Protein AF-0000000080187548 (afdb_homodimer)

InterPro domains:
  IPR017926 Glutamine amidotransferase [PF00117] (43-177)
  IPR029062 Class I glutamine amidotransferase-like [G3DSA:3.40.50.880] (1-234)
  IPR029062 Class I glutamine amidotransferase-like [SSF52317] (28-229)
  IPR044992 Glutamine amidotransferase domain containing protein ChyE-like [PTHR42695] (18-194)
  IPR044992 Glutamine amidotransferase domain containing protein ChyE-like [cd01741] (3-184)

Foldseek 3Di:
DFAEEEEDADDLFGQAQVVVLCVVVVGHYDYQYVNVPGAQDQDCVRHLAYEYTDDDDALPDPDPRSVSLLVHLLRCVVVLREYEYEANGLQSNLVSQPKDKDFFPAFAAAKFKKAFDPDPVLCQQQPPDGMAIFGGGDGMAMDHHPQWAATMAGPRYRGQWIDRVLYIGGNTDLSDDLVSQLVCCVVCQVVLVVRDDPRGDHSCVRNPPRVPRNVRSVVSVSSNVVSNCVSGDD/DFAEEEEDADDLFGQAQVVVLCVVVVGHYDYQYVNVPGAQDQDCVRHLAYEYTDDDDALPDPDPRSVSLLVHLLRCVVVLREYEYEANGLQSNLVSQPKDKDFFPAFAAAKFKKAFDPDPVLCQQQPPDGMAIFGGGDGMAMDHHPQWAATMAGPRYRGQWIDRVLYIGGNTDLSDDLVSQLVCCVVCQVVLVVRDDPRGDHSCVRNPPRVPRNVRSVVSVSSNVVSNCVSGDD

Radius of gyration: 24.32 Å; Cα contacts (8 Å, |Δi|>4): 1007; chains: 2; bounding box: 46×74×55 Å

Organism: NCBI:txid1233

Solvent-accessible surface area (backbone atoms only — not comparable to full-atom values): 24301 Å² total; per-residue (Å²): 108,51,28,31,40,34,37,27,54,29,84,83,30,62,55,53,43,49,53,54,52,33,56,76,67,70,47,57,64,45,80,44,46,45,58,74,67,47,76,68,63,93,64,62,82,73,41,26,28,43,33,30,32,26,45,91,69,60,87,83,53,98,49,86,59,50,64,50,45,30,52,42,50,44,52,26,60,77,68,64,33,23,38,40,17,30,27,41,17,17,40,40,51,20,44,48,58,69,22,48,73,46,78,42,93,49,52,33,35,31,75,43,63,34,38,44,38,96,46,74,69,27,37,69,44,49,55,87,53,53,58,49,64,38,37,33,77,47,42,63,40,42,42,78,23,88,85,40,42,75,23,26,26,34,96,75,39,72,55,29,23,36,34,49,88,59,25,42,27,22,47,40,43,46,37,59,38,71,67,48,52,48,42,49,42,65,75,38,42,66,64,40,68,76,51,61,50,99,47,21,46,53,65,68,62,52,62,49,64,44,87,57,50,37,57,56,26,37,52,54,35,48,47,40,50,52,53,42,57,70,44,43,60,115,108,51,27,32,41,34,37,24,55,31,82,83,31,62,56,52,42,49,51,56,52,33,56,76,68,72,47,58,65,46,80,44,45,44,58,75,69,46,76,68,64,90,64,64,82,73,40,26,27,41,32,31,32,26,47,92,68,60,86,83,53,97,52,85,59,50,63,50,46,29,52,44,51,44,51,25,60,75,66,63,34,22,38,39,17,30,28,41,17,15,41,40,51,20,43,48,58,70,22,48,71,44,78,41,94,49,54,34,34,31,74,44,62,33,38,46,38,96,45,72,69,28,37,70,44,49,54,87,53,54,58,48,62,39,36,34,78,45,42,61,41,42,41,78,23,88,86,41,42,73,24,26,25,34,97,72,38,74,54,28,23,37,34,49,88,59,25,42,27,22,47,43,46,47,35,58,37,70,66,49,52,48,41,50,42,67,74,39,44,66,64,39,69,78,51,62,51,98,48,20,47,52,67,68,64,49,60,50,62,44,87,57,52,38,56,58,27,39,52,55,34,48,47,39,50,54,54,40,57,68,44,42,60,115

pLDDT: mean 97.63, std 2.79, range [64.44, 98.94]

Structure (mmCIF, N/CA/C/O backbone):
data_AF-0000000080187548-model_v1
#
loop_
_entity.id
_entity.type
_entity.pdbx_description
1 polymer 'GMP synthase-Glutamine amidotransferase'
#
loop_
_atom_site.group_PDB
_atom_site.id
_atom_site.type_symbol
_atom_site.label_atom_id
_atom_site.label_alt_id
_atom_site.label_comp_id
_atom_site.label_asym_id
_atom_site.label_entity_id
_atom_site.label_seq_id
_atom_site.pdbx_PDB_ins_code
_atom_site.Cartn_x
_atom_site.Cartn_y
_atom_site.Cartn_z
_atom_site.occupancy
_atom_site.B_iso_or_equiv
_atom_site.auth_seq_id
_atom_site.auth_comp_id
_atom_site.auth_asym_id
_atom_site.auth_atom_id
_atom_site.pdbx_PDB_model_num
ATOM 1 N N . MET A 1 1 ? 15.688 -8.508 -26.172 1 88.94 1 MET A N 1
ATOM 2 C CA . MET A 1 1 ? 14.578 -9.305 -25.672 1 88.94 1 MET A CA 1
ATOM 3 C C . MET A 1 1 ? 13.383 -8.414 -25.328 1 88.94 1 MET A C 1
ATOM 5 O O . MET A 1 1 ? 13.547 -7.332 -24.766 1 88.94 1 MET A O 1
ATOM 9 N N . LYS A 1 2 ? 12.195 -8.758 -25.75 1 95.69 2 LYS A N 1
ATOM 10 C CA . LYS A 1 2 ? 10.969 -8.039 -25.406 1 95.69 2 LYS A CA 1
ATOM 11 C C . LYS A 1 2 ? 10.672 -8.125 -23.922 1 95.69 2 LYS A C 1
ATOM 13 O O . LYS A 1 2 ? 11.039 -9.094 -23.266 1 95.69 2 LYS A O 1
ATOM 18 N N . PRO A 1 3 ? 10.086 -7.18 -23.359 1 98.44 3 PRO A N 1
ATOM 19 C CA . PRO A 1 3 ? 9.828 -7.18 -21.906 1 98.44 3 PRO A CA 1
ATOM 20 C C . PRO A 1 3 ? 8.711 -8.141 -21.516 1 98.44 3 PRO A C 1
ATOM 22 O O . PRO A 1 3 ? 7.855 -8.469 -22.344 1 98.44 3 PRO A O 1
ATOM 25 N N . VAL A 1 4 ? 8.805 -8.555 -20.281 1 98.75 4 VAL A N 1
ATOM 26 C CA . VAL A 1 4 ? 7.688 -9.242 -19.641 1 98.75 4 VAL A CA 1
ATOM 27 C C . VAL A 1 4 ? 6.637 -8.219 -19.203 1 98.75 4 VAL A C 1
ATOM 29 O O . VAL A 1 4 ? 6.965 -7.199 -18.594 1 98.75 4 VAL A O 1
ATOM 32 N N . ALA A 1 5 ? 5.375 -8.422 -19.562 1 98.81 5 ALA A N 1
ATOM 33 C CA . ALA A 1 5 ? 4.281 -7.59 -19.078 1 98.81 5 ALA A CA 1
ATOM 34 C C . ALA A 1 5 ? 3.707 -8.156 -17.781 1 98.81 5 ALA A C 1
ATOM 36 O O . ALA A 1 5 ? 3.279 -9.312 -17.734 1 98.81 5 ALA A O 1
ATOM 37 N N . ILE A 1 6 ? 3.77 -7.402 -16.75 1 98.94 6 ILE A N 1
ATOM 38 C CA . ILE A 1 6 ? 3.189 -7.777 -15.461 1 98.94 6 ILE A CA 1
ATOM 39 C C . ILE A 1 6 ? 1.922 -6.965 -15.211 1 98.94 6 ILE A C 1
ATOM 41 O O . ILE A 1 6 ? 1.973 -5.738 -15.117 1 98.94 6 ILE A O 1
ATOM 45 N N . PHE A 1 7 ? 0.794 -7.652 -15.117 1 98.88 7 PHE A N 1
ATOM 46 C CA . PHE A 1 7 ? -0.498 -7.004 -14.93 1 98.88 7 PHE A CA 1
ATOM 47 C C . PHE A 1 7 ? -0.861 -6.949 -13.445 1 98.88 7 PHE A C 1
ATOM 49 O O . PHE A 1 7 ? -1.037 -7.988 -12.805 1 98.88 7 PHE A O 1
ATOM 56 N N . ARG A 1 8 ? -0.942 -5.785 -12.883 1 98.81 8 ARG A N 1
ATOM 57 C CA . ARG A 1 8 ? -1.371 -5.574 -11.508 1 98.81 8 ARG A CA 1
ATOM 58 C C . ARG A 1 8 ? -2.84 -5.168 -11.445 1 98.81 8 ARG A C 1
ATOM 60 O O . ARG A 1 8 ? -3.248 -4.203 -12.094 1 98.81 8 ARG A O 1
ATOM 67 N N . HIS A 1 9 ? -3.619 -5.879 -10.656 1 98.5 9 HIS A N 1
ATOM 68 C CA . HIS A 1 9 ? -5.062 -5.684 -10.641 1 98.5 9 HIS A CA 1
ATOM 69 C C . HIS A 1 9 ? -5.504 -4.926 -9.398 1 98.5 9 HIS A C 1
ATOM 71 O O . HIS A 1 9 ? -6.637 -4.441 -9.328 1 98.5 9 HIS A O 1
ATOM 77 N N . PHE A 1 10 ? -4.645 -4.859 -8.414 1 97.94 10 PHE A N 1
ATOM 78 C CA . PHE A 1 10 ? -4.898 -4.203 -7.137 1 97.94 10 PHE A CA 1
ATOM 79 C C . PHE A 1 10 ? -3.617 -3.582 -6.586 1 97.94 10 PHE A C 1
ATOM 81 O O . PHE A 1 10 ? -2.543 -4.18 -6.676 1 97.94 10 PHE A O 1
ATOM 88 N N . PRO A 1 11 ? -3.701 -2.414 -5.98 1 95.88 11 PRO A N 1
ATOM 89 C CA . PRO A 1 11 ? -2.506 -1.604 -5.73 1 95.88 11 PRO A CA 1
ATOM 90 C C . PRO A 1 11 ? -1.463 -2.338 -4.891 1 95.88 11 PRO A C 1
ATOM 92 O O . PRO A 1 11 ? -0.26 -2.156 -5.098 1 95.88 11 PRO A O 1
ATOM 95 N N . ILE A 1 12 ? -1.882 -3.137 -3.938 1 95.94 12 ILE A N 1
ATOM 96 C CA . ILE A 1 12 ? -0.929 -3.717 -2.998 1 95.94 12 ILE A CA 1
ATOM 97 C C . ILE A 1 12 ? -0.567 -5.133 -3.438 1 95.94 12 ILE A C 1
ATOM 99 O O . ILE A 1 12 ? 0.109 -5.863 -2.707 1 95.94 12 ILE A O 1
ATOM 103 N N . GLU A 1 13 ? -1.076 -5.562 -4.57 1 97.75 13 GLU A N 1
ATOM 104 C CA . GLU A 1 13 ? -0.789 -6.895 -5.098 1 97.75 13 GLU A CA 1
ATOM 105 C C . GLU A 1 13 ? 0.128 -6.82 -6.316 1 97.75 13 GLU A C 1
ATOM 107 O O . GLU A 1 13 ? -0.218 -7.316 -7.391 1 97.75 13 GLU A O 1
ATOM 112 N N . GLY A 1 14 ? 1.387 -6.316 -6.098 1 97.56 14 GLY A N 1
ATOM 113 C CA . GLY A 1 14 ? 2.398 -6.207 -7.137 1 97.56 14 GLY A CA 1
ATOM 114 C C . GLY A 1 14 ? 3.242 -7.457 -7.281 1 97.56 14 GLY A C 1
ATOM 115 O O . GLY A 1 14 ? 2.922 -8.5 -6.707 1 97.56 14 GLY A O 1
ATOM 116 N N . PRO A 1 15 ? 4.309 -7.328 -8.055 1 98.75 15 PRO A N 1
ATOM 117 C CA . PRO A 1 15 ? 5.082 -8.516 -8.414 1 98.75 15 PRO A CA 1
ATOM 118 C C . PRO A 1 15 ? 5.984 -9 -7.273 1 98.75 15 PRO A C 1
ATOM 120 O O . PRO A 1 15 ? 6.492 -10.117 -7.316 1 98.75 15 PRO A O 1
ATOM 123 N N . GLY A 1 16 ? 6.254 -8.109 -6.281 1 98.38 16 GLY A N 1
ATOM 124 C CA . GLY A 1 16 ? 7.055 -8.516 -5.141 1 98.38 16 GLY A CA 1
ATOM 125 C C . GLY A 1 16 ? 8.383 -9.141 -5.539 1 98.38 16 GLY A C 1
ATOM 126 O O . GLY A 1 16 ? 9.141 -8.562 -6.316 1 98.38 16 GLY A O 1
ATOM 127 N N . TYR A 1 17 ? 8.602 -10.359 -5.059 1 98.88 17 TYR A N 1
ATOM 128 C CA . TYR A 1 17 ? 9.859 -11.055 -5.285 1 98.88 17 TYR A CA 1
ATOM 129 C C . TYR A 1 17 ? 10.055 -11.367 -6.762 1 98.88 17 TYR A C 1
ATOM 131 O O . TYR A 1 17 ? 11.195 -11.469 -7.234 1 98.88 17 TYR A O 1
ATOM 139 N N . PHE A 1 18 ? 9 -11.492 -7.492 1 98.94 18 PHE A N 1
ATOM 140 C CA . PHE A 1 18 ? 9.141 -11.789 -8.914 1 98.94 18 PHE A CA 1
ATOM 141 C C . PHE A 1 18 ? 9.898 -10.664 -9.625 1 98.94 18 PHE A C 1
ATOM 143 O O . PHE A 1 18 ? 10.727 -10.922 -10.492 1 98.94 18 PHE A O 1
ATOM 150 N N . ALA A 1 19 ? 9.547 -9.367 -9.344 1 98.81 19 ALA A N 1
ATOM 151 C CA . ALA A 1 19 ? 10.273 -8.242 -9.93 1 98.81 19 ALA A CA 1
ATOM 152 C C . ALA A 1 19 ? 11.758 -8.32 -9.578 1 98.81 19 ALA A C 1
ATOM 154 O O . ALA A 1 19 ? 12.617 -8.094 -10.438 1 98.81 19 ALA A O 1
ATOM 155 N N . THR A 1 20 ? 12.031 -8.594 -8.258 1 98.56 20 THR A N 1
ATOM 156 C CA . THR A 1 20 ? 13.406 -8.758 -7.809 1 98.56 20 THR A CA 1
ATOM 157 C C . THR A 1 20 ? 14.117 -9.828 -8.625 1 98.56 20 THR A C 1
ATOM 159 O O . THR A 1 20 ? 15.258 -9.641 -9.047 1 98.56 20 THR A O 1
ATOM 162 N N . PHE A 1 21 ? 13.43 -10.977 -8.836 1 98.88 21 PHE A N 1
ATOM 163 C CA . PHE A 1 21 ? 13.969 -12.109 -9.586 1 98.88 21 PHE A CA 1
ATOM 164 C C . PHE A 1 21 ? 14.297 -11.711 -11.016 1 98.88 21 PHE A C 1
ATOM 166 O O . PHE A 1 21 ? 15.375 -12.031 -11.523 1 98.88 21 PHE A O 1
ATOM 173 N N . LEU A 1 22 ? 13.359 -11.031 -11.711 1 98.81 22 LEU A N 1
ATOM 174 C CA . LEU A 1 22 ? 13.602 -10.594 -13.086 1 98.81 22 LEU A CA 1
ATOM 175 C C . LEU A 1 22 ? 14.797 -9.656 -13.164 1 98.81 22 LEU A C 1
ATOM 177 O O . LEU A 1 22 ? 15.625 -9.773 -14.07 1 98.81 22 LEU A O 1
ATOM 181 N N . ASP A 1 23 ? 14.898 -8.672 -12.227 1 98.44 23 ASP A N 1
ATOM 182 C CA . ASP A 1 23 ? 16 -7.73 -12.195 1 98.44 23 ASP A CA 1
ATOM 183 C C . ASP A 1 23 ? 17.344 -8.453 -12.023 1 98.44 23 ASP A C 1
ATOM 185 O O . ASP A 1 23 ? 18.328 -8.117 -12.688 1 98.44 23 ASP A O 1
ATOM 189 N N . LEU A 1 24 ? 17.344 -9.414 -11.141 1 98 24 LEU A N 1
ATOM 190 C CA . LEU A 1 24 ? 18.562 -10.188 -10.875 1 98 24 LEU A CA 1
ATOM 191 C C . LEU A 1 24 ? 19.016 -10.922 -12.125 1 98 24 LEU A C 1
ATOM 193 O O . LEU A 1 24 ? 20.219 -11.172 -12.297 1 98 24 LEU A O 1
ATOM 197 N N . HIS A 1 25 ? 18.109 -11.273 -12.984 1 97.88 25 HIS A N 1
ATOM 198 C CA . HIS A 1 25 ? 18.422 -12.016 -14.203 1 97.88 25 HIS A CA 1
ATOM 199 C C . HIS A 1 25 ? 18.484 -11.086 -15.414 1 97.88 25 HIS A C 1
ATOM 201 O O . HIS A 1 25 ? 18.547 -11.555 -16.547 1 97.88 25 HIS A O 1
ATOM 207 N N . SER A 1 26 ? 18.391 -9.734 -15.219 1 97.69 26 SER A N 1
ATOM 208 C CA . SER A 1 26 ? 18.484 -8.711 -16.25 1 97.69 26 SER A CA 1
ATOM 209 C C . SER A 1 26 ? 17.438 -8.906 -17.328 1 97.69 26 SER A C 1
ATOM 211 O O . SER A 1 26 ? 17.719 -8.75 -18.516 1 97.69 26 SER A O 1
ATOM 213 N N . ILE A 1 27 ? 16.281 -9.383 -16.969 1 98.38 27 ILE A N 1
ATOM 214 C CA . ILE A 1 27 ? 15.148 -9.523 -17.875 1 98.38 27 ILE A CA 1
ATOM 215 C C . ILE A 1 27 ? 14.273 -8.266 -17.812 1 98.38 27 ILE A C 1
ATOM 217 O O . ILE A 1 27 ? 13.766 -7.914 -16.75 1 98.38 27 ILE A O 1
ATOM 221 N N . PRO A 1 28 ? 14.141 -7.551 -18.922 1 98.31 28 PRO A N 1
ATOM 222 C CA . PRO A 1 28 ? 13.312 -6.344 -18.891 1 98.31 28 PRO A CA 1
ATOM 223 C C . PRO A 1 28 ? 11.836 -6.648 -18.656 1 98.31 28 PRO A C 1
ATOM 225 O O . PRO A 1 28 ? 11.32 -7.656 -19.141 1 98.31 28 PRO A O 1
ATOM 228 N N . TRP A 1 29 ? 11.188 -5.801 -17.891 1 98.56 29 TRP A N 1
ATOM 229 C CA . TRP A 1 29 ? 9.758 -5.969 -17.641 1 98.56 29 TRP A CA 1
ATOM 230 C C . TRP A 1 29 ? 9.07 -4.613 -17.516 1 98.56 29 TRP A C 1
ATOM 232 O O . TRP A 1 29 ? 9.727 -3.59 -17.312 1 98.56 29 TRP A O 1
ATOM 242 N N . GLN A 1 30 ? 7.762 -4.574 -17.719 1 98.06 30 GLN A N 1
ATOM 243 C CA . GLN A 1 30 ? 6.938 -3.387 -17.516 1 98.06 30 GLN A CA 1
ATOM 244 C C . GLN A 1 30 ? 5.656 -3.729 -16.75 1 98.06 30 GLN A C 1
ATOM 246 O O . GLN A 1 30 ? 5.117 -4.828 -16.906 1 98.06 30 GLN A O 1
ATOM 251 N N . LEU A 1 31 ? 5.301 -2.859 -15.953 1 98.44 31 LEU A N 1
ATOM 252 C CA . LEU A 1 31 ? 4.066 -2.992 -15.188 1 98.44 31 LEU A CA 1
ATOM 253 C C . LEU A 1 31 ? 2.891 -2.389 -15.945 1 98.44 31 LEU A C 1
ATOM 255 O O . LEU A 1 31 ? 2.984 -1.27 -16.453 1 98.44 31 LEU A O 1
ATOM 259 N N . VAL A 1 32 ? 1.827 -3.121 -16.156 1 98.38 32 VAL A N 1
ATOM 260 C CA . VAL A 1 32 ? 0.548 -2.631 -16.656 1 98.38 32 VAL A CA 1
ATOM 261 C C . VAL A 1 32 ? -0.435 -2.475 -15.5 1 98.38 32 VAL A C 1
ATOM 263 O O . VAL A 1 32 ? -0.941 -3.467 -14.969 1 98.38 32 VAL A O 1
ATOM 266 N N . LYS A 1 33 ? -0.718 -1.256 -15.109 1 98 33 LYS A N 1
ATOM 267 C CA . LYS A 1 33 ? -1.508 -0.963 -13.914 1 98 33 LYS A CA 1
ATOM 268 C C . LYS A 1 33 ? -2.998 -0.908 -14.242 1 98 33 LYS A C 1
ATOM 270 O O . LYS A 1 33 ? -3.562 0.176 -14.406 1 98 33 LYS A O 1
ATOM 275 N N . ILE A 1 34 ? -3.672 -2.047 -14.195 1 97.88 34 ILE A N 1
ATOM 276 C CA . ILE A 1 34 ? -5.098 -2.16 -14.484 1 97.88 34 ILE A CA 1
ATOM 277 C C . ILE A 1 34 ? -5.898 -1.388 -13.438 1 97.88 34 ILE A C 1
ATOM 279 O O . ILE A 1 34 ? -6.867 -0.704 -13.766 1 97.88 34 ILE A O 1
ATOM 283 N N . ASP A 1 35 ? -5.406 -1.44 -12.195 1 94.56 35 ASP A N 1
ATOM 284 C CA . ASP A 1 35 ? -6.055 -0.769 -11.07 1 94.56 35 ASP A CA 1
ATOM 285 C C . ASP A 1 35 ? -5.992 0.749 -11.234 1 94.56 35 ASP A C 1
ATOM 287 O O . ASP A 1 35 ? -6.754 1.478 -10.586 1 94.56 35 ASP A O 1
ATOM 291 N N . ALA A 1 36 ? -5.098 1.182 -12.055 1 91.75 36 ALA A N 1
ATOM 292 C CA . ALA A 1 36 ? -4.941 2.617 -12.273 1 91.75 36 ALA A CA 1
ATOM 293 C C . ALA A 1 36 ? -5.574 3.047 -13.594 1 91.75 36 ALA A C 1
ATOM 295 O O . ALA A 1 36 ? -5.344 4.16 -14.062 1 91.75 36 ALA A O 1
ATOM 296 N N . GLY A 1 37 ? -6.238 2.154 -14.25 1 91.38 37 GLY A N 1
ATOM 297 C CA . GLY A 1 37 ? -7.023 2.518 -15.422 1 91.38 37 GLY A CA 1
ATOM 298 C C . GLY A 1 37 ? -6.34 2.186 -16.734 1 91.38 37 GLY A C 1
ATOM 299 O O . GLY A 1 37 ? -6.871 2.467 -17.797 1 91.38 37 GLY A O 1
ATOM 300 N N . GLU A 1 38 ? -5.145 1.564 -16.688 1 95.62 38 GLU A N 1
ATOM 301 C CA . GLU A 1 38 ? -4.488 1.148 -17.922 1 95.62 38 GLU A CA 1
ATOM 302 C C . GLU A 1 38 ? -5.242 0.003 -18.594 1 95.62 38 GLU A C 1
ATOM 304 O O . GLU A 1 38 ? -5.82 -0.848 -17.906 1 95.62 38 GLU A O 1
ATOM 309 N N . GLU A 1 39 ? -5.215 -0.028 -19.859 1 96.69 39 GLU A N 1
ATOM 310 C CA . GLU A 1 39 ? -5.949 -1.031 -20.625 1 96.69 39 GLU A CA 1
ATOM 311 C C . GLU A 1 39 ? -5.094 -2.27 -20.875 1 96.69 39 GLU A C 1
ATOM 313 O O . GLU A 1 39 ? -3.867 -2.18 -20.953 1 96.69 39 GLU A O 1
ATOM 318 N N . VAL A 1 40 ? -5.723 -3.387 -21 1 98.12 40 VAL A N 1
ATOM 319 C CA . VAL A 1 40 ? -5.055 -4.609 -21.438 1 98.12 40 VAL A CA 1
ATOM 320 C C . VAL A 1 40 ? -4.684 -4.5 -22.906 1 98.12 40 VAL A C 1
ATOM 322 O O . VAL A 1 40 ? -5.531 -4.195 -23.75 1 98.12 40 VAL A O 1
ATOM 325 N N . PRO A 1 41 ? -3.43 -4.742 -23.219 1 97.5 41 PRO A N 1
ATOM 326 C CA . PRO A 1 41 ? -3.045 -4.711 -24.625 1 97.5 41 PRO A CA 1
ATOM 327 C C . PRO A 1 41 ? -3.805 -5.734 -25.469 1 97.5 41 PRO A C 1
ATOM 329 O O . PRO A 1 41 ? -4.066 -6.848 -25 1 97.5 41 PRO A O 1
ATOM 332 N N . SER A 1 42 ? -4.02 -5.367 -26.734 1 94.19 42 SER A N 1
ATOM 333 C CA . SER A 1 42 ? -4.785 -6.234 -27.609 1 94.19 42 SER A CA 1
ATOM 334 C C . SER A 1 42 ? -3.887 -7.254 -28.312 1 94.19 42 SER A C 1
ATOM 336 O O . SER A 1 42 ? -4.371 -8.234 -28.875 1 94.19 42 SER A O 1
ATOM 338 N N . THR A 1 43 ? -2.623 -6.996 -28.25 1 93.69 43 THR A N 1
ATOM 339 C CA . THR A 1 43 ? -1.716 -7.91 -28.938 1 93.69 43 THR A CA 1
ATOM 340 C C . THR A 1 43 ? -0.559 -8.312 -28.016 1 93.69 43 THR A C 1
ATOM 342 O O . THR A 1 43 ? -0.205 -7.574 -27.094 1 93.69 43 THR A O 1
ATOM 345 N N . LEU A 1 44 ? -0.026 -9.391 -28.312 1 94.19 44 LEU A N 1
ATOM 346 C CA . LEU A 1 44 ? 1.071 -9.977 -27.547 1 94.19 44 LEU A CA 1
ATOM 347 C C . LEU A 1 44 ? 2.418 -9.531 -28.109 1 94.19 44 LEU A C 1
ATOM 349 O O . LEU A 1 44 ? 3.453 -9.703 -27.469 1 94.19 44 LEU A O 1
ATOM 353 N N . ASP A 1 45 ? 2.471 -8.844 -29.156 1 94.19 45 ASP A N 1
ATOM 354 C CA . ASP A 1 45 ? 3.656 -8.617 -29.969 1 94.19 45 ASP A CA 1
ATOM 355 C C . ASP A 1 45 ? 4.762 -7.938 -29.172 1 94.19 45 ASP A C 1
ATOM 357 O O . ASP A 1 45 ? 5.938 -8.266 -29.312 1 94.19 45 ASP A O 1
ATOM 361 N N . PRO A 1 46 ? 4.414 -7.078 -28.297 1 95.38 46 PRO A N 1
ATOM 362 C CA . PRO A 1 46 ? 5.465 -6.324 -27.609 1 95.38 46 PRO A CA 1
ATOM 363 C C . PRO A 1 46 ? 6.094 -7.102 -26.453 1 95.38 46 PRO A C 1
ATOM 365 O O . PRO A 1 46 ? 7.043 -6.625 -25.828 1 95.38 46 PRO A O 1
ATOM 368 N N . PHE A 1 47 ? 5.629 -8.336 -26.188 1 98 47 PHE A N 1
ATOM 369 C CA . PHE A 1 47 ? 6.008 -8.945 -24.922 1 98 47 PHE A CA 1
ATOM 370 C C . PHE A 1 47 ? 6.629 -10.32 -25.141 1 98 47 PHE A C 1
ATOM 372 O O . PHE A 1 47 ? 6.285 -11.016 -26.094 1 98 47 PHE A O 1
ATOM 379 N N . SER A 1 48 ? 7.527 -10.68 -24.266 1 98.25 48 SER A N 1
ATOM 380 C CA . SER A 1 48 ? 8.141 -12.008 -24.281 1 98.25 48 SER A CA 1
ATOM 381 C C . SER A 1 48 ? 7.438 -12.961 -23.328 1 98.25 48 SER A C 1
ATOM 383 O O . SER A 1 48 ? 7.605 -14.18 -23.438 1 98.25 48 SER A O 1
ATOM 385 N N . GLY A 1 49 ? 6.668 -12.453 -22.391 1 98.62 49 GLY A N 1
ATOM 386 C CA . GLY A 1 49 ? 5.895 -13.195 -21.406 1 98.62 49 GLY A CA 1
ATOM 387 C C . GLY A 1 49 ? 4.84 -12.344 -20.719 1 98.62 49 GLY A C 1
ATOM 388 O O . GLY A 1 49 ? 4.926 -11.117 -20.719 1 98.62 49 GLY A O 1
ATOM 389 N N . LEU A 1 50 ? 3.812 -12.992 -20.25 1 98.88 50 LEU A N 1
ATOM 390 C CA . LEU A 1 50 ? 2.732 -12.328 -19.531 1 98.88 50 LEU A CA 1
ATOM 391 C C . LEU A 1 50 ? 2.627 -12.852 -18.109 1 98.88 50 LEU A C 1
ATOM 393 O O . LEU A 1 50 ? 2.701 -14.062 -17.875 1 98.88 50 LEU A O 1
ATOM 397 N N . VAL A 1 51 ? 2.527 -11.93 -17.141 1 98.94 51 VAL A N 1
ATOM 398 C CA . VAL A 1 51 ? 2.326 -12.297 -15.742 1 98.94 51 VAL A CA 1
ATOM 399 C C . VAL A 1 51 ? 1.104 -11.57 -15.188 1 98.94 51 VAL A C 1
ATOM 401 O O . VAL A 1 51 ? 1.013 -10.344 -15.273 1 98.94 51 VAL A O 1
ATOM 404 N N . PHE A 1 52 ? 0.163 -12.312 -14.695 1 98.94 52 PHE A N 1
ATOM 405 C CA . PHE A 1 52 ? -1.03 -11.758 -14.07 1 98.94 52 PHE A CA 1
ATOM 406 C C . PHE A 1 52 ? -0.978 -11.938 -12.555 1 98.94 52 PHE A C 1
ATOM 408 O O . PHE A 1 52 ? -0.893 -13.062 -12.062 1 98.94 52 PHE A O 1
ATOM 415 N N . MET A 1 53 ? -1.019 -10.836 -11.805 1 98.88 53 MET A N 1
ATOM 416 C CA . MET A 1 53 ? -0.919 -10.867 -10.344 1 98.88 53 MET A CA 1
ATOM 417 C C . MET A 1 53 ? -2.285 -11.109 -9.711 1 98.88 53 MET A C 1
ATOM 419 O O . MET A 1 53 ? -3.254 -11.414 -10.414 1 98.88 53 MET A O 1
ATOM 423 N N . GLY A 1 54 ? -2.322 -11.086 -8.438 1 98.69 54 GLY A N 1
ATOM 424 C CA . GLY A 1 54 ? -3.551 -11.336 -7.699 1 98.69 54 GLY A CA 1
ATOM 425 C C . GLY A 1 54 ? -4.453 -10.117 -7.617 1 98.69 54 GLY A C 1
ATOM 426 O O . GLY A 1 54 ? -4.164 -9.078 -8.219 1 98.69 54 GLY A O 1
ATOM 427 N N . GLY A 1 55 ? -5.531 -10.281 -6.934 1 98.25 55 GLY A N 1
ATOM 428 C CA . GLY A 1 55 ? -6.512 -9.242 -6.676 1 98.25 55 GLY A CA 1
ATOM 429 C C . GLY A 1 55 ? -7.754 -9.75 -5.973 1 98.25 55 GLY A C 1
ATOM 430 O O . GLY A 1 55 ? -8.023 -10.953 -5.965 1 98.25 55 GLY A O 1
ATOM 431 N N . PRO A 1 56 ? -8.445 -8.828 -5.379 1 97 56 PRO A N 1
ATOM 432 C CA . PRO A 1 56 ? -9.594 -9.234 -4.562 1 97 56 PRO A CA 1
ATOM 433 C C . PRO A 1 56 ? -10.844 -9.508 -5.398 1 97 56 PRO A C 1
ATOM 435 O O . PRO A 1 56 ? -11.828 -10.047 -4.887 1 97 56 PRO A O 1
ATOM 438 N N . MET A 1 57 ? -10.859 -9.172 -6.664 1 97.25 57 MET A N 1
ATOM 439 C CA . MET A 1 57 ? -12.055 -9.352 -7.48 1 97.25 57 MET A CA 1
ATOM 440 C C . MET A 1 57 ? -12.18 -10.789 -7.961 1 97.25 57 MET A C 1
ATOM 442 O O . MET A 1 57 ? -11.242 -11.578 -7.82 1 97.25 57 MET A O 1
ATOM 446 N N . SER A 1 58 ? -13.375 -11.164 -8.414 1 98.5 58 SER A N 1
ATOM 447 C CA . SER A 1 58 ? -13.609 -12.445 -9.062 1 98.5 58 SER A CA 1
ATOM 448 C C . SER A 1 58 ? -13.406 -12.359 -10.57 1 98.5 58 SER A C 1
ATOM 450 O O . SER A 1 58 ? -13.758 -11.352 -11.188 1 98.5 58 SER A O 1
ATOM 452 N N . VAL A 1 59 ? -12.891 -13.406 -11.164 1 98.62 59 VAL A N 1
ATOM 453 C CA . VAL A 1 59 ? -12.781 -13.461 -12.617 1 98.62 59 VAL A CA 1
ATOM 454 C C . VAL A 1 59 ? -14.172 -13.484 -13.242 1 98.62 59 VAL A C 1
ATOM 456 O O . VAL A 1 59 ? -14.328 -13.25 -14.445 1 98.62 59 VAL A O 1
ATOM 459 N N . ASN A 1 60 ? -15.211 -13.734 -12.406 1 98.5 60 ASN A N 1
ATOM 460 C CA . ASN A 1 60 ? -16.594 -13.797 -12.875 1 98.5 60 ASN A CA 1
ATOM 461 C C . ASN A 1 60 ? -17.281 -12.445 -12.758 1 98.5 60 ASN A C 1
ATOM 463 O O . ASN A 1 60 ? -18.453 -12.305 -13.156 1 98.5 60 ASN A O 1
ATOM 467 N N . ASP A 1 61 ? -16.609 -11.43 -12.203 1 98 61 ASP A N 1
ATOM 468 C CA . ASP A 1 61 ? -17.188 -10.094 -12.109 1 98 61 ASP A CA 1
ATOM 469 C C . ASP A 1 61 ? -17.344 -9.461 -13.492 1 98 61 ASP A C 1
ATOM 471 O O . ASP A 1 61 ? -16.75 -9.93 -14.469 1 98 61 ASP A O 1
ATOM 475 N N . ASP A 1 62 ? -18.25 -8.484 -13.562 1 97.06 62 ASP A N 1
ATOM 476 C CA . ASP A 1 62 ? -18.453 -7.727 -14.789 1 97.06 62 ASP A CA 1
ATOM 477 C C . ASP A 1 62 ? -17.484 -6.535 -14.859 1 97.06 62 ASP A C 1
ATOM 479 O O . ASP A 1 62 ? -17.922 -5.387 -14.734 1 97.06 62 ASP A O 1
ATOM 483 N N . LEU A 1 63 ? -16.219 -6.809 -15.039 1 97.19 63 LEU A N 1
ATOM 484 C CA . LEU A 1 63 ? -15.188 -5.785 -15.172 1 97.19 63 LEU A CA 1
ATOM 485 C C . LEU A 1 63 ? -14.656 -5.734 -16.609 1 97.19 63 LEU A C 1
ATOM 487 O O . LEU A 1 63 ? -14.445 -6.773 -17.234 1 97.19 63 LEU A O 1
ATOM 491 N N . PRO A 1 64 ? -14.398 -4.57 -17.125 1 97.19 64 PRO A N 1
ATOM 492 C CA . PRO A 1 64 ? -14.117 -4.406 -18.547 1 97.19 64 PRO A CA 1
ATOM 493 C C . PRO A 1 64 ? -12.797 -5.043 -18.969 1 97.19 64 PRO A C 1
ATOM 495 O O . PRO A 1 64 ? -12.617 -5.383 -20.141 1 97.19 64 PRO A O 1
ATOM 498 N N . TRP A 1 65 ? -11.891 -5.203 -18.016 1 98.25 65 TRP A N 1
ATOM 499 C CA . TRP A 1 65 ? -10.555 -5.672 -18.359 1 98.25 65 TRP A CA 1
ATOM 500 C C . TRP A 1 65 ? -10.5 -7.195 -18.391 1 98.25 65 TRP A C 1
ATOM 502 O O . TRP A 1 65 ? -9.539 -7.781 -18.891 1 98.25 65 TRP A O 1
ATOM 512 N N . ILE A 1 66 ? -11.492 -7.922 -17.875 1 98.69 66 ILE A N 1
ATOM 513 C CA . ILE A 1 66 ? -11.43 -9.367 -17.703 1 98.69 66 ILE A CA 1
ATOM 514 C C . ILE A 1 66 ? -11.477 -10.055 -19.078 1 98.69 66 ILE A C 1
ATOM 516 O O . ILE A 1 66 ? -10.617 -10.875 -19.391 1 98.69 66 ILE A O 1
ATOM 520 N N . ALA A 1 67 ? -12.438 -9.688 -19.922 1 98.44 67 ALA A N 1
ATOM 521 C CA . ALA A 1 67 ? -12.562 -10.336 -21.234 1 98.44 67 ALA A CA 1
ATOM 522 C C . ALA A 1 67 ? -11.305 -10.133 -22.062 1 98.44 67 ALA A C 1
ATOM 524 O O . ALA A 1 67 ? -10.773 -11.086 -22.641 1 98.44 67 ALA A O 1
ATOM 525 N N . PRO A 1 68 ? -10.766 -8.859 -22.156 1 98.62 68 PRO A N 1
ATOM 526 C CA . PRO A 1 68 ? -9.508 -8.664 -22.891 1 98.62 68 PRO A CA 1
ATOM 527 C C . PRO A 1 68 ? -8.352 -9.461 -22.281 1 98.62 68 PRO A C 1
ATOM 529 O O . PRO A 1 68 ? -7.492 -9.953 -23.016 1 98.62 68 PRO A O 1
ATOM 532 N N . ALA A 1 69 ? -8.289 -9.617 -20.984 1 98.81 69 ALA A N 1
ATOM 533 C CA . ALA A 1 69 ? -7.227 -10.383 -20.344 1 98.81 69 ALA A CA 1
ATOM 534 C C . ALA A 1 69 ? -7.312 -11.859 -20.719 1 98.81 69 ALA A C 1
ATOM 536 O O . ALA A 1 69 ? -6.297 -12.492 -21 1 98.81 69 ALA A O 1
ATOM 537 N N . LEU A 1 70 ? -8.555 -12.383 -20.672 1 98.81 70 LEU A N 1
ATOM 538 C CA . LEU A 1 70 ? -8.758 -13.781 -21.047 1 98.81 70 LEU A CA 1
ATOM 539 C C . LEU A 1 70 ? -8.312 -14.016 -22.484 1 98.81 70 LEU A C 1
ATOM 541 O O . LEU A 1 70 ? -7.66 -15.023 -22.781 1 98.81 70 LEU A O 1
ATOM 545 N N . GLU A 1 71 ? -8.664 -13.109 -23.359 1 98.56 71 GLU A N 1
ATOM 546 C CA . GLU A 1 71 ? -8.289 -13.227 -24.766 1 98.56 71 GLU A CA 1
ATOM 547 C C . GLU A 1 71 ? -6.77 -13.172 -24.938 1 98.56 71 GLU A C 1
ATOM 549 O O . GLU A 1 71 ? -6.199 -13.922 -25.734 1 98.56 71 GLU A O 1
ATOM 554 N N . LEU A 1 72 ? -6.141 -12.281 -24.219 1 98.75 72 LEU A N 1
ATOM 555 C CA . LEU A 1 72 ? -4.691 -12.141 -24.297 1 98.75 72 LEU A CA 1
ATOM 556 C C . LEU A 1 72 ? -3.996 -13.414 -23.828 1 98.75 72 LEU A C 1
ATOM 558 O O . LEU A 1 72 ? -2.982 -13.82 -24.391 1 98.75 72 LEU A O 1
ATOM 562 N N . ILE A 1 73 ? -4.508 -14.016 -22.781 1 98.81 73 ILE A N 1
ATOM 563 C CA . ILE A 1 73 ? -3.963 -15.266 -22.266 1 98.81 73 ILE A CA 1
ATOM 564 C C . ILE A 1 73 ? -4.086 -16.359 -23.312 1 98.81 73 ILE A C 1
ATOM 566 O O . ILE A 1 73 ? -3.129 -17.094 -23.578 1 98.81 73 ILE A O 1
ATOM 570 N N . ARG A 1 74 ? -5.277 -16.484 -23.969 1 98.44 74 ARG A N 1
ATOM 571 C CA . ARG A 1 74 ? -5.473 -17.469 -25.016 1 98.44 74 ARG A CA 1
ATOM 572 C C . ARG A 1 74 ? -4.48 -17.266 -26.156 1 98.44 74 ARG A C 1
ATOM 574 O O . ARG A 1 74 ? -3.916 -18.234 -26.672 1 98.44 74 ARG A O 1
ATOM 581 N N . GLN A 1 75 ? -4.273 -16.016 -26.562 1 98.19 75 GLN A N 1
ATOM 582 C CA . GLN A 1 75 ? -3.303 -15.703 -27.609 1 98.19 75 GLN A CA 1
ATOM 583 C C . GLN A 1 75 ? -1.902 -16.156 -27.203 1 98.19 75 GLN A C 1
ATOM 585 O O . GLN A 1 75 ? -1.18 -16.75 -28.016 1 98.19 75 GLN A O 1
ATOM 590 N N . ALA A 1 76 ? -1.567 -15.906 -26 1 98.5 76 ALA A N 1
ATOM 591 C CA . ALA A 1 76 ? -0.23 -16.25 -25.516 1 98.5 76 ALA A CA 1
ATOM 592 C C . ALA A 1 76 ? -0.018 -17.766 -25.516 1 98.5 76 ALA A C 1
ATOM 594 O O . ALA A 1 76 ? 1.048 -18.25 -25.906 1 98.5 76 ALA A O 1
ATOM 595 N N . VAL A 1 77 ? -1.012 -18.484 -25.094 1 97.94 77 VAL A N 1
ATOM 596 C CA . VAL A 1 77 ? -0.912 -19.938 -25 1 97.94 77 VAL A CA 1
ATOM 597 C C . VAL A 1 77 ? -0.784 -20.531 -26.406 1 97.94 77 VAL A C 1
ATOM 599 O O . VAL A 1 77 ? 0.055 -21.406 -26.641 1 97.94 77 VAL A O 1
ATOM 602 N N . VAL A 1 78 ? -1.56 -20 -27.344 1 96.69 78 VAL A N 1
ATOM 603 C CA . VAL A 1 78 ? -1.555 -20.5 -28.719 1 96.69 78 VAL A CA 1
ATOM 604 C C . VAL A 1 78 ? -0.208 -20.203 -29.375 1 96.69 78 VAL A C 1
ATOM 606 O O . VAL A 1 78 ? 0.293 -21 -30.172 1 96.69 78 VAL A O 1
ATOM 609 N N . ASN A 1 79 ? 0.392 -19.109 -29 1 96.75 79 ASN A N 1
ATOM 610 C CA . ASN A 1 79 ? 1.627 -18.672 -29.641 1 96.75 79 ASN A CA 1
ATOM 611 C C . ASN A 1 79 ? 2.854 -19.062 -28.812 1 96.75 79 ASN A C 1
ATOM 613 O O . ASN A 1 79 ? 3.965 -18.609 -29.094 1 96.75 79 ASN A O 1
ATOM 617 N N . ASN A 1 80 ? 2.65 -19.797 -27.781 1 96.81 80 ASN A N 1
ATOM 618 C CA . ASN A 1 80 ? 3.709 -20.312 -26.906 1 96.81 80 ASN A CA 1
ATOM 619 C C . ASN A 1 80 ? 4.516 -19.172 -26.281 1 96.81 80 ASN A C 1
ATOM 621 O O . ASN A 1 80 ? 5.746 -19.219 -26.281 1 96.81 80 ASN A O 1
ATOM 625 N N . VAL A 1 81 ? 3.842 -18.078 -25.953 1 98.06 81 VAL A N 1
ATOM 626 C CA . VAL A 1 81 ? 4.391 -17.031 -25.094 1 98.06 81 VAL A CA 1
ATOM 627 C C . VAL A 1 81 ? 4.086 -17.344 -23.625 1 98.06 81 VAL A C 1
ATOM 629 O O . VAL A 1 81 ? 2.92 -17.469 -23.25 1 98.06 81 VAL A O 1
ATOM 632 N N . PRO A 1 82 ? 5.094 -17.484 -22.766 1 98.75 82 PRO A N 1
ATOM 633 C CA . PRO A 1 82 ? 4.875 -17.953 -21.406 1 98.75 82 PRO A CA 1
ATOM 634 C C . PRO A 1 82 ? 3.924 -17.047 -20.609 1 98.75 82 PRO A C 1
ATOM 636 O O . PRO A 1 82 ? 4.043 -15.828 -20.672 1 98.75 82 PRO A O 1
ATOM 639 N N . VAL A 1 83 ? 3.014 -17.688 -19.891 1 98.94 83 VAL A N 1
ATOM 640 C CA . VAL A 1 83 ? 2.084 -17 -19 1 98.94 83 VAL A CA 1
ATOM 641 C C . VAL A 1 83 ? 2.248 -17.516 -17.578 1 98.94 83 VAL A C 1
ATOM 643 O O . VAL A 1 83 ? 2.385 -18.719 -17.359 1 98.94 83 VAL A O 1
ATOM 646 N N . LEU A 1 84 ? 2.377 -16.609 -16.656 1 98.94 84 LEU A N 1
ATOM 647 C CA . LEU A 1 84 ? 2.426 -16.891 -15.219 1 98.94 84 LEU A CA 1
ATOM 648 C C . LEU A 1 84 ? 1.287 -16.188 -14.492 1 98.94 84 LEU A C 1
ATOM 650 O O . LEU A 1 84 ? 1.054 -15 -14.703 1 98.94 84 LEU A O 1
ATOM 654 N N . GLY A 1 85 ? 0.535 -16.906 -13.711 1 98.94 85 GLY A N 1
ATOM 655 C CA . GLY A 1 85 ? -0.559 -16.344 -12.945 1 98.94 85 GLY A CA 1
ATOM 656 C C . GLY A 1 85 ? -0.437 -16.594 -11.453 1 98.94 85 GLY A C 1
ATOM 657 O O . GLY A 1 85 ? -0.121 -17.719 -11.031 1 98.94 85 GLY A O 1
ATOM 658 N N . HIS A 1 86 ? -0.597 -15.594 -10.633 1 98.88 86 HIS A N 1
ATOM 659 C CA . HIS A 1 86 ? -0.661 -15.695 -9.18 1 98.88 86 HIS A CA 1
ATOM 660 C C . HIS A 1 86 ? -2.07 -15.414 -8.664 1 98.88 86 HIS A C 1
ATOM 662 O O . HIS A 1 86 ? -2.594 -14.312 -8.844 1 98.88 86 HIS A O 1
ATOM 668 N N . CYS A 1 87 ? -2.693 -16.391 -7.973 1 98.75 87 CYS A N 1
ATOM 669 C CA . CYS A 1 87 ? -4.008 -16.234 -7.359 1 98.75 87 CYS A CA 1
ATOM 670 C C . CYS A 1 87 ? -5.047 -15.82 -8.391 1 98.75 87 CYS A C 1
ATOM 672 O O . CYS A 1 87 ? -5.398 -16.609 -9.273 1 98.75 87 CYS A O 1
ATOM 674 N N . LEU A 1 88 ? -5.504 -14.539 -8.461 1 98.88 88 LEU A N 1
ATOM 675 C CA . LEU A 1 88 ? -6.41 -14.078 -9.5 1 98.88 88 LEU A CA 1
ATOM 676 C C . LEU A 1 88 ? -5.844 -14.375 -10.891 1 98.88 88 LEU A C 1
ATOM 678 O O . LEU A 1 88 ? -6.586 -14.734 -11.805 1 98.88 88 LEU A O 1
ATOM 682 N N . GLY A 1 89 ? -4.562 -14.18 -11.055 1 98.94 89 GLY A N 1
ATOM 683 C CA . GLY A 1 89 ? -3.908 -14.484 -12.32 1 98.94 89 GLY A CA 1
ATOM 684 C C . GLY A 1 89 ? -4.039 -15.945 -12.719 1 98.94 89 GLY A C 1
ATOM 685 O O . GLY A 1 89 ? -4.254 -16.25 -13.891 1 98.94 89 GLY A O 1
ATOM 686 N N . GLY A 1 90 ? -3.863 -16.828 -11.758 1 98.94 90 GLY A N 1
ATOM 687 C CA . GLY A 1 90 ? -4.094 -18.234 -12.008 1 98.94 90 GLY A CA 1
ATOM 688 C C . GLY A 1 90 ? -5.535 -18.547 -12.359 1 98.94 90 GLY A C 1
ATOM 689 O O . GLY A 1 90 ? -5.801 -19.391 -13.227 1 98.94 90 GLY A O 1
ATOM 690 N N . GLN A 1 91 ? -6.418 -17.859 -11.711 1 98.94 91 GLN A N 1
ATOM 691 C CA . GLN A 1 91 ? -7.84 -18.031 -11.984 1 98.94 91 GLN A CA 1
ATOM 692 C C . GLN A 1 91 ? -8.195 -17.516 -13.383 1 98.94 91 GLN A C 1
ATOM 694 O O . GLN A 1 91 ? -9 -18.125 -14.086 1 98.94 91 GLN A O 1
ATOM 699 N N . LEU A 1 92 ? -7.59 -16.422 -13.773 1 98.94 92 LEU A N 1
ATOM 700 C CA . LEU A 1 92 ? -7.766 -15.922 -15.125 1 98.94 92 LEU A CA 1
ATOM 701 C C . LEU A 1 92 ? -7.305 -16.953 -16.156 1 98.94 92 LEU A C 1
ATOM 703 O O . LEU A 1 92 ? -7.988 -17.203 -17.156 1 98.94 92 LEU A O 1
ATOM 707 N N . MET A 1 93 ? -6.188 -17.578 -15.867 1 98.94 93 MET A N 1
ATOM 708 C CA . MET A 1 93 ? -5.664 -18.609 -16.766 1 98.94 93 MET A CA 1
ATOM 709 C C . MET A 1 93 ? -6.609 -19.797 -16.844 1 98.94 93 MET A C 1
ATOM 711 O O . MET A 1 93 ? -6.891 -20.297 -17.922 1 98.94 93 MET A O 1
ATOM 715 N N . ALA A 1 94 ? -7.098 -20.234 -15.672 1 98.94 94 ALA A N 1
ATOM 716 C CA . ALA A 1 94 ? -8.039 -21.359 -15.648 1 98.94 94 ALA A CA 1
ATOM 717 C C . ALA A 1 94 ? -9.266 -21.062 -16.5 1 98.94 94 ALA A C 1
ATOM 719 O O . ALA A 1 94 ? -9.641 -21.859 -17.359 1 98.94 94 ALA A O 1
ATOM 720 N N . LYS A 1 95 ? -9.812 -19.938 -16.297 1 98.81 95 LYS A N 1
ATOM 721 C CA . LYS A 1 95 ? -11.016 -19.562 -17.031 1 98.81 95 LYS A CA 1
ATOM 722 C C . LYS A 1 95 ? -10.727 -19.422 -18.531 1 98.81 95 LYS A C 1
ATOM 724 O O . LYS A 1 95 ? -11.508 -19.891 -19.359 1 98.81 95 LYS A O 1
ATOM 729 N N . ALA A 1 96 ? -9.656 -18.781 -18.875 1 98.81 96 ALA A N 1
ATOM 730 C CA . ALA A 1 96 ? -9.281 -18.594 -20.281 1 98.81 96 ALA A CA 1
ATOM 731 C C . ALA A 1 96 ? -9.133 -19.938 -20.984 1 98.81 96 ALA A C 1
ATOM 733 O O . ALA A 1 96 ? -9.398 -20.047 -22.188 1 98.81 96 ALA A O 1
ATOM 734 N N . LEU A 1 97 ? -8.797 -20.938 -20.266 1 98.62 97 LEU A N 1
ATOM 735 C CA . LEU A 1 97 ? -8.438 -22.219 -20.875 1 98.62 97 LEU A CA 1
ATOM 736 C C . LEU A 1 97 ? -9.539 -23.25 -20.672 1 98.62 97 LEU A C 1
ATOM 738 O O . LEU A 1 97 ? -9.305 -24.453 -20.828 1 98.62 97 LEU A O 1
ATOM 742 N N . GLY A 1 98 ? -10.664 -22.812 -20.172 1 98.44 98 GLY A N 1
ATOM 743 C CA . GLY A 1 98 ? -11.844 -23.672 -20.172 1 98.44 98 GLY A CA 1
ATOM 744 C C . GLY A 1 98 ? -12.211 -24.172 -18.781 1 98.44 98 GLY A C 1
ATOM 745 O O . GLY A 1 98 ? -13.211 -24.875 -18.625 1 98.44 98 GLY A O 1
ATOM 746 N N . GLY A 1 99 ? -11.43 -23.844 -17.781 1 98.5 99 GLY A N 1
ATOM 747 C CA . GLY A 1 99 ? -11.789 -24.172 -16.406 1 98.5 99 GLY A CA 1
ATOM 748 C C . GLY A 1 99 ? -12.852 -23.234 -15.836 1 98.5 99 GLY A C 1
ATOM 749 O O . GLY A 1 99 ? -13.375 -22.375 -16.547 1 98.5 99 GLY A O 1
ATOM 750 N N . THR A 1 100 ? -13.172 -23.484 -14.594 1 98.56 100 THR A N 1
ATOM 751 C CA . THR A 1 100 ? -14.133 -22.641 -13.891 1 98.56 100 THR A CA 1
ATOM 752 C C . THR A 1 100 ? -13.555 -22.156 -12.57 1 98.56 100 THR A C 1
ATOM 754 O O . THR A 1 100 ? -12.594 -22.719 -12.055 1 98.56 100 THR A O 1
ATOM 757 N N . VAL A 1 101 ? -14.047 -21.062 -12.102 1 98.75 101 VAL A N 1
ATOM 758 C CA . VAL A 1 101 ? -13.688 -20.484 -10.812 1 98.75 101 VAL A CA 1
ATOM 759 C C . VAL A 1 101 ? -14.945 -20.312 -9.961 1 98.75 101 VAL A C 1
ATOM 761 O O . VAL A 1 101 ? -15.977 -19.844 -10.445 1 98.75 101 VAL A O 1
ATOM 764 N N . SER A 1 102 ? -14.891 -20.734 -8.758 1 98.44 102 SER A N 1
ATOM 765 C CA . SER A 1 102 ? -16.016 -20.641 -7.828 1 98.44 102 SER A CA 1
ATOM 766 C C . SER A 1 102 ? -15.523 -20.516 -6.391 1 98.44 102 SER A C 1
ATOM 768 O O . SER A 1 102 ? -14.328 -20.609 -6.117 1 98.44 102 SER A O 1
ATOM 770 N N . ASN A 1 103 ? -16.422 -20.219 -5.465 1 97.5 103 ASN A N 1
ATOM 771 C CA . ASN A 1 103 ? -16.062 -20.172 -4.051 1 97.5 103 ASN A CA 1
ATOM 772 C C . ASN A 1 103 ? -15.555 -21.531 -3.561 1 97.5 103 ASN A C 1
ATOM 774 O O . ASN A 1 103 ? -16.141 -22.562 -3.867 1 97.5 103 ASN A O 1
ATOM 778 N N . GLY A 1 104 ? -14.422 -21.484 -2.938 1 94.88 104 GLY A N 1
ATOM 779 C CA . GLY A 1 104 ? -13.953 -22.688 -2.254 1 94.88 104 GLY A CA 1
ATOM 780 C C . GLY A 1 104 ? -14.727 -22.984 -0.984 1 94.88 104 GLY A C 1
ATOM 781 O O . GLY A 1 104 ? -15.57 -22.188 -0.562 1 94.88 104 GLY A O 1
ATOM 782 N N . PRO A 1 105 ? -14.461 -24.109 -0.399 1 92.31 105 PRO A N 1
ATOM 783 C CA . PRO A 1 105 ? -15.156 -24.484 0.838 1 92.31 105 PRO A CA 1
ATOM 784 C C . PRO A 1 105 ? -14.789 -23.562 2.01 1 92.31 105 PRO A C 1
ATOM 786 O O . PRO A 1 105 ? -15.625 -23.328 2.889 1 92.31 105 PRO A O 1
ATOM 789 N N . VAL A 1 106 ? -13.555 -23.125 2.01 1 94.69 106 VAL A N 1
ATOM 790 C CA . VAL A 1 106 ? -13.078 -22.234 3.059 1 94.69 106 VAL A CA 1
ATOM 791 C C . VAL A 1 106 ? -12.086 -21.234 2.473 1 94.69 106 VAL A C 1
ATOM 793 O O . VAL A 1 106 ? -11.539 -21.453 1.388 1 94.69 106 VAL A O 1
ATOM 796 N N . ARG A 1 107 ? -11.953 -20.125 3.223 1 96.5 107 ARG A N 1
ATOM 797 C CA . ARG A 1 107 ? -10.867 -19.203 2.898 1 96.5 107 ARG A CA 1
ATOM 798 C C . ARG A 1 107 ? -9.539 -19.703 3.439 1 96.5 107 ARG A C 1
ATOM 800 O O . ARG A 1 107 ? -9.492 -20.328 4.504 1 96.5 107 ARG A O 1
ATOM 807 N N . GLU A 1 108 ? -8.531 -19.516 2.703 1 98.56 108 GLU A N 1
ATOM 808 C CA . GLU A 1 108 ? -7.172 -19.734 3.188 1 98.56 108 GLU A CA 1
ATOM 809 C C . GLU A 1 108 ? -6.414 -18.406 3.291 1 98.56 108 GLU A C 1
ATOM 811 O O . GLU A 1 108 ? -6.199 -17.734 2.283 1 98.56 108 GLU A O 1
ATOM 816 N N . ILE A 1 109 ? -6.07 -18.016 4.539 1 98.81 109 ILE A N 1
ATOM 817 C CA . ILE A 1 109 ? -5.344 -16.766 4.77 1 98.81 109 ILE A CA 1
ATOM 818 C C . ILE A 1 109 ? -4.16 -17.031 5.699 1 98.81 109 ILE A C 1
ATOM 820 O O . ILE A 1 109 ? -4.336 -17.516 6.816 1 98.81 109 ILE A O 1
ATOM 824 N N . GLY A 1 110 ? -2.977 -16.688 5.219 1 98.81 110 GLY A N 1
ATOM 825 C CA . GLY A 1 110 ? -1.762 -16.922 5.988 1 98.81 110 GLY A CA 1
ATOM 826 C C . GLY A 1 110 ? -0.875 -18 5.402 1 98.81 110 GLY A C 1
ATOM 827 O O . GLY A 1 110 ? -0.878 -18.219 4.191 1 98.81 110 GLY A O 1
ATOM 828 N N . TRP A 1 111 ? -0.035 -18.547 6.211 1 98.81 111 TRP A N 1
ATOM 829 C CA . TRP A 1 111 ? 0.899 -19.594 5.809 1 98.81 111 TRP A CA 1
ATOM 830 C C . TRP A 1 111 ? 0.254 -20.969 5.914 1 98.81 111 TRP A C 1
ATOM 832 O O . TRP A 1 111 ? -0.472 -21.25 6.871 1 98.81 111 TRP A O 1
ATOM 842 N N . GLY A 1 112 ? 0.488 -21.812 4.895 1 98.44 112 GLY A N 1
ATOM 843 C CA . GLY A 1 112 ? -0.032 -23.172 4.922 1 98.44 112 GLY A CA 1
ATOM 844 C C . GLY A 1 112 ? 0.768 -24.141 4.062 1 98.44 112 GLY A C 1
ATOM 845 O O . GLY A 1 112 ? 1.23 -23.766 2.98 1 98.44 112 GLY A O 1
ATOM 846 N N . GLU A 1 113 ? 0.82 -25.344 4.539 1 98.31 113 GLU A N 1
ATOM 847 C CA . GLU A 1 113 ? 1.585 -26.359 3.812 1 98.31 113 GLU A CA 1
ATOM 848 C C . GLU A 1 113 ? 0.876 -26.766 2.523 1 98.31 113 GLU A C 1
ATOM 850 O O . GLU A 1 113 ? -0.343 -26.938 2.51 1 98.31 113 GLU A O 1
ATOM 855 N N . VAL A 1 114 ? 1.633 -26.875 1.476 1 98.88 114 VAL A N 1
ATOM 856 C CA . VAL A 1 114 ? 1.166 -27.406 0.202 1 98.88 114 VAL A CA 1
ATOM 857 C C . VAL A 1 114 ? 1.998 -28.625 -0.178 1 98.88 114 VAL A C 1
ATOM 859 O O . VAL A 1 114 ? 3.154 -28.75 0.233 1 98.88 114 VAL A O 1
ATOM 862 N N . SER A 1 115 ? 1.396 -29.484 -0.932 1 98.81 115 SER A N 1
ATOM 863 C CA . SER A 1 115 ? 2.039 -30.719 -1.37 1 98.81 115 SER A CA 1
ATOM 864 C C . SER A 1 115 ? 2.197 -30.75 -2.887 1 98.81 115 SER A C 1
ATOM 866 O O . SER A 1 115 ? 1.23 -30.547 -3.621 1 98.81 115 SER A O 1
ATOM 868 N N . VAL A 1 116 ? 3.375 -31.078 -3.303 1 98.81 116 VAL A N 1
ATOM 869 C CA . VAL A 1 116 ? 3.658 -31.188 -4.73 1 98.81 116 VAL A CA 1
ATOM 870 C C . VAL A 1 116 ? 3.152 -32.531 -5.262 1 98.81 116 VAL A C 1
ATOM 872 O O . VAL A 1 116 ? 3.359 -33.562 -4.637 1 98.81 116 VAL A O 1
ATOM 875 N N . ALA A 1 117 ? 2.475 -32.469 -6.379 1 98.56 117 ALA A N 1
ATOM 876 C CA . ALA A 1 117 ? 1.918 -33.688 -6.977 1 98.56 117 ALA A CA 1
ATOM 877 C C . ALA A 1 117 ? 3.025 -34.656 -7.391 1 98.56 117 ALA A C 1
ATOM 879 O O . ALA A 1 117 ? 4.117 -34.219 -7.766 1 98.56 117 ALA A O 1
ATOM 880 N N . GLY A 1 118 ? 2.707 -35.969 -7.336 1 97.06 118 GLY A N 1
ATOM 881 C CA . GLY A 1 118 ? 3.676 -37 -7.672 1 97.06 118 GLY A CA 1
ATOM 882 C C . GLY A 1 118 ? 3.725 -37.312 -9.156 1 97.06 118 GLY A C 1
ATOM 883 O O . GLY A 1 118 ? 3.689 -38.469 -9.547 1 97.06 118 GLY A O 1
ATOM 884 N N . ASN A 1 119 ? 3.697 -36.344 -10.023 1 97.31 119 ASN A N 1
ATOM 885 C CA . ASN A 1 119 ? 3.799 -36.562 -11.469 1 97.31 119 ASN A CA 1
ATOM 886 C C . ASN A 1 119 ? 5.035 -35.906 -12.047 1 97.31 119 ASN A C 1
ATOM 888 O O . ASN A 1 119 ? 5.617 -35 -11.422 1 97.31 119 ASN A O 1
ATOM 892 N N . PRO A 1 120 ? 5.461 -36.312 -13.219 1 97.5 120 PRO A N 1
ATOM 893 C CA . PRO A 1 120 ? 6.715 -35.812 -13.797 1 97.5 120 PRO A CA 1
ATOM 894 C C . PRO A 1 120 ? 6.695 -34.312 -14.07 1 97.5 120 PRO A C 1
ATOM 896 O O . PRO A 1 120 ? 7.727 -33.656 -13.945 1 97.5 120 PRO A O 1
ATOM 899 N N . ILE A 1 121 ? 5.57 -33.781 -14.453 1 98.25 121 ILE A N 1
ATOM 900 C CA . ILE A 1 121 ? 5.488 -32.375 -14.773 1 98.25 121 ILE A CA 1
ATOM 901 C C . ILE A 1 121 ? 5.676 -31.547 -13.508 1 98.25 121 ILE A C 1
ATOM 903 O O . ILE A 1 121 ? 6.383 -30.531 -13.516 1 98.25 121 ILE A O 1
ATOM 907 N N . ALA A 1 122 ? 5.102 -31.953 -12.406 1 98.62 122 ALA A N 1
ATOM 908 C CA . ALA A 1 122 ? 5.289 -31.266 -11.133 1 98.62 122 ALA A CA 1
ATOM 909 C C . ALA A 1 122 ? 6.762 -31.234 -10.734 1 98.62 122 ALA A C 1
ATOM 911 O O . ALA A 1 122 ? 7.254 -30.234 -10.211 1 98.62 122 ALA A O 1
ATOM 912 N N . ARG A 1 123 ? 7.426 -32.312 -11.031 1 97.69 123 ARG A N 1
ATOM 913 C CA . ARG A 1 123 ? 8.844 -32.406 -10.688 1 97.69 123 ARG A CA 1
ATOM 914 C C . ARG A 1 123 ? 9.672 -31.438 -11.516 1 97.69 123 ARG A C 1
ATOM 916 O O . ARG A 1 123 ? 10.672 -30.906 -11.039 1 97.69 123 ARG A O 1
ATOM 923 N N . THR A 1 124 ? 9.312 -31.25 -12.711 1 98.12 124 THR A N 1
ATOM 924 C CA . THR A 1 124 ? 10.062 -30.328 -13.555 1 98.12 124 THR A CA 1
ATOM 925 C C . THR A 1 124 ? 9.922 -28.891 -13.047 1 98.12 124 THR A C 1
ATOM 927 O O . THR A 1 124 ? 10.836 -28.078 -13.211 1 98.12 124 THR A O 1
ATOM 930 N N . TRP A 1 125 ? 8.812 -28.578 -12.406 1 98.69 125 TRP A N 1
ATOM 931 C CA . TRP A 1 125 ? 8.562 -27.219 -11.93 1 98.69 125 TRP A CA 1
ATOM 932 C C . TRP A 1 125 ? 9.109 -27.016 -10.523 1 98.69 125 TRP A C 1
ATOM 934 O O . TRP A 1 125 ? 9.719 -25.984 -10.234 1 98.69 125 TRP A O 1
ATOM 944 N N . PHE A 1 126 ? 8.984 -28.016 -9.664 1 98.62 126 PHE A N 1
ATOM 945 C CA . PHE A 1 126 ? 9.273 -27.812 -8.25 1 98.62 126 PHE A CA 1
ATOM 946 C C . PHE A 1 126 ? 10.594 -28.469 -7.867 1 98.62 126 PHE A C 1
ATOM 948 O O . PHE A 1 126 ? 11.117 -28.234 -6.777 1 98.62 126 PHE A O 1
ATOM 955 N N . GLY A 1 127 ? 11.18 -29.25 -8.742 1 96.94 127 GLY A N 1
ATOM 956 C CA . GLY A 1 127 ? 12.438 -29.922 -8.445 1 96.94 127 GLY A CA 1
ATOM 957 C C . GLY A 1 127 ? 12.352 -30.859 -7.266 1 96.94 127 GLY A C 1
ATOM 958 O O . GLY A 1 127 ? 11.484 -31.75 -7.23 1 96.94 127 GLY A O 1
ATOM 959 N N . GLU A 1 128 ? 13.133 -30.594 -6.242 1 95.56 128 GLU A N 1
ATOM 960 C CA . GLU A 1 128 ? 13.266 -31.5 -5.105 1 95.56 128 GLU A CA 1
ATOM 961 C C . GLU A 1 128 ? 12.203 -31.219 -4.047 1 95.56 128 GLU A C 1
ATOM 963 O O . GLU A 1 128 ? 12.047 -31.984 -3.09 1 95.56 128 GLU A O 1
ATOM 968 N N . PHE A 1 129 ? 11.516 -30.141 -4.297 1 98 129 PHE A N 1
ATOM 969 C CA . PHE A 1 129 ? 10.516 -29.797 -3.291 1 98 129 PHE A CA 1
ATOM 970 C C . PHE A 1 129 ? 9.344 -30.781 -3.342 1 98 129 PHE A C 1
ATOM 972 O O . PHE A 1 129 ? 8.758 -31 -4.402 1 98 129 PHE A O 1
ATOM 979 N N . LEU A 1 130 ? 9.008 -31.359 -2.219 1 98.06 130 LEU A N 1
ATOM 980 C CA . LEU A 1 130 ? 7.855 -32.25 -2.113 1 98.06 130 LEU A CA 1
ATOM 981 C C . LEU A 1 130 ? 6.699 -31.562 -1.401 1 98.06 130 LEU A C 1
ATOM 983 O O . LEU A 1 130 ? 5.535 -31.906 -1.608 1 98.06 130 LEU A O 1
ATOM 987 N N . ASN A 1 131 ? 7.074 -30.719 -0.486 1 98.62 131 ASN A N 1
ATOM 988 C CA . ASN A 1 131 ? 6.156 -29.859 0.248 1 98.62 131 ASN A CA 1
ATOM 989 C C . ASN A 1 131 ? 6.832 -28.562 0.69 1 98.62 131 ASN A C 1
ATOM 991 O O . ASN A 1 131 ? 8.055 -28.453 0.653 1 98.62 131 ASN A O 1
ATOM 995 N N . PHE A 1 132 ? 6.098 -27.609 0.976 1 98.69 132 PHE A N 1
ATOM 996 C CA . PHE A 1 132 ? 6.59 -26.359 1.529 1 98.69 132 PHE A CA 1
ATOM 997 C C . PHE A 1 132 ? 5.441 -25.516 2.088 1 98.69 132 PHE A C 1
ATOM 999 O O . PHE A 1 132 ? 4.27 -25.859 1.887 1 98.69 132 PHE A O 1
ATOM 1006 N N . ASN A 1 133 ? 5.754 -24.5 2.824 1 98.75 133 ASN A N 1
ATOM 1007 C CA . ASN A 1 133 ? 4.754 -23.547 3.301 1 98.75 133 ASN A CA 1
ATOM 1008 C C . ASN A 1 133 ? 4.559 -22.391 2.316 1 98.75 133 ASN A C 1
ATOM 1010 O O . ASN A 1 133 ? 5.465 -21.578 2.117 1 98.75 133 ASN A O 1
ATOM 1014 N N . ALA A 1 134 ? 3.4 -22.375 1.72 1 98.88 134 ALA A N 1
ATOM 1015 C CA . ALA A 1 134 ? 3.049 -21.281 0.812 1 98.88 134 ALA A CA 1
ATOM 1016 C C . ALA A 1 134 ? 2.26 -20.188 1.539 1 98.88 134 ALA A C 1
ATOM 1018 O O . ALA A 1 134 ? 1.834 -20.391 2.68 1 98.88 134 ALA A O 1
ATOM 1019 N N . PHE A 1 135 ? 2.182 -19.047 0.952 1 98.94 135 PHE A N 1
ATOM 1020 C CA . PHE A 1 135 ? 1.34 -17.984 1.475 1 98.94 135 PHE A CA 1
ATOM 1021 C C . PHE A 1 135 ? -0.003 -17.953 0.754 1 98.94 135 PHE A C 1
ATOM 1023 O O . PHE A 1 135 ? -0.055 -18.031 -0.475 1 98.94 135 PHE A O 1
ATOM 1030 N N . HIS A 1 136 ? -1.039 -17.922 1.523 1 98.88 136 HIS A N 1
ATOM 1031 C CA . HIS A 1 136 ? -2.383 -17.984 0.96 1 98.88 136 HIS A CA 1
ATOM 1032 C C . HIS A 1 136 ? -3.186 -16.734 1.313 1 98.88 136 HIS A C 1
ATOM 1034 O O . HIS A 1 136 ? -3.053 -16.203 2.416 1 98.88 136 HIS A O 1
ATOM 1040 N N . TRP A 1 137 ? -3.996 -16.281 0.413 1 98.75 137 TRP A N 1
ATOM 1041 C CA . TRP A 1 137 ? -5.031 -15.281 0.634 1 98.75 137 TRP A CA 1
ATOM 1042 C C . TRP A 1 137 ? -6.102 -15.352 -0.448 1 98.75 137 TRP A C 1
ATOM 1044 O O . TRP A 1 137 ? -6.105 -14.555 -1.384 1 98.75 137 TRP A O 1
ATOM 1054 N N . HIS A 1 138 ? -6.992 -16.312 -0.287 1 98.31 138 HIS A N 1
ATOM 1055 C CA . HIS A 1 138 ? -8.016 -16.516 -1.309 1 98.31 138 HIS A CA 1
ATOM 1056 C C . HIS A 1 138 ? -9.242 -17.219 -0.732 1 98.31 138 HIS A C 1
ATOM 1058 O O . HIS A 1 138 ? -9.141 -17.906 0.284 1 98.31 138 HIS A O 1
ATOM 1064 N N . GLY A 1 139 ? -10.312 -17.016 -1.391 1 97.81 139 GLY A N 1
ATOM 1065 C CA . GLY A 1 139 ? -11.555 -17.703 -1.092 1 97.81 139 GLY A CA 1
ATOM 1066 C C . GLY A 1 139 ? -12.094 -18.5 -2.271 1 97.81 139 GLY A C 1
ATOM 1067 O O . GLY A 1 139 ? -12.773 -19.5 -2.09 1 97.81 139 GLY A O 1
ATOM 1068 N N . GLU A 1 140 ? -11.82 -18.031 -3.49 1 98.44 140 GLU A N 1
ATOM 1069 C CA . GLU A 1 140 ? -12.219 -18.75 -4.695 1 98.44 140 GLU A CA 1
ATOM 1070 C C . GLU A 1 140 ? -11.133 -19.734 -5.145 1 98.44 140 GLU A C 1
ATOM 1072 O O . GLU A 1 140 ? -9.977 -19.609 -4.73 1 98.44 140 GLU A O 1
ATOM 1077 N N . VAL A 1 141 ? -11.555 -20.719 -5.887 1 98.38 141 VAL A N 1
ATOM 1078 C CA . VAL A 1 141 ? -10.672 -21.766 -6.375 1 98.38 141 VAL A CA 1
ATOM 1079 C C . VAL A 1 141 ? -10.961 -22.047 -7.852 1 98.38 141 VAL A C 1
ATOM 1081 O O . VAL A 1 141 ? -12.031 -21.688 -8.352 1 98.38 141 VAL A O 1
ATOM 1084 N N . PHE A 1 142 ? -10.016 -22.609 -8.547 1 98.81 142 PHE A N 1
ATOM 1085 C CA . PHE A 1 142 ? -10.234 -22.922 -9.953 1 98.81 142 PHE A CA 1
ATOM 1086 C C . PHE A 1 142 ? -10.227 -24.422 -10.172 1 98.81 142 PHE A C 1
ATOM 1088 O O . PHE A 1 142 ? -9.695 -25.188 -9.352 1 98.81 142 PHE A O 1
ATOM 1095 N N . THR A 1 143 ? -10.883 -24.859 -11.273 1 98.62 143 THR A N 1
ATOM 1096 C CA . THR A 1 143 ? -10.711 -26.203 -11.781 1 98.62 143 THR A CA 1
ATOM 1097 C C . THR A 1 143 ? -9.555 -26.281 -12.773 1 98.62 143 THR A C 1
ATOM 1099 O O . THR A 1 143 ? -9.188 -25.266 -13.375 1 98.62 143 THR A O 1
ATOM 1102 N N . ILE A 1 144 ? -9 -27.422 -12.891 1 98.44 144 ILE A N 1
ATOM 1103 C CA . ILE A 1 144 ? -7.883 -27.625 -13.805 1 98.44 144 ILE A CA 1
ATOM 1104 C C . ILE A 1 144 ? -8.398 -27.734 -15.234 1 98.44 144 ILE A C 1
ATOM 1106 O O . ILE A 1 144 ? -9.227 -28.594 -15.539 1 98.44 144 ILE A O 1
ATOM 1110 N N . PRO A 1 145 ? -7.895 -26.953 -16.125 1 98.12 145 PRO A N 1
ATOM 1111 C CA . PRO A 1 145 ? -8.281 -27.094 -17.531 1 98.12 145 PRO A CA 1
ATOM 1112 C C . PRO A 1 145 ? -7.922 -28.469 -18.094 1 98.12 145 PRO A C 1
ATOM 1114 O O . PRO A 1 145 ? -6.977 -29.109 -17.625 1 98.12 145 PRO A O 1
ATOM 1117 N N . GLU A 1 146 ? -8.656 -29 -19.062 1 94.5 146 GLU A N 1
ATOM 1118 C CA . GLU A 1 146 ? -8.555 -30.344 -19.625 1 94.5 146 GLU A CA 1
ATOM 1119 C C . GLU A 1 146 ? -7.121 -30.672 -20.031 1 94.5 146 GLU A C 1
ATOM 1121 O O . GLU A 1 146 ? -6.629 -31.766 -19.75 1 94.5 146 GLU A O 1
ATOM 1126 N N . ASP A 1 147 ? -6.352 -29.859 -20.625 1 94.75 147 ASP A N 1
ATOM 1127 C CA . ASP A 1 147 ? -5.023 -30.156 -21.156 1 94.75 147 ASP A CA 1
ATOM 1128 C C . ASP A 1 147 ? -3.932 -29.734 -20.188 1 94.75 147 ASP A C 1
ATOM 1130 O O . ASP A 1 147 ? -2.744 -29.922 -20.438 1 94.75 147 ASP A O 1
ATOM 1134 N N . ALA A 1 148 ? -4.297 -29.359 -18.953 1 98.56 148 ALA A N 1
ATOM 1135 C CA . ALA A 1 148 ? -3.32 -28.906 -17.969 1 98.56 148 ALA A CA 1
ATOM 1136 C C . ALA A 1 148 ? -3.018 -29.984 -16.938 1 98.56 148 ALA A C 1
ATOM 1138 O O . ALA A 1 148 ? -3.783 -30.938 -16.797 1 98.56 148 ALA A O 1
ATOM 1139 N N . THR A 1 149 ? -1.9 -29.906 -16.297 1 98.81 149 THR A N 1
ATOM 1140 C CA . THR A 1 149 ? -1.459 -30.875 -15.297 1 98.81 149 THR A CA 1
ATOM 1141 C C . THR A 1 149 ? -1.548 -30.281 -13.891 1 98.81 149 THR A C 1
ATOM 1143 O O . THR A 1 149 ? -1.053 -29.172 -13.648 1 98.81 149 THR A O 1
ATOM 1146 N N . HIS A 1 150 ? -2.176 -30.969 -13.008 1 98.69 150 HIS A N 1
ATOM 1147 C CA . HIS A 1 150 ? -2.248 -30.578 -11.602 1 98.69 150 HIS A CA 1
ATOM 1148 C C . HIS A 1 150 ? -0.874 -30.641 -10.945 1 98.69 150 HIS A C 1
ATOM 1150 O O . HIS A 1 150 ? -0.145 -31.625 -11.094 1 98.69 150 HIS A O 1
ATOM 1156 N N . LEU A 1 151 ? -0.493 -29.609 -10.133 1 98.88 151 LEU A N 1
ATOM 1157 C CA . LEU A 1 151 ? 0.872 -29.531 -9.625 1 98.88 151 LEU A CA 1
ATOM 1158 C C . LEU A 1 151 ? 0.88 -29.516 -8.102 1 98.88 151 LEU A C 1
ATOM 1160 O O . LEU A 1 151 ? 1.85 -29.938 -7.473 1 98.88 151 LEU A O 1
ATOM 1164 N N . LEU A 1 152 ? -0.077 -28.938 -7.477 1 98.75 152 LEU A N 1
ATOM 1165 C CA . LEU A 1 152 ? 0.033 -28.547 -6.078 1 98.75 152 LEU A CA 1
ATOM 1166 C C . LEU A 1 152 ? -1.326 -28.609 -5.387 1 98.75 152 LEU A C 1
ATOM 1168 O O . LEU A 1 152 ? -2.344 -28.234 -5.977 1 98.75 152 LEU A O 1
ATOM 1172 N N . SER A 1 153 ? -1.369 -29.047 -4.168 1 98.69 153 SER A N 1
ATOM 1173 C CA . SER A 1 153 ? -2.594 -29.062 -3.375 1 98.69 153 SER A CA 1
ATOM 1174 C C . SER A 1 153 ? -2.32 -28.703 -1.92 1 98.69 153 SER A C 1
ATOM 1176 O O . SER A 1 153 ? -1.174 -28.75 -1.467 1 98.69 153 SER A O 1
ATOM 1178 N N . SER A 1 154 ? -3.312 -28.281 -1.21 1 98.38 154 SER A N 1
ATOM 1179 C CA . SER A 1 154 ? -3.307 -28.109 0.24 1 98.38 154 SER A CA 1
ATOM 1180 C C . SER A 1 154 ? -4.496 -28.812 0.882 1 98.38 154 SER A C 1
ATOM 1182 O O . SER A 1 154 ? -5.406 -29.266 0.185 1 98.38 154 SER A O 1
ATOM 1184 N N . PRO A 1 155 ? -4.52 -28.938 2.193 1 97.62 155 PRO A N 1
ATOM 1185 C CA . PRO A 1 155 ? -5.66 -29.562 2.871 1 97.62 155 PRO A CA 1
ATOM 1186 C C . PRO A 1 155 ? -6.973 -28.828 2.605 1 97.62 155 PRO A C 1
ATOM 1188 O O . PRO A 1 155 ? -8.047 -29.438 2.674 1 97.62 155 PRO A O 1
ATOM 1191 N N . TYR A 1 156 ? -6.926 -27.578 2.172 1 97.5 156 TYR A N 1
ATOM 1192 C CA . TYR A 1 156 ? -8.141 -26.766 2.094 1 97.5 156 TYR A CA 1
ATOM 1193 C C . TYR A 1 156 ? -8.445 -26.375 0.652 1 97.5 156 TYR A C 1
ATOM 1195 O O . TYR A 1 156 ? -9.484 -25.781 0.37 1 97.5 156 TYR A O 1
ATOM 1203 N N . CYS A 1 157 ? -7.562 -26.688 -0.25 1 98 157 CYS A N 1
ATOM 1204 C CA . CYS A 1 157 ? -7.707 -26.359 -1.666 1 98 157 CYS A CA 1
ATOM 1205 C C . CYS A 1 157 ? -7.031 -27.422 -2.535 1 98 157 CYS A C 1
ATOM 1207 O O . CYS A 1 157 ? -5.805 -27.484 -2.598 1 98 157 CYS A O 1
ATOM 1209 N N . LYS A 1 158 ? -7.816 -28.156 -3.24 1 97.56 158 LYS A N 1
ATOM 1210 C CA . LYS A 1 158 ? -7.328 -29.281 -4.047 1 97.56 158 LYS A CA 1
ATOM 1211 C C . LYS A 1 158 ? -6.434 -28.781 -5.18 1 97.56 158 LYS A C 1
ATOM 1213 O O . LYS A 1 158 ? -5.441 -29.438 -5.523 1 97.56 158 LYS A O 1
ATOM 1218 N N . ASN A 1 159 ? -6.836 -27.703 -5.785 1 98.56 159 ASN A N 1
ATOM 1219 C CA . ASN A 1 159 ? -6.125 -27.188 -6.953 1 98.56 159 ASN A CA 1
ATOM 1220 C C . ASN A 1 159 ? -5.375 -25.906 -6.629 1 98.56 159 ASN A C 1
ATOM 1222 O O . ASN A 1 159 ? -5.898 -24.797 -6.844 1 98.56 159 ASN A O 1
ATOM 1226 N N . GLN A 1 160 ? -4.09 -26.047 -6.219 1 98.69 160 GLN A N 1
ATOM 1227 C CA . GLN A 1 160 ? -3.285 -24.891 -5.84 1 98.69 160 GLN A CA 1
ATOM 1228 C C . GLN A 1 160 ? -2.406 -24.438 -6.996 1 98.69 160 GLN A C 1
ATOM 1230 O O . GLN A 1 160 ? -1.865 -23.328 -6.969 1 98.69 160 GLN A O 1
ATOM 1235 N N . ALA A 1 161 ? -2.229 -25.328 -8.023 1 98.94 161 ALA A N 1
ATOM 1236 C CA . ALA A 1 161 ? -1.441 -24.938 -9.195 1 98.94 161 ALA A CA 1
ATOM 1237 C C . ALA A 1 161 ? -1.656 -25.906 -10.352 1 98.94 161 ALA A C 1
ATOM 1239 O O . ALA A 1 161 ? -1.955 -27.094 -10.125 1 98.94 161 ALA A O 1
ATOM 1240 N N . PHE A 1 162 ? -1.516 -25.422 -11.523 1 98.94 162 PHE A N 1
ATOM 1241 C CA . PHE A 1 162 ? -1.457 -26.281 -12.703 1 98.94 162 PHE A CA 1
ATOM 1242 C C . PHE A 1 162 ? -0.476 -25.719 -13.727 1 98.94 162 PHE A C 1
ATOM 1244 O O . PHE A 1 162 ? -0.121 -24.531 -13.672 1 98.94 162 PHE A O 1
ATOM 1251 N N . ALA A 1 163 ? -0.02 -26.578 -14.586 1 98.88 163 ALA A N 1
ATOM 1252 C CA . ALA A 1 163 ? 0.833 -26.188 -15.703 1 98.88 163 ALA A CA 1
ATOM 1253 C C . ALA A 1 163 ? 0.255 -26.672 -17.031 1 98.88 163 ALA A C 1
ATOM 1255 O O . ALA A 1 163 ? -0.401 -27.703 -17.094 1 98.88 163 ALA A O 1
ATOM 1256 N N . LEU A 1 164 ? 0.386 -25.922 -18.031 1 98.5 164 LEU A N 1
ATOM 1257 C CA . LEU A 1 164 ? 0.168 -26.266 -19.422 1 98.5 164 LEU A CA 1
ATOM 1258 C C . LEU A 1 164 ? 1.385 -25.891 -20.266 1 98.5 164 LEU A C 1
ATOM 1260 O O . LEU A 1 164 ? 1.53 -24.75 -20.688 1 98.5 164 LEU A O 1
ATOM 1264 N N . ASP A 1 165 ? 2.303 -26.891 -20.484 1 96.88 165 ASP A N 1
ATOM 1265 C CA . ASP A 1 165 ? 3.566 -26.641 -21.172 1 96.88 165 ASP A CA 1
ATOM 1266 C C . ASP A 1 165 ? 4.414 -25.625 -20.422 1 96.88 165 ASP A C 1
ATOM 1268 O O . ASP A 1 165 ? 4.801 -25.844 -19.281 1 96.88 165 ASP A O 1
ATOM 1272 N N . ILE A 1 166 ? 4.621 -24.438 -21.047 1 97.88 166 ILE A N 1
ATOM 1273 C CA . ILE A 1 166 ? 5.531 -23.438 -20.5 1 97.88 166 ILE A CA 1
ATOM 1274 C C . ILE A 1 166 ? 4.75 -22.438 -19.656 1 97.88 166 ILE A C 1
ATOM 1276 O O . ILE A 1 166 ? 5.297 -21.422 -19.203 1 97.88 166 ILE A O 1
ATOM 1280 N N . HIS A 1 167 ? 3.422 -22.656 -19.438 1 98.75 167 HIS A N 1
ATOM 1281 C CA . HIS A 1 167 ? 2.537 -21.766 -18.688 1 98.75 167 HIS A CA 1
ATOM 1282 C C . HIS A 1 167 ? 2.287 -22.297 -17.281 1 98.75 167 HIS A C 1
ATOM 1284 O O . HIS A 1 167 ? 2.137 -23.516 -17.078 1 98.75 167 HIS A O 1
ATOM 1290 N N . LEU A 1 168 ? 2.338 -21.422 -16.25 1 98.94 168 LEU A N 1
ATOM 1291 C CA . LEU A 1 168 ? 2.191 -21.812 -14.852 1 98.94 168 LEU A CA 1
ATOM 1292 C C . LEU A 1 168 ? 1.117 -20.969 -14.164 1 98.94 168 LEU A C 1
ATOM 1294 O O . LEU A 1 168 ? 1.126 -19.75 -14.258 1 98.94 168 LEU A O 1
ATOM 1298 N N . ALA A 1 169 ? 0.171 -21.594 -13.547 1 98.94 169 ALA A N 1
ATOM 1299 C CA . ALA A 1 169 ? -0.871 -20.938 -12.758 1 98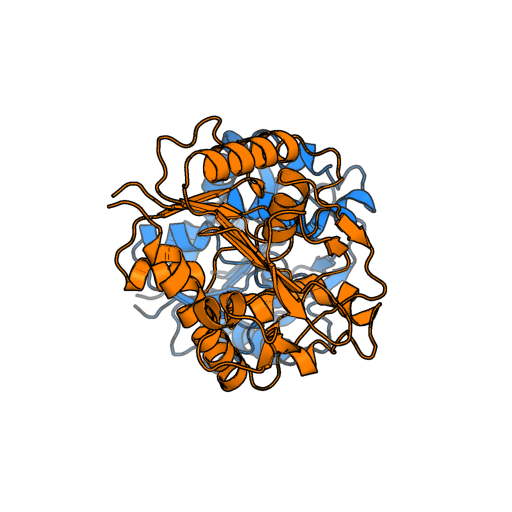.94 169 ALA A CA 1
ATOM 1300 C C . ALA A 1 169 ? -0.803 -21.375 -11.297 1 98.94 169 ALA A C 1
ATOM 1302 O O . ALA A 1 169 ? -0.732 -22.562 -11 1 98.94 169 ALA A O 1
ATOM 1303 N N . LEU A 1 170 ? -0.79 -20.406 -10.422 1 98.94 170 LEU A N 1
ATOM 1304 C CA . LEU A 1 170 ? -0.786 -20.641 -8.984 1 98.94 170 LEU A CA 1
ATOM 1305 C C . LEU A 1 170 ? -2.027 -20.031 -8.336 1 98.94 170 LEU A C 1
ATOM 1307 O O . LEU A 1 170 ? -2.482 -18.953 -8.742 1 98.94 170 LEU A O 1
ATOM 1311 N N . GLN A 1 171 ? -2.604 -20.734 -7.348 1 98.81 171 GLN A N 1
ATOM 1312 C CA . GLN A 1 171 ? -3.609 -20.156 -6.469 1 98.81 171 GLN A CA 1
ATOM 1313 C C . GLN A 1 171 ? -2.959 -19.469 -5.266 1 98.81 171 GLN A C 1
ATOM 1315 O O . GLN A 1 171 ? -3.406 -18.406 -4.828 1 98.81 171 GLN A O 1
ATOM 1320 N N . CYS A 1 172 ? -1.898 -20.141 -4.727 1 98.88 172 CYS A N 1
ATOM 1321 C CA . CYS A 1 172 ? -1.151 -19.578 -3.605 1 98.88 172 CYS A CA 1
ATOM 1322 C C . CYS A 1 172 ? -0.184 -18.5 -4.078 1 98.88 172 CYS A C 1
ATOM 1324 O O . CYS A 1 172 ? -0.08 -18.234 -5.273 1 98.88 172 CYS A O 1
ATOM 1326 N N . HIS A 1 173 ? 0.367 -17.812 -3.164 1 98.94 173 HIS A N 1
ATOM 1327 C CA . HIS A 1 173 ? 1.347 -16.766 -3.432 1 98.94 173 HIS A CA 1
ATOM 1328 C C . HIS A 1 173 ? 2.754 -17.219 -3.062 1 98.94 173 HIS A C 1
ATOM 1330 O O . HIS A 1 173 ? 2.998 -17.641 -1.929 1 98.94 173 HIS A O 1
ATOM 1336 N N . VAL A 1 174 ? 3.686 -17.094 -4.012 1 98.94 174 VAL A N 1
ATOM 1337 C CA . VAL A 1 174 ? 5.082 -17.406 -3.727 1 98.94 174 VAL A CA 1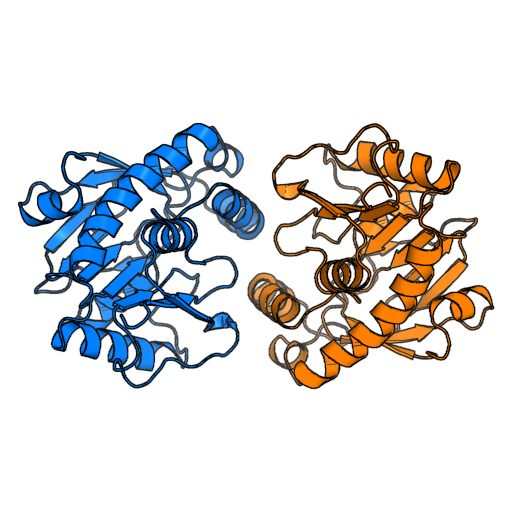
ATOM 1338 C C . VAL A 1 174 ? 5.941 -16.156 -3.904 1 98.94 174 VAL A C 1
ATOM 1340 O O . VAL A 1 174 ? 7.133 -16.172 -3.578 1 98.94 174 VAL A O 1
ATOM 1343 N N . GLU A 1 175 ? 5.305 -15.031 -4.375 1 98.88 175 GLU A N 1
ATOM 1344 C CA . GLU A 1 175 ? 6.043 -13.82 -4.727 1 98.88 175 GLU A CA 1
ATOM 1345 C C . GLU A 1 175 ? 6.172 -12.891 -3.525 1 98.88 175 GLU A C 1
ATOM 1347 O O . GLU A 1 175 ? 6.668 -11.766 -3.654 1 98.88 175 GLU A O 1
ATOM 1352 N N . MET A 1 176 ? 5.785 -13.312 -2.332 1 98.81 176 MET A N 1
ATOM 1353 C CA . MET A 1 176 ? 5.609 -12.445 -1.171 1 98.81 176 MET A CA 1
ATOM 1354 C C . MET A 1 176 ? 6.949 -11.906 -0.683 1 98.81 176 MET A C 1
ATOM 1356 O O . MET A 1 176 ? 7.953 -12.625 -0.702 1 98.81 176 MET A O 1
ATOM 1360 N N . THR A 1 177 ? 6.961 -10.688 -0.308 1 98.38 177 THR A N 1
ATOM 1361 C CA . THR A 1 177 ? 8.023 -10.07 0.475 1 98.38 177 THR A CA 1
ATOM 1362 C C . THR A 1 177 ? 7.543 -9.75 1.887 1 98.38 177 THR A C 1
ATOM 1364 O O . THR A 1 177 ? 6.34 -9.773 2.156 1 98.38 177 THR A O 1
ATOM 1367 N N . ASP A 1 178 ? 8.523 -9.453 2.758 1 97.12 178 ASP A N 1
ATOM 1368 C CA . ASP A 1 178 ? 8.164 -9.039 4.109 1 97.12 178 ASP A CA 1
ATOM 1369 C C . ASP A 1 178 ? 7.195 -7.863 4.086 1 97.12 178 ASP A C 1
ATOM 1371 O O . ASP A 1 178 ? 6.195 -7.859 4.805 1 97.12 178 ASP A O 1
ATOM 1375 N N . GLU A 1 179 ? 7.48 -6.953 3.271 1 95.44 179 GLU A N 1
ATOM 1376 C CA . GLU A 1 179 ? 6.672 -5.742 3.174 1 95.44 179 GLU A CA 1
ATOM 1377 C C . GLU A 1 179 ? 5.262 -6.059 2.682 1 95.44 179 GLU A C 1
ATOM 1379 O O . GLU A 1 179 ? 4.285 -5.5 3.189 1 95.44 179 GLU A O 1
ATOM 1384 N N . MET A 1 180 ? 5.137 -6.918 1.745 1 97.94 180 MET A N 1
ATOM 1385 C CA . MET A 1 180 ? 3.828 -7.289 1.219 1 97.94 180 MET A CA 1
ATOM 1386 C C . MET A 1 180 ? 2.99 -7.984 2.287 1 97.94 180 MET A C 1
ATOM 1388 O O . MET A 1 180 ? 1.801 -7.695 2.436 1 97.94 180 MET A O 1
ATOM 1392 N N . VAL A 1 181 ? 3.627 -8.898 3.049 1 98.56 181 VAL A N 1
ATOM 1393 C CA . VAL A 1 181 ? 2.906 -9.625 4.09 1 98.56 181 VAL A CA 1
ATOM 1394 C C . VAL A 1 181 ? 2.359 -8.641 5.121 1 98.56 181 VAL A C 1
ATOM 1396 O O . VAL A 1 181 ? 1.185 -8.711 5.492 1 98.56 181 VAL A O 1
ATOM 1399 N N . ARG A 1 182 ? 3.16 -7.75 5.555 1 97.25 182 ARG A N 1
ATOM 1400 C CA . ARG A 1 182 ? 2.756 -6.773 6.562 1 97.25 182 ARG A CA 1
ATOM 1401 C C . ARG A 1 182 ? 1.652 -5.863 6.031 1 97.25 182 ARG A C 1
ATOM 1403 O O . ARG A 1 182 ? 0.695 -5.559 6.746 1 97.25 182 ARG A O 1
ATOM 1410 N N . THR A 1 183 ? 1.77 -5.422 4.793 1 97.5 183 THR A N 1
ATOM 1411 C CA . THR A 1 183 ? 0.782 -4.559 4.156 1 97.5 183 THR A CA 1
ATOM 1412 C C . THR A 1 183 ? -0.564 -5.266 4.043 1 97.5 183 THR A C 1
ATOM 1414 O O . THR A 1 183 ? -1.604 -4.691 4.371 1 97.5 183 THR A O 1
ATOM 1417 N N . TRP A 1 184 ? -0.496 -6.484 3.586 1 98.38 184 TRP A N 1
ATOM 1418 C CA . TRP A 1 184 ? -1.733 -7.242 3.422 1 98.38 184 TRP A CA 1
ATOM 1419 C C . TRP A 1 184 ? -2.418 -7.465 4.766 1 98.38 184 TRP A C 1
ATOM 1421 O O . TRP A 1 184 ? -3.645 -7.398 4.863 1 98.38 184 TRP A O 1
ATOM 1431 N N . CYS A 1 185 ? -1.626 -7.742 5.82 1 97.88 185 CYS A N 1
ATOM 1432 C CA . CYS A 1 185 ? -2.18 -7.934 7.156 1 97.88 185 CYS A CA 1
ATOM 1433 C C . CYS A 1 185 ? -2.834 -6.656 7.664 1 97.88 185 CYS A C 1
ATOM 1435 O O . CYS A 1 185 ? -3.902 -6.703 8.273 1 97.88 185 CYS A O 1
ATOM 1437 N N . ALA A 1 186 ? -2.154 -5.551 7.391 1 96.06 186 ALA A N 1
ATOM 1438 C CA . ALA A 1 186 ? -2.689 -4.273 7.852 1 96.06 186 ALA A CA 1
ATOM 1439 C C . ALA A 1 186 ? -4.02 -3.957 7.168 1 96.06 186 ALA A C 1
ATOM 1441 O O . ALA A 1 186 ? -4.984 -3.564 7.828 1 96.06 186 ALA A O 1
ATOM 1442 N N . ILE A 1 187 ? -4.109 -4.141 5.91 1 96.19 187 ILE A N 1
ATOM 1443 C CA . ILE A 1 187 ? -5.27 -3.777 5.105 1 96.19 187 ILE A CA 1
ATOM 1444 C C . ILE A 1 187 ? -6.371 -4.82 5.285 1 96.19 187 ILE A C 1
ATOM 1446 O O . ILE A 1 187 ? -7.559 -4.48 5.305 1 96.19 187 ILE A O 1
ATOM 1450 N N . GLY A 1 188 ? -5.953 -6.039 5.473 1 96.69 188 GLY A N 1
ATOM 1451 C CA . GLY A 1 188 ? -6.906 -7.133 5.547 1 96.69 188 GLY A CA 1
ATOM 1452 C C . GLY A 1 188 ? -7.238 -7.539 6.973 1 96.69 188 GLY A C 1
ATOM 1453 O O . GLY A 1 188 ? -7.777 -8.625 7.203 1 96.69 188 GLY A O 1
ATOM 1454 N N . ALA A 1 189 ? -6.965 -6.754 7.984 1 94.94 189 ALA A N 1
ATOM 1455 C CA . ALA A 1 189 ? -7.109 -7.109 9.398 1 94.94 189 ALA A CA 1
ATOM 1456 C C . ALA A 1 189 ? -8.547 -7.492 9.719 1 94.94 189 ALA A C 1
ATOM 1458 O O . ALA A 1 189 ? -8.797 -8.445 10.461 1 94.94 189 ALA A O 1
ATOM 1459 N N . GLU A 1 190 ? -9.523 -6.723 9.227 1 94.19 190 GLU A N 1
ATOM 1460 C CA . GLU A 1 190 ? -10.93 -7.012 9.5 1 94.19 190 GLU A CA 1
ATOM 1461 C C . GLU A 1 190 ? -11.352 -8.336 8.859 1 94.19 190 GLU A C 1
ATOM 1463 O O . GLU A 1 190 ? -12.094 -9.109 9.461 1 94.19 190 GLU A O 1
ATOM 1468 N N . GLU A 1 191 ? -10.891 -8.477 7.582 1 95.88 191 GLU A N 1
ATOM 1469 C CA . GLU A 1 191 ? -11.195 -9.742 6.91 1 95.88 191 GLU A CA 1
ATOM 1470 C C . GLU A 1 191 ? -10.664 -10.93 7.703 1 95.88 191 GLU A C 1
ATOM 1472 O O . GLU A 1 191 ? -11.352 -11.945 7.84 1 95.88 191 GLU A O 1
ATOM 1477 N N . ILE A 1 192 ? -9.445 -10.836 8.242 1 98 192 ILE A N 1
ATOM 1478 C CA . ILE A 1 192 ? -8.836 -11.898 9.039 1 98 192 ILE A CA 1
ATOM 1479 C C . ILE A 1 192 ? -9.672 -12.141 10.289 1 98 192 ILE A C 1
ATOM 1481 O O . ILE A 1 192 ? -10.055 -13.281 10.578 1 98 192 ILE A O 1
ATOM 1485 N N . ALA A 1 193 ? -10.031 -11.109 10.977 1 96.19 193 ALA A N 1
ATOM 1486 C CA . ALA A 1 193 ? -10.719 -11.195 12.258 1 96.19 193 ALA A CA 1
ATOM 1487 C C . ALA A 1 193 ? -12.086 -11.867 12.102 1 96.19 193 ALA A C 1
ATOM 1489 O O . ALA A 1 193 ? -12.539 -12.586 12.992 1 96.19 193 ALA A O 1
ATOM 1490 N N . THR A 1 194 ? -12.734 -11.664 10.977 1 96.25 194 THR A N 1
ATOM 1491 C CA . THR A 1 194 ? -14.094 -12.148 10.789 1 96.25 194 THR A CA 1
ATOM 1492 C C . THR A 1 194 ? -14.094 -13.555 10.203 1 96.25 194 THR A C 1
ATOM 1494 O O . THR A 1 194 ? -15.148 -14.156 10.016 1 96.25 194 THR A O 1
ATOM 1497 N N . ASN A 1 195 ? -12.852 -14.125 9.93 1 96.38 195 ASN A N 1
ATOM 1498 C CA . ASN A 1 195 ? -12.797 -15.43 9.281 1 96.38 195 ASN A CA 1
ATOM 1499 C C . ASN A 1 195 ? -11.867 -16.391 10.023 1 96.38 195 ASN A C 1
ATOM 1501 O O . ASN A 1 195 ? -11.492 -17.438 9.492 1 96.38 195 ASN A O 1
ATOM 1505 N N . LEU A 1 196 ? -11.539 -16.047 11.234 1 94.75 196 LEU A N 1
ATOM 1506 C CA . LEU A 1 196 ? -10.57 -16.859 11.969 1 94.75 196 LEU A CA 1
ATOM 1507 C C . LEU A 1 196 ? -11.016 -18.312 12.016 1 94.75 196 LEU A C 1
ATOM 1509 O O . LEU A 1 196 ? -12.203 -18.594 12.203 1 94.75 196 LEU A O 1
ATOM 1513 N N . GLY A 1 197 ? -10.094 -19.25 11.82 1 95.44 197 GLY A N 1
ATOM 1514 C CA . GLY A 1 197 ? -10.336 -20.688 11.805 1 95.44 197 GLY A CA 1
ATOM 1515 C C . GLY A 1 197 ? -9.109 -21.484 11.43 1 95.44 197 GLY A C 1
ATOM 1516 O O . GLY A 1 197 ? -8 -20.953 11.383 1 95.44 197 GLY A O 1
ATOM 1517 N N . PRO A 1 198 ? -9.227 -22.719 11.164 1 96.25 198 PRO A N 1
ATOM 1518 C CA . PRO A 1 198 ? -8.102 -23.594 10.867 1 96.25 198 PRO A CA 1
ATOM 1519 C C . PRO A 1 198 ? -7.344 -23.203 9.602 1 96.25 198 PRO A C 1
ATOM 1521 O O . PRO A 1 198 ? -6.141 -23.453 9.492 1 96.25 198 PRO A O 1
ATOM 1524 N N . SER A 1 199 ? -8.031 -22.547 8.688 1 97.94 199 SER A N 1
ATOM 1525 C CA . SER A 1 199 ? -7.418 -22.188 7.414 1 97.94 199 SER A CA 1
ATOM 1526 C C . SER A 1 199 ? -7.094 -20.703 7.359 1 97.94 199 SER A C 1
ATOM 1528 O O . SER A 1 199 ? -6.629 -20.203 6.332 1 97.94 199 SER A O 1
ATOM 1530 N N . VAL A 1 200 ? -7.379 -19.953 8.445 1 98.62 200 VAL A N 1
ATOM 1531 C CA . VAL A 1 200 ? -7.137 -18.516 8.516 1 98.62 200 VAL A CA 1
ATOM 1532 C C . VAL A 1 200 ? -6.375 -18.172 9.797 1 98.62 200 VAL A C 1
ATOM 1534 O O . VAL A 1 200 ? -6.898 -18.328 10.898 1 98.62 200 VAL A O 1
ATOM 1537 N N . GLN A 1 201 ? -5.199 -17.734 9.641 1 98.56 201 GLN A N 1
ATOM 1538 C CA . GLN A 1 201 ? -4.336 -17.406 10.766 1 98.56 201 GLN A CA 1
ATOM 1539 C C . GLN A 1 201 ? -4.598 -15.984 11.266 1 98.56 201 GLN A C 1
ATOM 1541 O O . GLN A 1 201 ? -5.102 -15.148 10.516 1 98.56 201 GLN A O 1
ATOM 1546 N N . SER A 1 202 ? -4.297 -15.75 12.547 1 98.38 202 SER A N 1
ATOM 1547 C CA . SER A 1 202 ? -4.344 -14.391 13.078 1 98.38 202 SER A CA 1
ATOM 1548 C C . SER A 1 202 ? -3.262 -13.516 12.461 1 98.38 202 SER A C 1
ATOM 1550 O O . SER A 1 202 ? -2.283 -14.023 11.914 1 98.38 202 SER A O 1
ATOM 1552 N N . VAL A 1 203 ? -3.457 -12.227 12.539 1 97.69 203 VAL A N 1
ATOM 1553 C CA . VAL A 1 203 ? -2.477 -11.273 12.039 1 97.69 203 VAL A CA 1
ATOM 1554 C C . VAL A 1 203 ? -1.116 -11.547 12.672 1 97.69 203 VAL A C 1
ATOM 1556 O O . VAL A 1 203 ? -0.091 -11.547 11.984 1 97.69 203 VAL A O 1
ATOM 1559 N N . GLU A 1 204 ? -1.113 -11.758 13.977 1 96.56 204 GLU A N 1
ATOM 1560 C CA . GLU A 1 204 ? 0.125 -12.016 14.711 1 96.56 204 GLU A CA 1
ATOM 1561 C C . GLU A 1 204 ? 0.814 -13.281 14.195 1 96.56 204 GLU A C 1
ATOM 1563 O O . GLU A 1 204 ? 2.031 -13.289 14 1 96.56 204 GLU A O 1
ATOM 1568 N N . ALA A 1 205 ? 0.035 -14.297 13.977 1 98.38 205 ALA A N 1
ATOM 1569 C CA . ALA A 1 205 ? 0.586 -15.57 13.508 1 98.38 205 ALA A CA 1
ATOM 1570 C C . ALA A 1 205 ? 1.167 -15.422 12.102 1 98.38 205 ALA A C 1
ATOM 1572 O O . ALA A 1 205 ? 2.205 -16.016 11.789 1 98.38 205 ALA A O 1
ATOM 1573 N N . ILE A 1 206 ? 0.49 -14.664 11.266 1 98.62 206 ILE A N 1
ATOM 1574 C CA . ILE A 1 206 ? 0.931 -14.477 9.891 1 98.62 206 ILE A CA 1
ATOM 1575 C C . ILE A 1 206 ? 2.268 -13.734 9.875 1 98.62 206 ILE A C 1
ATOM 1577 O O . ILE A 1 206 ? 3.139 -14.031 9.055 1 98.62 206 ILE A O 1
ATOM 1581 N N . GLN A 1 207 ? 2.455 -12.805 10.781 1 97.69 207 GLN A N 1
ATOM 1582 C CA . GLN A 1 207 ? 3.623 -11.93 10.75 1 97.69 207 GLN A CA 1
ATOM 1583 C C . GLN A 1 207 ? 4.77 -12.523 11.57 1 97.69 207 GLN A C 1
ATOM 1585 O O . GLN A 1 207 ? 5.859 -11.945 11.617 1 97.69 207 GLN A O 1
ATOM 1590 N N . ALA A 1 208 ? 4.523 -13.672 12.141 1 97.5 208 ALA A N 1
ATOM 1591 C CA . ALA A 1 208 ? 5.555 -14.312 12.953 1 97.5 208 ALA A CA 1
ATOM 1592 C C . ALA A 1 208 ? 6.645 -14.922 12.078 1 97.5 208 ALA A C 1
ATOM 1594 O O . ALA A 1 208 ? 6.355 -15.5 11.031 1 97.5 208 ALA A O 1
ATOM 1595 N N . ASN A 1 209 ? 7.941 -14.727 12.398 1 97.38 209 ASN A N 1
ATOM 1596 C CA . ASN A 1 209 ? 9.117 -15.383 11.82 1 97.38 209 ASN A CA 1
ATOM 1597 C C . ASN A 1 209 ? 9.234 -15.102 10.328 1 97.38 209 ASN A C 1
ATOM 1599 O O . ASN A 1 209 ? 9.586 -15.992 9.547 1 97.38 209 ASN A O 1
ATOM 1603 N N . LEU A 1 210 ? 8.852 -13.906 9.953 1 97.81 210 LEU A N 1
ATOM 1604 C CA . LEU A 1 210 ? 8.906 -13.547 8.539 1 97.81 210 LEU A CA 1
ATOM 1605 C C . LEU A 1 210 ? 10.328 -13.656 8 1 97.81 210 LEU A C 1
ATOM 1607 O O . LEU A 1 210 ? 10.531 -14.039 6.848 1 97.81 210 LEU A O 1
ATOM 1611 N N . ALA A 1 211 ? 11.344 -13.328 8.789 1 96.38 211 ALA A N 1
ATOM 1612 C CA . ALA A 1 211 ? 12.742 -13.328 8.375 1 96.38 211 ALA A CA 1
ATOM 1613 C C . ALA A 1 211 ? 13.18 -14.727 7.934 1 96.38 211 ALA A C 1
ATOM 1615 O O . ALA A 1 211 ? 14.133 -14.867 7.164 1 96.38 211 ALA A O 1
ATOM 1616 N N . GLU A 1 212 ? 12.477 -15.734 8.43 1 98.19 212 GLU A N 1
ATOM 1617 C CA . GLU A 1 212 ? 12.773 -17.109 8.047 1 98.19 212 GLU A CA 1
ATOM 1618 C C . GLU A 1 212 ? 11.805 -17.594 6.965 1 98.19 212 GLU A C 1
ATOM 1620 O O . GLU A 1 212 ? 12.219 -18.25 6 1 98.19 212 GLU A O 1
ATOM 1625 N N . ARG A 1 213 ? 10.531 -17.312 7.082 1 98.69 213 ARG A N 1
ATOM 1626 C CA . ARG A 1 213 ? 9.484 -17.875 6.234 1 98.69 213 ARG A CA 1
ATOM 1627 C C . ARG A 1 213 ? 9.57 -17.312 4.82 1 98.69 213 ARG A C 1
ATOM 1629 O O . ARG A 1 213 ? 9.391 -18.047 3.846 1 98.69 213 ARG A O 1
ATOM 1636 N N . VAL A 1 214 ? 9.828 -15.984 4.727 1 98.75 214 VAL A N 1
ATOM 1637 C CA . VAL A 1 214 ? 9.789 -15.328 3.42 1 98.75 214 VAL A CA 1
ATOM 1638 C C . VAL A 1 214 ? 10.953 -15.828 2.559 1 98.75 214 VAL A C 1
ATOM 1640 O O . VAL A 1 214 ? 10.75 -16.219 1.41 1 98.75 214 VAL A O 1
ATOM 1643 N N . PRO A 1 215 ? 12.195 -15.875 3.084 1 98.69 215 PRO A N 1
ATOM 1644 C CA . PRO A 1 215 ? 13.281 -16.422 2.264 1 98.69 215 PRO A CA 1
ATOM 1645 C C . PRO A 1 215 ? 13.047 -17.875 1.866 1 98.69 215 PRO A C 1
ATOM 1647 O O . PRO A 1 215 ? 13.398 -18.281 0.755 1 98.69 215 PRO A O 1
ATOM 1650 N N . ALA A 1 216 ? 12.492 -18.688 2.748 1 98.75 216 ALA A N 1
ATOM 1651 C CA . ALA A 1 216 ? 12.18 -20.078 2.404 1 98.75 216 ALA A CA 1
ATOM 1652 C C . ALA A 1 216 ? 11.188 -20.141 1.242 1 98.75 216 ALA A C 1
ATOM 1654 O O . ALA A 1 216 ? 11.352 -20.953 0.331 1 98.75 216 ALA A O 1
ATOM 1655 N N . LEU A 1 217 ? 10.211 -19.312 1.29 1 98.88 217 LEU A N 1
ATOM 1656 C CA . LEU A 1 217 ? 9.227 -19.234 0.218 1 98.88 217 LEU A CA 1
ATOM 1657 C C . LEU A 1 217 ? 9.867 -18.766 -1.081 1 98.88 217 LEU A C 1
ATOM 1659 O O . LEU A 1 217 ? 9.547 -19.266 -2.158 1 98.88 217 LEU A O 1
ATOM 1663 N N . ASN A 1 218 ? 10.75 -17.719 -0.99 1 98.75 218 ASN A N 1
ATOM 1664 C CA . ASN A 1 218 ? 11.398 -17.156 -2.164 1 98.75 218 ASN A CA 1
ATOM 1665 C C . ASN A 1 218 ? 12.32 -18.156 -2.846 1 98.75 218 ASN A C 1
ATOM 1667 O O . ASN A 1 218 ? 12.555 -18.078 -4.051 1 98.75 218 ASN A O 1
ATOM 1671 N N . LYS A 1 219 ? 12.828 -19.125 -2.066 1 98.69 219 LYS A N 1
ATOM 1672 C CA . LYS A 1 219 ? 13.602 -20.203 -2.676 1 98.69 219 LYS A CA 1
ATOM 1673 C C . LYS A 1 219 ? 12.734 -21.031 -3.621 1 98.69 219 LYS A C 1
ATOM 1675 O O . LYS A 1 219 ? 13.164 -21.375 -4.723 1 98.69 219 LYS A O 1
ATOM 1680 N N . VAL A 1 220 ? 11.547 -21.359 -3.195 1 98.88 220 VAL A N 1
ATOM 1681 C CA . VAL A 1 220 ? 10.609 -22.094 -4.031 1 98.88 220 VAL A CA 1
ATOM 1682 C C . VAL A 1 220 ? 10.227 -21.25 -5.25 1 98.88 220 VAL A C 1
ATOM 1684 O O . VAL A 1 220 ? 10.211 -21.75 -6.375 1 98.88 220 VAL A O 1
ATOM 1687 N N . ALA A 1 221 ? 9.945 -19.984 -4.969 1 98.88 221 ALA A N 1
ATOM 1688 C CA . ALA A 1 221 ? 9.617 -19.062 -6.055 1 98.88 221 ALA A CA 1
ATOM 1689 C C . ALA A 1 221 ? 10.734 -19.016 -7.094 1 98.88 221 ALA A C 1
ATOM 1691 O O . ALA A 1 221 ? 10.469 -19.031 -8.297 1 98.88 221 ALA A O 1
ATOM 1692 N N . GLY A 1 222 ? 11.938 -18.906 -6.594 1 98.75 222 GLY A N 1
ATOM 1693 C CA . GLY A 1 222 ? 13.078 -18.891 -7.488 1 98.75 222 GLY A CA 1
ATOM 1694 C C . GLY A 1 222 ? 13.133 -20.094 -8.414 1 98.75 222 GLY A C 1
ATOM 1695 O O . GLY A 1 222 ? 13.414 -19.953 -9.609 1 98.75 222 GLY A O 1
ATOM 1696 N N . ARG A 1 223 ? 12.906 -21.25 -7.891 1 98.62 223 ARG A N 1
ATOM 1697 C CA . ARG A 1 223 ? 12.883 -22.484 -8.68 1 98.62 223 ARG A CA 1
ATOM 1698 C C . ARG A 1 223 ? 11.805 -22.422 -9.758 1 98.62 223 ARG A C 1
ATOM 1700 O O . ARG A 1 223 ? 12.055 -22.766 -10.914 1 98.62 223 ARG A O 1
ATOM 1707 N N . LEU A 1 224 ? 10.602 -22.016 -9.375 1 98.88 224 LEU A N 1
ATOM 1708 C CA . LEU A 1 224 ? 9.484 -21.906 -10.305 1 98.88 224 LEU A CA 1
ATOM 1709 C C . LEU A 1 224 ? 9.773 -20.875 -11.398 1 98.88 224 LEU A C 1
ATOM 1711 O O . LEU A 1 224 ? 9.531 -21.141 -12.578 1 98.88 224 LEU A O 1
ATOM 1715 N N . TYR A 1 225 ? 10.25 -19.703 -10.984 1 98.88 225 TYR A N 1
ATOM 1716 C CA . TYR A 1 225 ? 10.477 -18.609 -11.922 1 98.88 225 TYR A CA 1
ATOM 1717 C C . TYR A 1 225 ? 11.617 -18.922 -12.875 1 98.88 225 TYR A C 1
ATOM 1719 O O . TYR A 1 225 ? 11.602 -18.516 -14.039 1 98.88 225 TYR A O 1
ATOM 1727 N N . GLU A 1 226 ? 12.633 -19.672 -12.375 1 98.5 226 GLU A N 1
ATOM 1728 C CA . GLU A 1 226 ? 13.711 -20.125 -13.25 1 98.5 226 GLU A CA 1
ATOM 1729 C C . GLU A 1 226 ? 13.188 -21.016 -14.375 1 98.5 226 GLU A C 1
ATOM 1731 O O . GLU A 1 226 ? 13.578 -20.859 -15.531 1 98.5 226 GLU A O 1
ATOM 1736 N N . LYS A 1 227 ? 12.375 -21.891 -13.977 1 98.5 227 LYS A N 1
ATOM 1737 C CA . LYS A 1 227 ? 11.758 -22.75 -14.984 1 98.5 227 LYS A CA 1
ATOM 1738 C C . LYS A 1 227 ? 10.922 -21.938 -15.969 1 98.5 227 LYS A C 1
ATOM 1740 O O . LYS A 1 227 ? 10.977 -22.156 -17.172 1 98.5 227 LYS A O 1
ATOM 1745 N N . TRP A 1 228 ? 10.156 -20.984 -15.492 1 98.69 228 TRP A N 1
ATOM 1746 C CA . TRP A 1 228 ? 9.258 -20.172 -16.312 1 98.69 228 TRP A CA 1
ATOM 1747 C C . TRP A 1 228 ? 10.039 -19.328 -17.312 1 98.69 228 TRP A C 1
ATOM 1749 O O . TRP A 1 228 ? 9.695 -19.281 -18.5 1 98.69 228 TRP A O 1
ATOM 1759 N N . ILE A 1 229 ? 11.148 -18.688 -16.875 1 98.25 229 ILE A N 1
ATOM 1760 C CA . ILE A 1 229 ? 11.859 -17.766 -17.75 1 98.25 229 ILE A CA 1
ATOM 1761 C C . ILE A 1 229 ? 12.625 -18.531 -18.828 1 98.25 229 ILE A C 1
ATOM 1763 O O . ILE A 1 229 ? 13.094 -17.953 -19.797 1 98.25 229 ILE A O 1
ATOM 1767 N N . SER A 1 230 ? 12.82 -19.844 -18.609 1 97.12 230 SER A N 1
ATOM 1768 C CA . SER A 1 230 ? 13.453 -20.656 -19.641 1 97.12 230 SER A CA 1
ATOM 1769 C C . SER A 1 230 ? 12.594 -20.719 -20.906 1 97.12 230 SER A C 1
ATOM 1771 O O . SER A 1 230 ? 13.086 -21.062 -21.969 1 97.12 230 SER A O 1
ATOM 1773 N N . GLY A 1 231 ? 11.305 -20.312 -20.766 1 96.5 231 GLY A N 1
ATOM 1774 C CA . GLY A 1 231 ? 10.398 -20.312 -21.891 1 96.5 231 GLY A CA 1
ATOM 1775 C C . GLY A 1 231 ? 10.383 -19 -22.656 1 96.5 231 GLY A C 1
ATOM 1776 O O . GLY A 1 231 ? 9.797 -18.906 -23.734 1 96.5 231 GLY A O 1
ATOM 1777 N N . LEU A 1 232 ? 11.031 -18 -22.094 1 96.5 232 LEU A N 1
ATOM 1778 C CA . LEU A 1 232 ? 11.047 -16.688 -22.734 1 96.5 232 LEU A CA 1
ATOM 1779 C C . LEU A 1 232 ? 11.906 -16.703 -24 1 96.5 232 LEU A C 1
ATOM 1781 O O . LEU A 1 232 ? 12.977 -17.328 -24.016 1 96.5 232 LEU A O 1
ATOM 1785 N N . GLU A 1 233 ? 11.398 -16.281 -25.047 1 83.62 233 GLU A N 1
ATOM 1786 C CA . GLU A 1 233 ? 12.164 -16.219 -26.281 1 83.62 233 GLU A CA 1
ATOM 1787 C C . GLU A 1 233 ? 13.141 -15.039 -26.266 1 83.62 233 GLU A C 1
ATOM 1789 O O . GLU A 1 233 ? 12.805 -13.961 -25.766 1 83.62 233 GLU A O 1
ATOM 1794 N N . SER A 1 234 ? 14.438 -15.312 -26.531 1 64.62 234 SER A N 1
ATOM 1795 C CA . SER A 1 234 ? 15.453 -14.281 -26.672 1 64.62 234 SER A CA 1
ATOM 1796 C C . SER A 1 234 ? 15.148 -13.352 -27.844 1 64.62 234 SER A C 1
ATOM 1798 O O . SER A 1 234 ? 14.562 -13.781 -28.844 1 64.62 234 SER A O 1
ATOM 1800 N N . MET B 1 1 ? 23.891 18.125 6.316 1 88.88 1 MET B N 1
ATOM 1801 C CA . MET B 1 1 ? 22.578 18.312 6.922 1 88.88 1 MET B CA 1
ATOM 1802 C C . MET B 1 1 ? 21.984 17 7.391 1 88.88 1 MET B C 1
ATOM 1804 O O . MET B 1 1 ? 22.078 15.984 6.691 1 88.88 1 MET B O 1
ATOM 1808 N N . LYS B 1 2 ? 21.469 16.922 8.578 1 95.62 2 LYS B N 1
ATOM 1809 C CA . LYS B 1 2 ? 20.797 15.734 9.109 1 95.62 2 LYS B CA 1
ATOM 1810 C C . LYS B 1 2 ? 19.516 15.43 8.336 1 95.62 2 LYS B C 1
ATOM 1812 O O . LYS B 1 2 ? 18.875 16.344 7.805 1 95.62 2 LYS B O 1
ATOM 1817 N N . PRO B 1 3 ? 19.141 14.242 8.203 1 98.44 3 PRO B N 1
ATOM 1818 C CA . PRO B 1 3 ? 17.953 13.891 7.414 1 98.44 3 PRO B CA 1
ATOM 1819 C C . PRO B 1 3 ? 16.656 14.242 8.117 1 98.44 3 PRO B C 1
ATOM 1821 O O . PRO B 1 3 ? 16.625 14.352 9.352 1 98.44 3 PRO B O 1
ATOM 1824 N N . VAL B 1 4 ? 15.664 14.445 7.309 1 98.75 4 VAL B N 1
ATOM 1825 C CA . VAL B 1 4 ? 14.289 14.516 7.797 1 98.75 4 VAL B CA 1
ATOM 1826 C C . VAL B 1 4 ? 13.766 13.102 8.078 1 98.75 4 VAL B C 1
ATOM 1828 O O . VAL B 1 4 ? 13.922 12.203 7.25 1 98.75 4 VAL B O 1
ATOM 1831 N N . ALA B 1 5 ? 13.227 12.852 9.258 1 98.81 5 ALA B N 1
ATOM 1832 C CA . ALA B 1 5 ? 12.57 11.586 9.555 1 98.81 5 ALA B CA 1
ATOM 1833 C C . ALA B 1 5 ? 11.086 11.641 9.203 1 98.81 5 ALA B C 1
ATOM 1835 O O . ALA B 1 5 ? 10.359 12.508 9.688 1 98.81 5 ALA B O 1
ATOM 1836 N N . ILE B 1 6 ? 10.68 10.812 8.32 1 98.94 6 ILE B N 1
ATOM 1837 C CA . ILE B 1 6 ? 9.281 10.703 7.938 1 98.94 6 ILE B CA 1
ATOM 1838 C C . ILE B 1 6 ? 8.688 9.43 8.531 1 98.94 6 ILE B C 1
ATOM 1840 O O . ILE B 1 6 ? 9.125 8.32 8.211 1 98.94 6 ILE B O 1
ATOM 1844 N N . PHE B 1 7 ? 7.695 9.578 9.398 1 98.88 7 PHE B N 1
ATOM 1845 C CA . PHE B 1 7 ? 7.062 8.453 10.078 1 98.88 7 PHE B CA 1
ATOM 1846 C C . PHE B 1 7 ? 5.816 8 9.336 1 98.88 7 PHE B C 1
ATOM 1848 O O . PHE B 1 7 ? 4.848 8.758 9.211 1 98.88 7 PHE B O 1
ATOM 1855 N N . ARG B 1 8 ? 5.824 6.82 8.805 1 98.81 8 ARG B N 1
ATOM 1856 C CA . ARG B 1 8 ? 4.668 6.223 8.141 1 98.81 8 ARG B CA 1
ATOM 1857 C C . ARG B 1 8 ? 3.938 5.266 9.078 1 98.81 8 ARG B C 1
ATOM 1859 O O . ARG B 1 8 ? 4.543 4.348 9.633 1 98.81 8 ARG B O 1
ATOM 1866 N N . HIS B 1 9 ? 2.637 5.469 9.234 1 98.5 9 HIS B N 1
ATOM 1867 C CA . HIS B 1 9 ? 1.872 4.723 10.227 1 98.5 9 HIS B CA 1
ATOM 1868 C C . HIS B 1 9 ? 1.018 3.643 9.57 1 98.5 9 HIS B C 1
ATOM 1870 O O . HIS B 1 9 ? 0.505 2.75 10.25 1 98.5 9 HIS B O 1
ATOM 1876 N N . PHE B 1 10 ? 0.835 3.734 8.281 1 97.94 10 PHE B N 1
ATOM 1877 C CA . PHE B 1 10 ? 0.032 2.814 7.488 1 97.94 10 PHE B CA 1
ATOM 1878 C C . PHE B 1 10 ? 0.618 2.656 6.09 1 97.94 10 PHE B C 1
ATOM 1880 O O . PHE B 1 10 ? 1.07 3.633 5.488 1 97.94 10 PHE B O 1
ATOM 1887 N N . PRO B 1 11 ? 0.577 1.479 5.527 1 95.88 11 PRO B N 1
ATOM 1888 C CA . PRO B 1 11 ? 1.401 1.169 4.355 1 95.88 11 PRO B CA 1
ATOM 1889 C C . PRO B 1 11 ? 1.118 2.092 3.174 1 95.88 11 PRO B C 1
ATOM 1891 O O . PRO B 1 11 ? 2.031 2.426 2.414 1 95.88 11 PRO B O 1
ATOM 1894 N N . ILE B 1 12 ? -0.124 2.496 2.973 1 95.94 12 ILE B N 1
ATOM 1895 C CA . ILE B 1 12 ? -0.475 3.227 1.76 1 95.94 12 ILE B CA 1
ATOM 1896 C C . ILE B 1 12 ? -0.499 4.727 2.049 1 95.94 12 ILE B C 1
ATOM 1898 O O . ILE B 1 12 ? -0.909 5.52 1.201 1 95.94 12 ILE B O 1
ATOM 1902 N N . GLU B 1 13 ? -0.131 5.109 3.273 1 97.81 13 GLU B N 1
ATOM 1903 C CA . GLU B 1 13 ? -0.108 6.516 3.66 1 97.81 13 GLU B CA 1
ATOM 1904 C C . GLU B 1 13 ? 1.323 7.023 3.814 1 97.81 13 GLU B C 1
ATOM 1906 O O . GLU B 1 13 ? 1.695 7.535 4.871 1 97.81 13 GLU B O 1
ATOM 1911 N N . GLY B 1 14 ? 2.1 7.012 2.662 1 97.69 14 GLY B N 1
ATOM 1912 C CA . GLY B 1 14 ? 3.471 7.492 2.617 1 97.69 14 GLY B CA 1
ATOM 1913 C C . GLY B 1 14 ? 3.57 8.984 2.338 1 97.69 14 GLY B C 1
ATOM 1914 O O . GLY B 1 14 ? 2.564 9.695 2.377 1 97.69 14 GLY B O 1
ATOM 1915 N N . PRO B 1 15 ? 4.789 9.414 2.059 1 98.75 15 PRO B N 1
ATOM 1916 C CA . PRO B 1 15 ? 5.023 10.859 1.957 1 98.75 15 PRO B CA 1
ATOM 1917 C C . PRO B 1 15 ? 4.543 11.445 0.633 1 98.75 15 PRO B C 1
ATOM 1919 O O . PRO B 1 15 ? 4.43 12.664 0.499 1 98.75 15 PRO B O 1
ATOM 1922 N N . GLY B 1 16 ? 4.324 10.586 -0.386 1 98.38 16 GLY B N 1
ATOM 1923 C CA . GLY B 1 16 ? 3.805 11.07 -1.654 1 98.38 16 GLY B CA 1
ATOM 1924 C C . GLY B 1 16 ? 4.609 12.219 -2.227 1 98.38 16 GLY B C 1
ATOM 1925 O O . GLY B 1 16 ? 5.832 12.125 -2.357 1 98.38 16 GLY B O 1
ATOM 1926 N N . TYR B 1 17 ? 3.928 13.312 -2.49 1 98.88 17 TYR B N 1
ATOM 1927 C CA . TYR B 1 17 ? 4.543 14.469 -3.117 1 98.88 17 TYR B CA 1
ATOM 1928 C C . TYR B 1 17 ? 5.602 15.086 -2.205 1 98.88 17 TYR B C 1
ATOM 1930 O O . TYR B 1 17 ? 6.551 15.711 -2.68 1 98.88 17 TYR B O 1
ATOM 1938 N N . PHE B 1 18 ? 5.453 14.922 -0.923 1 98.94 18 PHE B N 1
ATOM 1939 C CA . PHE B 1 18 ? 6.438 15.492 -0.015 1 98.94 18 PHE B CA 1
ATOM 1940 C C . PHE B 1 18 ? 7.82 14.906 -0.278 1 98.94 18 PHE B C 1
ATOM 1942 O O . PHE B 1 18 ? 8.82 15.617 -0.238 1 98.94 18 PHE B O 1
ATOM 1949 N N . ALA B 1 19 ? 7.93 13.547 -0.458 1 98.81 19 ALA B N 1
ATOM 1950 C CA . ALA B 1 19 ? 9.203 12.922 -0.795 1 98.81 19 ALA B CA 1
ATOM 1951 C C . ALA B 1 19 ? 9.781 13.508 -2.078 1 98.81 19 ALA B C 1
ATOM 1953 O O . ALA B 1 19 ? 10.977 13.797 -2.154 1 98.81 19 ALA B O 1
ATOM 1954 N N . THR B 1 20 ? 8.891 13.633 -3.092 1 98.56 20 THR B N 1
ATOM 1955 C CA . THR B 1 20 ? 9.305 14.242 -4.352 1 98.56 20 THR B CA 1
ATOM 1956 C C . THR B 1 20 ? 9.875 15.633 -4.121 1 98.56 20 THR B C 1
ATOM 1958 O O . THR B 1 20 ? 10.914 15.984 -4.684 1 98.56 20 THR B O 1
ATOM 1961 N N . PHE B 1 21 ? 9.18 16.422 -3.291 1 98.88 21 PHE B N 1
ATOM 1962 C CA . PHE B 1 21 ? 9.578 17.797 -2.965 1 98.88 21 PHE B CA 1
ATOM 1963 C C . PHE B 1 21 ? 10.953 17.812 -2.311 1 98.88 21 PHE B C 1
ATOM 1965 O O . PHE B 1 21 ? 11.812 18.609 -2.684 1 98.88 21 PHE B O 1
ATOM 1972 N N . LEU B 1 22 ? 11.188 16.953 -1.296 1 98.75 22 LEU B N 1
ATOM 1973 C CA . LEU B 1 22 ? 12.477 16.891 -0.618 1 98.75 22 LEU B CA 1
ATOM 1974 C C . LEU B 1 22 ? 13.586 16.531 -1.594 1 98.75 22 LEU B C 1
ATOM 1976 O O . LEU B 1 22 ? 14.672 17.109 -1.56 1 98.75 22 LEU B O 1
ATOM 1980 N N . ASP B 1 23 ? 13.344 15.531 -2.469 1 98.44 23 ASP B N 1
ATOM 1981 C CA . ASP B 1 23 ? 14.336 15.109 -3.457 1 98.44 23 ASP B CA 1
ATOM 1982 C C . ASP B 1 23 ? 14.703 16.266 -4.395 1 98.44 23 ASP B C 1
ATOM 1984 O O . ASP B 1 23 ? 15.875 16.453 -4.711 1 98.44 23 ASP B O 1
ATOM 1988 N N . LEU B 1 24 ? 13.703 16.953 -4.816 1 98 24 LEU B N 1
ATOM 1989 C CA . LEU B 1 24 ? 13.906 18.078 -5.727 1 98 24 LEU B CA 1
ATOM 1990 C C . LEU B 1 24 ? 14.789 19.156 -5.082 1 98 24 LEU B C 1
ATOM 1992 O O . LEU B 1 24 ? 15.508 19.875 -5.777 1 98 24 LEU B O 1
ATOM 1996 N N . HIS B 1 25 ? 14.734 19.25 -3.783 1 97.88 25 HIS B N 1
ATOM 1997 C CA . HIS B 1 25 ? 15.5 20.266 -3.057 1 97.88 25 HIS B CA 1
ATOM 1998 C C . HIS B 1 25 ? 16.766 19.672 -2.461 1 97.88 25 HIS B C 1
ATOM 2000 O O . HIS B 1 25 ? 17.438 20.312 -1.648 1 97.88 25 HIS B O 1
ATOM 2006 N N . SER B 1 26 ? 17.109 18.375 -2.773 1 97.62 26 SER B N 1
ATOM 2007 C CA . SER B 1 26 ? 18.297 17.672 -2.34 1 97.62 26 SER B CA 1
ATOM 2008 C C . SER B 1 26 ? 18.391 17.625 -0.818 1 97.62 26 SER B C 1
ATOM 2010 O O . SER B 1 26 ? 19.484 17.797 -0.254 1 97.62 26 SER B O 1
ATOM 2012 N N . ILE B 1 27 ? 17.281 17.531 -0.14 1 98.38 27 ILE B N 1
ATOM 2013 C CA . ILE B 1 27 ? 17.219 17.359 1.309 1 98.38 27 ILE B CA 1
ATOM 2014 C C . ILE B 1 27 ? 17.172 15.883 1.658 1 98.38 27 ILE B C 1
ATOM 2016 O O . ILE B 1 27 ? 16.25 15.172 1.24 1 98.38 27 ILE B O 1
ATOM 2020 N N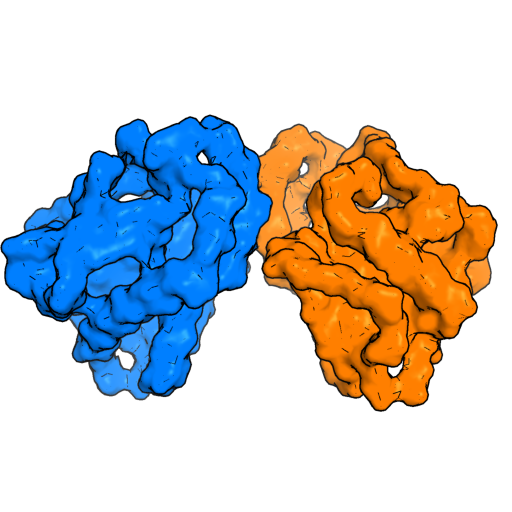 . PRO B 1 28 ? 18.172 15.375 2.375 1 98.31 28 PRO B N 1
ATOM 2021 C CA . PRO B 1 28 ? 18.141 13.953 2.732 1 98.31 28 PRO B CA 1
ATOM 2022 C C . PRO B 1 28 ? 17 13.609 3.686 1 98.31 28 PRO B C 1
ATOM 2024 O O . PRO B 1 28 ? 16.656 14.406 4.566 1 98.31 28 PRO B O 1
ATOM 2027 N N . TRP B 1 29 ? 16.406 12.461 3.496 1 98.56 29 TRP B N 1
ATOM 2028 C CA . TRP B 1 29 ? 15.336 12.008 4.375 1 98.56 29 TRP B CA 1
ATOM 2029 C C . TRP B 1 29 ? 15.375 10.492 4.547 1 98.56 29 TRP B C 1
ATOM 2031 O O . TRP B 1 29 ? 16.016 9.789 3.76 1 98.56 29 TRP B O 1
ATOM 2041 N N . GLN B 1 30 ? 14.781 10 5.605 1 98 30 GLN B N 1
ATOM 2042 C CA . GLN B 1 30 ? 14.625 8.57 5.848 1 98 30 GLN B CA 1
ATOM 2043 C C . GLN B 1 30 ? 13.203 8.242 6.316 1 98 30 GLN B C 1
ATOM 2045 O O . GLN B 1 30 ? 12.57 9.047 7.004 1 98 30 GLN B O 1
ATOM 2050 N N . LEU B 1 31 ? 12.766 7.152 5.871 1 98.44 31 LEU B N 1
ATOM 2051 C CA . LEU B 1 31 ? 11.453 6.656 6.262 1 98.44 31 LEU B CA 1
ATOM 2052 C C . LEU B 1 31 ? 11.547 5.781 7.504 1 98.44 31 LEU B C 1
ATOM 2054 O O . LEU B 1 31 ? 12.398 4.891 7.578 1 98.44 31 LEU B O 1
ATOM 2058 N N . VAL B 1 32 ? 10.805 6.082 8.539 1 98.44 32 VAL B N 1
ATOM 2059 C CA . VAL B 1 32 ? 10.617 5.223 9.703 1 98.44 32 VAL B CA 1
ATOM 2060 C C . VAL B 1 32 ? 9.273 4.492 9.602 1 98.44 32 VAL B C 1
ATOM 2062 O O . VAL B 1 32 ? 8.219 5.094 9.781 1 98.44 32 VAL B O 1
ATOM 2065 N N . LYS B 1 33 ? 9.312 3.211 9.328 1 98 33 LYS B N 1
ATOM 2066 C CA . LYS B 1 33 ? 8.109 2.428 9.039 1 98 33 LYS B CA 1
ATOM 2067 C C . LYS B 1 33 ? 7.512 1.85 10.312 1 98 33 LYS B C 1
ATOM 2069 O O . LYS B 1 33 ? 7.727 0.678 10.633 1 98 33 LYS B O 1
ATOM 2074 N N . ILE B 1 34 ? 6.648 2.617 10.984 1 97.88 34 ILE B N 1
ATOM 2075 C CA . ILE B 1 34 ? 5.988 2.205 12.219 1 97.88 34 ILE B CA 1
ATOM 2076 C C . ILE B 1 34 ? 5.078 1.011 11.945 1 97.88 34 ILE B C 1
ATOM 2078 O O . ILE B 1 34 ? 5.027 0.068 12.734 1 97.88 34 ILE B O 1
ATOM 2082 N N . ASP B 1 35 ? 4.434 1.028 10.766 1 94.69 35 ASP B N 1
ATOM 2083 C CA . ASP B 1 35 ? 3.518 -0.031 10.352 1 94.69 35 ASP B CA 1
ATOM 2084 C C . ASP B 1 35 ? 4.258 -1.349 10.141 1 94.69 35 ASP B C 1
ATOM 2086 O O . ASP B 1 35 ? 3.645 -2.418 10.125 1 94.69 35 ASP B O 1
ATOM 2090 N N . ALA B 1 36 ? 5.555 -1.24 9.961 1 92 36 ALA B N 1
ATOM 2091 C CA . ALA B 1 36 ? 6.355 -2.439 9.734 1 92 36 ALA B CA 1
ATOM 2092 C C . ALA B 1 36 ? 7.105 -2.842 11 1 92 36 ALA B C 1
ATOM 2094 O O . ALA B 1 36 ? 8.016 -3.674 10.953 1 92 36 ALA B O 1
ATOM 2095 N N . GLY B 1 37 ? 6.852 -2.178 12.086 1 91.5 37 GLY B N 1
ATOM 2096 C CA . GLY B 1 37 ? 7.379 -2.609 13.375 1 91.5 37 GLY B CA 1
ATOM 2097 C C . GLY B 1 37 ? 8.586 -1.81 13.82 1 91.5 37 GLY B C 1
ATOM 2098 O O . GLY B 1 37 ? 9.164 -2.086 14.875 1 91.5 37 GLY B O 1
ATOM 2099 N N . GLU B 1 38 ? 9 -0.796 13.047 1 95.69 38 GLU B N 1
ATOM 2100 C CA . GLU B 1 38 ? 10.102 0.055 13.484 1 95.69 38 GLU B CA 1
ATOM 2101 C C . GLU B 1 38 ? 9.703 0.908 14.688 1 95.69 38 GLU B C 1
ATOM 2103 O O . GLU B 1 38 ? 8.547 1.33 14.797 1 95.69 38 GLU B O 1
ATOM 2108 N N . GLU B 1 39 ? 10.609 1.178 15.523 1 96.62 39 GLU B N 1
ATOM 2109 C CA . GLU B 1 39 ? 10.352 1.928 16.75 1 96.62 39 GLU B CA 1
ATOM 2110 C C . GLU B 1 39 ? 10.539 3.426 16.531 1 96.62 39 GLU B C 1
ATOM 2112 O O . GLU B 1 39 ? 11.328 3.84 15.68 1 96.62 39 GLU B O 1
ATOM 2117 N N . VAL B 1 40 ? 9.828 4.199 17.266 1 98.12 40 VAL B N 1
ATOM 2118 C CA . VAL B 1 40 ? 10.047 5.641 17.297 1 98.12 40 VAL B CA 1
ATOM 2119 C C . VAL B 1 40 ? 11.359 5.949 18 1 98.12 40 VAL B C 1
ATOM 2121 O O . VAL B 1 40 ? 11.594 5.488 19.125 1 98.12 40 VAL B O 1
ATOM 2124 N N . PRO B 1 41 ? 12.211 6.715 17.359 1 97.5 41 PRO B N 1
ATOM 2125 C CA . PRO B 1 41 ? 13.461 7.086 18.016 1 97.5 41 PRO B CA 1
ATOM 2126 C C . PRO B 1 41 ? 13.227 7.855 19.328 1 97.5 41 PRO B C 1
ATOM 2128 O O . PRO B 1 41 ? 12.305 8.672 19.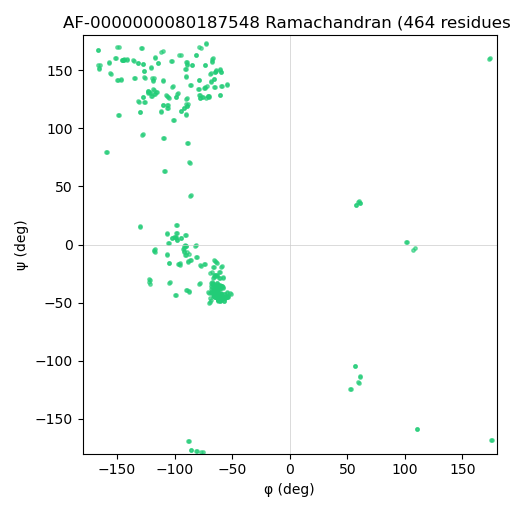406 1 97.5 41 PRO B O 1
ATOM 2131 N N . SER B 1 42 ? 14.141 7.668 20.25 1 94.19 42 SER B N 1
ATOM 2132 C CA . SER B 1 42 ? 14 8.305 21.562 1 94.19 42 SER B CA 1
ATOM 2133 C C . SER B 1 42 ? 14.617 9.703 21.562 1 94.19 42 SER B C 1
ATOM 2135 O O . SER B 1 42 ? 14.352 10.492 22.469 1 94.19 42 SER B O 1
ATOM 2137 N N . THR B 1 43 ? 15.406 9.961 20.562 1 93.69 43 THR B N 1
ATOM 2138 C CA . THR B 1 43 ? 16.062 11.266 20.547 1 93.69 43 THR B CA 1
ATOM 2139 C C . THR B 1 43 ? 15.914 11.914 19.172 1 93.69 43 THR B C 1
ATOM 2141 O O . THR B 1 43 ? 15.75 11.227 18.172 1 93.69 43 THR B O 1
ATOM 2144 N N . LEU B 1 44 ? 16.016 13.141 19.188 1 94.12 44 LEU B N 1
ATOM 2145 C CA . LEU B 1 44 ? 15.867 13.969 18 1 94.12 44 LEU B CA 1
ATOM 2146 C C . LEU B 1 44 ? 17.219 14.195 17.328 1 94.12 44 LEU B C 1
ATOM 2148 O O . LEU B 1 44 ? 17.281 14.641 16.188 1 94.12 44 LEU B O 1
ATOM 2152 N N . ASP B 1 45 ? 18.266 13.789 17.875 1 94.19 45 ASP B N 1
ATOM 2153 C CA . ASP B 1 45 ? 19.625 14.188 17.531 1 94.19 45 ASP B CA 1
ATOM 2154 C C . ASP B 1 45 ? 19.953 13.867 16.078 1 94.19 45 ASP B C 1
ATOM 2156 O O . ASP B 1 45 ? 20.609 14.648 15.391 1 94.19 45 ASP B O 1
ATOM 2160 N N . PRO B 1 46 ? 19.453 12.797 15.578 1 95.31 46 PRO B N 1
ATOM 2161 C CA . PRO B 1 46 ? 19.875 12.406 14.227 1 95.31 46 PRO B CA 1
ATOM 2162 C C . PRO B 1 46 ? 19.109 13.156 13.133 1 95.31 46 PRO B C 1
ATOM 2164 O O . PRO B 1 46 ? 19.391 12.984 11.945 1 95.31 46 PRO B O 1
ATOM 2167 N N . PHE B 1 47 ? 18.156 14.039 13.523 1 98 47 PHE B N 1
ATOM 2168 C CA . PHE B 1 47 ? 17.234 14.516 12.5 1 98 47 PHE B CA 1
ATOM 2169 C C . PHE B 1 47 ? 17.203 16.031 12.453 1 98 47 PHE B C 1
ATOM 2171 O O . PHE B 1 47 ? 17.422 16.703 13.469 1 98 47 PHE B O 1
ATOM 2178 N N . SER B 1 48 ? 16.953 16.578 11.25 1 98.25 48 SER B N 1
ATOM 2179 C CA . SER B 1 48 ? 16.812 18.016 11.07 1 98.25 48 SER B CA 1
ATOM 2180 C C . SER B 1 48 ? 15.344 18.438 11.109 1 98.25 48 SER B C 1
ATOM 2182 O O . SER B 1 48 ? 15.039 19.625 11.266 1 98.25 48 SER B O 1
ATOM 2184 N N . GLY B 1 49 ? 14.422 17.5 10.969 1 98.62 49 GLY B N 1
ATOM 2185 C CA . GLY B 1 49 ? 12.977 17.688 10.992 1 98.62 49 GLY B CA 1
ATOM 2186 C C . GLY B 1 49 ? 12.203 16.391 11.125 1 98.62 49 GLY B C 1
ATOM 2187 O O . GLY B 1 49 ? 12.734 15.32 10.836 1 98.62 49 GLY B O 1
ATOM 2188 N N . LEU B 1 50 ? 11.039 16.484 11.641 1 98.88 50 LEU B N 1
ATOM 2189 C CA . LEU B 1 50 ? 10.156 15.328 11.812 1 98.88 50 LEU B CA 1
ATOM 2190 C C . LEU B 1 50 ? 8.867 15.516 11.016 1 98.88 50 LEU B C 1
ATOM 2192 O O . LEU B 1 50 ? 8.281 16.594 11.023 1 98.88 50 LEU B O 1
ATOM 2196 N N . VAL B 1 51 ? 8.461 14.477 10.281 1 98.94 51 VAL B N 1
ATOM 2197 C CA . VAL B 1 51 ? 7.199 14.492 9.555 1 98.94 51 VAL B CA 1
ATOM 2198 C C . VAL B 1 51 ? 6.375 13.258 9.922 1 98.94 51 VAL B C 1
ATOM 2200 O O . VAL B 1 51 ? 6.859 12.133 9.812 1 98.94 51 VAL B O 1
ATOM 2203 N N . PHE B 1 52 ? 5.207 13.453 10.406 1 98.94 52 PHE B N 1
ATOM 2204 C CA . PHE B 1 52 ? 4.281 12.375 10.734 1 98.94 52 PHE B CA 1
ATOM 2205 C C . PHE B 1 52 ? 3.156 12.289 9.711 1 98.94 52 PHE B C 1
ATOM 2207 O O . PHE B 1 52 ? 2.41 13.25 9.523 1 98.94 52 PHE B O 1
ATOM 2214 N N . MET B 1 53 ? 3.025 11.164 9.047 1 98.88 53 MET B N 1
ATOM 2215 C CA . MET B 1 53 ? 2.029 10.969 7.996 1 98.88 53 MET B CA 1
ATOM 2216 C C . MET B 1 53 ? 0.692 10.539 8.594 1 98.88 53 MET B C 1
ATOM 2218 O O . MET B 1 53 ? 0.519 10.547 9.812 1 98.88 53 MET B O 1
ATOM 2222 N N . GLY B 1 54 ? -0.247 10.281 7.75 1 98.75 54 GLY B N 1
ATOM 2223 C CA . GLY B 1 54 ? -1.581 9.891 8.18 1 98.75 54 GLY B CA 1
ATOM 2224 C C . GLY B 1 54 ? -1.684 8.43 8.555 1 98.75 54 GLY B C 1
ATOM 2225 O O . GLY B 1 54 ? -0.677 7.715 8.578 1 98.75 54 GLY B O 1
ATOM 2226 N N . GLY B 1 55 ? -2.854 8.031 8.891 1 98.25 55 GLY B N 1
ATOM 2227 C CA . GLY B 1 55 ? -3.195 6.66 9.234 1 98.25 55 GLY B CA 1
ATOM 2228 C C . GLY B 1 55 ? -4.617 6.508 9.75 1 98.25 55 GLY B C 1
ATOM 2229 O O . GLY B 1 55 ? -5.246 7.488 10.148 1 98.25 55 GLY B O 1
ATOM 2230 N N . PRO B 1 56 ? -5.082 5.309 9.672 1 97 56 PRO B N 1
ATOM 2231 C CA . PRO B 1 56 ? -6.488 5.074 10.023 1 97 56 PRO B CA 1
ATOM 2232 C C . PRO B 1 56 ? -6.719 4.977 11.523 1 97 56 PRO B C 1
ATOM 2234 O O . PRO B 1 56 ? -7.863 4.984 11.984 1 97 56 PRO B O 1
ATOM 2237 N N . MET B 1 57 ? -5.688 4.898 12.328 1 97.25 57 MET B N 1
ATOM 2238 C CA . MET B 1 57 ? -5.859 4.73 13.766 1 97.25 57 MET B CA 1
ATOM 2239 C C . MET B 1 57 ? -6.152 6.07 14.445 1 97.25 57 MET B C 1
ATOM 2241 O O . MET B 1 57 ? -6.02 7.125 13.82 1 97.25 57 MET B O 1
ATOM 2245 N N . SER B 1 58 ? -6.66 6.012 15.664 1 98.5 58 SER B N 1
ATOM 2246 C CA . SER B 1 58 ? -6.832 7.191 16.5 1 98.5 58 SER B CA 1
ATOM 2247 C C . SER B 1 58 ? -5.594 7.453 17.359 1 98.5 58 SER B C 1
ATOM 2249 O O . SER B 1 58 ? -4.961 6.516 17.844 1 98.5 58 SER B O 1
ATOM 2251 N N . VAL B 1 59 ? -5.277 8.703 17.578 1 98.62 59 VAL B N 1
ATOM 2252 C CA . VAL B 1 59 ? -4.191 9.055 18.484 1 98.62 59 VAL B CA 1
ATOM 2253 C C . VAL B 1 59 ? -4.559 8.633 19.906 1 98.62 59 VAL B C 1
ATOM 2255 O O . VAL B 1 59 ? -3.695 8.586 20.781 1 98.62 59 VAL B O 1
ATOM 2258 N N . ASN B 1 60 ? -5.859 8.312 20.141 1 98.5 60 ASN B N 1
ATOM 2259 C CA . ASN B 1 60 ? -6.344 7.91 21.453 1 98.5 60 ASN B CA 1
ATOM 2260 C C . ASN B 1 60 ? -6.301 6.395 21.625 1 98.5 60 ASN B C 1
ATOM 2262 O O . ASN B 1 60 ? -6.621 5.883 22.703 1 98.5 60 ASN B O 1
ATOM 2266 N N . ASP B 1 61 ? -5.91 5.637 20.594 1 98 61 ASP B N 1
ATOM 2267 C CA . ASP B 1 61 ? -5.785 4.184 20.688 1 98 61 ASP B CA 1
ATOM 2268 C C . ASP B 1 61 ? -4.645 3.793 21.625 1 98 61 ASP B C 1
ATOM 2270 O O . ASP B 1 61 ? -3.779 4.613 21.938 1 98 61 ASP B O 1
ATOM 2274 N N . ASP B 1 62 ? -4.746 2.566 22.141 1 97.06 62 ASP B N 1
ATOM 2275 C CA . ASP B 1 62 ? -3.678 2.02 22.969 1 97.06 62 ASP B CA 1
ATOM 2276 C C . ASP B 1 62 ? -2.615 1.333 22.109 1 97.06 62 ASP B C 1
ATOM 2278 O O . ASP B 1 62 ? -2.494 0.106 22.125 1 97.06 62 ASP B O 1
ATOM 2282 N N . LEU B 1 63 ? -1.853 2.111 21.375 1 97.19 63 LEU B N 1
ATOM 2283 C CA . LEU B 1 63 ? -0.76 1.617 20.547 1 97.19 63 LEU B CA 1
ATOM 2284 C C . LEU B 1 63 ? 0.59 2.029 21.125 1 97.19 63 LEU B C 1
ATOM 2286 O O . LEU B 1 63 ? 0.758 3.164 21.578 1 97.19 63 LEU B O 1
ATOM 2290 N N . PRO B 1 64 ? 1.558 1.208 21.078 1 97.19 64 PRO B N 1
ATOM 2291 C CA . PRO B 1 64 ? 2.807 1.418 21.812 1 97.19 64 PRO B CA 1
ATOM 2292 C C . PRO B 1 64 ? 3.627 2.58 21.266 1 97.19 64 PRO B C 1
ATOM 2294 O O . PRO B 1 64 ? 4.441 3.164 21.984 1 97.19 64 PRO B O 1
ATOM 2297 N N . TRP B 1 65 ? 3.408 2.896 19.984 1 98.25 65 TRP B N 1
ATOM 2298 C CA . TRP B 1 65 ? 4.25 3.902 19.344 1 98.25 65 TRP B CA 1
ATOM 2299 C C . TRP B 1 65 ? 3.707 5.305 19.609 1 98.25 65 TRP B C 1
ATOM 2301 O O . TRP B 1 65 ? 4.395 6.297 19.359 1 98.25 65 TRP B O 1
ATOM 2311 N N . ILE B 1 66 ? 2.471 5.484 20.109 1 98.75 66 ILE B N 1
ATOM 2312 C CA . ILE B 1 66 ? 1.822 6.789 20.219 1 98.75 66 ILE B CA 1
ATOM 2313 C C . ILE B 1 66 ? 2.512 7.625 21.281 1 98.75 66 ILE B C 1
ATOM 2315 O O . ILE B 1 66 ? 2.918 8.758 21.031 1 98.75 66 ILE B O 1
ATOM 2319 N N . ALA B 1 67 ? 2.727 7.062 22.469 1 98.44 67 ALA B N 1
ATOM 2320 C CA . ALA B 1 67 ? 3.334 7.828 23.562 1 98.44 67 ALA B CA 1
ATOM 2321 C C . ALA B 1 67 ? 4.742 8.281 23.188 1 98.44 67 ALA B C 1
ATOM 2323 O O . ALA B 1 67 ? 5.086 9.453 23.359 1 98.44 67 ALA B O 1
ATOM 2324 N N . PRO B 1 68 ? 5.605 7.359 22.625 1 98.62 68 PRO B N 1
ATOM 2325 C CA . PRO B 1 68 ? 6.93 7.809 22.188 1 98.62 68 PRO B CA 1
ATOM 2326 C C . PRO B 1 68 ? 6.859 8.875 21.094 1 98.62 68 PRO B C 1
ATOM 2328 O O . PRO B 1 68 ? 7.691 9.781 21.062 1 98.62 68 PRO B O 1
ATOM 2331 N N . ALA B 1 69 ? 5.895 8.805 20.203 1 98.81 69 ALA B N 1
ATOM 2332 C CA . ALA B 1 69 ? 5.746 9.797 19.141 1 98.81 69 ALA B CA 1
ATOM 2333 C C . ALA B 1 69 ? 5.387 11.164 19.719 1 98.81 69 ALA B C 1
ATOM 2335 O O . ALA B 1 69 ? 5.938 12.188 19.297 1 98.81 69 ALA B O 1
ATOM 2336 N N . LEU B 1 70 ? 4.445 11.156 20.688 1 98.81 70 LEU B N 1
ATOM 2337 C CA . LEU B 1 70 ? 4.062 12.398 21.344 1 98.81 70 LEU B CA 1
ATOM 2338 C C . LEU B 1 70 ? 5.258 13.047 22.031 1 98.81 70 LEU B C 1
ATOM 2340 O O . LEU B 1 70 ? 5.457 14.258 21.938 1 98.81 70 LEU B O 1
ATOM 2344 N N . GLU B 1 71 ? 6.031 12.242 22.703 1 98.56 71 GLU B N 1
ATOM 2345 C CA . GLU B 1 71 ? 7.211 12.75 23.406 1 98.56 71 GLU B CA 1
ATOM 2346 C C . GLU B 1 71 ? 8.227 13.32 22.422 1 98.56 71 GLU B C 1
ATOM 2348 O O . GLU B 1 71 ? 8.828 14.359 22.688 1 98.56 71 GLU B O 1
ATOM 2353 N N . LEU B 1 72 ? 8.422 12.633 21.328 1 98.75 72 LEU B N 1
ATOM 2354 C CA . LEU B 1 72 ? 9.367 13.086 20.312 1 98.75 72 LEU B CA 1
ATOM 2355 C C . LEU B 1 72 ? 8.938 14.422 19.719 1 98.75 72 LEU B C 1
ATOM 2357 O O . LEU B 1 72 ? 9.773 15.289 19.453 1 98.75 72 LEU B O 1
ATOM 2361 N N . ILE B 1 73 ? 7.637 14.586 19.5 1 98.81 73 ILE B N 1
ATOM 2362 C CA . ILE B 1 73 ? 7.094 15.836 18.984 1 98.81 73 ILE B CA 1
ATOM 2363 C C . ILE B 1 73 ? 7.359 16.969 19.984 1 98.81 73 ILE B C 1
ATOM 2365 O O . ILE B 1 73 ? 7.801 18.047 19.609 1 98.81 73 ILE B O 1
ATOM 2369 N N . ARG B 1 74 ? 7.121 16.719 21.297 1 98.44 74 ARG B N 1
ATOM 2370 C CA . ARG B 1 74 ? 7.371 17.719 22.328 1 98.44 74 ARG B CA 1
ATOM 2371 C C . ARG B 1 74 ? 8.836 18.125 22.344 1 98.44 74 ARG B C 1
ATOM 2373 O O . ARG B 1 74 ? 9.156 19.312 22.453 1 98.44 74 ARG B O 1
ATOM 2380 N N . GLN B 1 75 ? 9.719 17.156 22.234 1 98.19 75 GLN B N 1
ATOM 2381 C CA . GLN B 1 75 ? 11.148 17.438 22.188 1 98.19 75 GLN B CA 1
ATOM 2382 C C . GLN B 1 75 ? 11.492 18.328 21 1 98.19 75 GLN B C 1
ATOM 2384 O O . GLN B 1 75 ? 12.266 19.281 21.141 1 98.19 75 GLN B O 1
ATOM 2389 N N . ALA B 1 76 ? 10.922 18.016 19.906 1 98.5 76 ALA B N 1
ATOM 2390 C CA . ALA B 1 76 ? 11.219 18.766 18.688 1 98.5 76 ALA B CA 1
ATOM 2391 C C . ALA B 1 76 ? 10.758 20.203 18.812 1 98.5 76 ALA B C 1
ATOM 2393 O O . ALA B 1 76 ? 11.461 21.141 18.391 1 98.5 76 ALA B O 1
ATOM 2394 N N . VAL B 1 77 ? 9.586 20.391 19.359 1 97.94 77 VAL B N 1
ATOM 2395 C CA . VAL B 1 77 ? 9.016 21.734 19.484 1 97.94 77 VAL B CA 1
ATOM 2396 C C . VAL B 1 77 ? 9.859 22.562 20.453 1 97.94 77 VAL B C 1
ATOM 2398 O O . VAL B 1 77 ? 10.172 23.719 20.156 1 97.94 77 VAL B O 1
ATOM 2401 N N . VAL B 1 78 ? 10.297 21.938 21.531 1 96.69 78 VAL B N 1
ATOM 2402 C CA . VAL B 1 78 ? 11.094 22.641 22.547 1 96.69 78 VAL B CA 1
ATOM 2403 C C . VAL B 1 78 ? 12.453 23.016 21.969 1 96.69 78 VAL B C 1
ATOM 2405 O O . VAL B 1 78 ? 13 24.062 22.297 1 96.69 78 VAL B O 1
ATOM 2408 N N . ASN B 1 79 ? 12.953 22.203 21.094 1 96.75 79 ASN B N 1
ATOM 2409 C CA . ASN B 1 79 ? 14.297 22.406 20.562 1 96.75 79 ASN B CA 1
ATOM 2410 C C . ASN B 1 79 ? 14.266 23.094 19.203 1 96.75 79 ASN B C 1
ATOM 2412 O O . ASN B 1 79 ? 15.289 23.172 18.516 1 96.75 79 ASN B O 1
ATOM 2416 N N . ASN B 1 80 ? 13.109 23.5 18.781 1 96.75 80 ASN B N 1
ATOM 2417 C CA . ASN B 1 80 ? 12.898 24.234 17.531 1 96.75 80 ASN B CA 1
ATOM 2418 C C . ASN B 1 80 ? 13.367 23.406 16.328 1 96.75 80 ASN B C 1
ATOM 2420 O O . ASN B 1 80 ? 14.062 23.922 15.453 1 96.75 80 ASN B O 1
ATOM 2424 N N . VAL B 1 81 ? 13.156 22.094 16.375 1 98.06 81 VAL B N 1
ATOM 2425 C CA . VAL B 1 81 ? 13.266 21.219 15.227 1 98.06 81 VAL B CA 1
ATOM 2426 C C . VAL B 1 81 ? 11.914 21.125 14.516 1 98.06 81 VAL B C 1
ATOM 2428 O O . VAL B 1 81 ? 10.922 20.703 15.117 1 98.06 81 VAL B O 1
ATOM 2431 N N . PRO B 1 82 ? 11.82 21.5 13.242 1 98.75 82 PRO B N 1
ATOM 2432 C CA . PRO B 1 82 ? 10.523 21.594 12.562 1 98.75 82 PRO B CA 1
ATOM 2433 C C . PRO B 1 82 ? 9.766 20.266 12.547 1 98.75 82 PRO B C 1
ATOM 2435 O O . PRO B 1 82 ? 10.359 19.219 12.281 1 98.75 82 PRO B O 1
ATOM 2438 N N . VAL B 1 83 ? 8.477 20.344 12.828 1 98.94 83 VAL B N 1
ATOM 2439 C CA . VAL B 1 83 ? 7.574 19.203 12.766 1 98.94 83 VAL B CA 1
ATOM 2440 C C . VAL B 1 83 ? 6.441 19.484 11.781 1 98.94 83 VAL B C 1
ATOM 2442 O O . VAL B 1 83 ? 5.895 20.578 11.766 1 98.94 83 VAL B O 1
ATOM 2445 N N . LEU B 1 84 ? 6.195 18.562 10.906 1 98.94 84 LEU B N 1
ATOM 2446 C CA . LEU B 1 84 ? 5.086 18.578 9.961 1 98.94 84 LEU B CA 1
ATOM 2447 C C . LEU B 1 84 ? 4.18 17.375 10.156 1 98.94 84 LEU B C 1
ATOM 2449 O O . LEU B 1 84 ? 4.66 16.25 10.25 1 98.94 84 LEU B O 1
ATOM 2453 N N . GLY B 1 85 ? 2.924 17.578 10.297 1 98.94 85 GLY B N 1
ATOM 2454 C CA . GLY B 1 85 ? 1.963 16.5 10.461 1 98.94 85 GLY B CA 1
ATOM 2455 C C . GLY B 1 85 ? 0.865 16.516 9.414 1 98.94 85 GLY B C 1
ATOM 2456 O O . GLY B 1 85 ? 0.311 17.578 9.102 1 98.94 85 GLY B O 1
ATOM 2457 N N . HIS B 1 86 ? 0.562 15.422 8.797 1 98.81 86 HIS B N 1
ATOM 2458 C CA . HIS B 1 86 ? -0.559 15.234 7.887 1 98.81 86 HIS B CA 1
ATOM 2459 C C . HIS B 1 86 ? -1.627 14.336 8.5 1 98.81 86 HIS B C 1
ATOM 2461 O O . HIS B 1 86 ? -1.368 13.164 8.797 1 98.81 86 HIS B O 1
ATOM 2467 N N . CYS B 1 87 ? -2.861 14.844 8.656 1 98.75 87 CYS B N 1
ATOM 2468 C CA . CYS B 1 87 ? -3.998 14.078 9.156 1 98.75 87 CYS B CA 1
ATOM 2469 C C . CYS B 1 87 ? -3.691 13.477 10.523 1 98.75 87 CYS B C 1
ATOM 2471 O O . CYS B 1 87 ? -3.562 14.211 11.508 1 98.75 87 CYS B O 1
ATOM 2473 N N . LEU B 1 88 ? -3.414 12.172 10.656 1 98.88 88 LEU B N 1
ATOM 2474 C CA . LEU B 1 88 ? -3.008 11.578 11.93 1 98.88 88 LEU B CA 1
ATOM 2475 C C . LEU B 1 88 ? -1.8 12.312 12.508 1 98.88 88 LEU B C 1
ATOM 2477 O O . LEU B 1 88 ? -1.711 12.508 13.719 1 98.88 88 LEU B O 1
ATOM 2481 N N . GLY B 1 89 ? -0.862 12.648 11.672 1 98.94 89 GLY B N 1
ATOM 2482 C CA . GLY B 1 89 ? 0.3 13.406 12.117 1 98.94 89 GLY B CA 1
ATOM 2483 C C . GLY B 1 89 ? -0.058 14.742 12.742 1 98.94 89 GLY B C 1
ATOM 2484 O O . GLY B 1 89 ? 0.54 15.141 13.742 1 98.94 89 GLY B O 1
ATOM 2485 N N . GLY B 1 90 ? -0.989 15.453 12.117 1 98.94 90 GLY B N 1
ATOM 2486 C CA . GLY B 1 90 ? -1.491 16.688 12.711 1 98.94 90 GLY B CA 1
ATOM 2487 C C . GLY B 1 90 ? -2.191 16.453 14.039 1 98.94 90 GLY B C 1
ATOM 2488 O O . GLY B 1 90 ? -2.047 17.266 14.961 1 98.94 90 GLY B O 1
ATOM 2489 N N . GLN B 1 91 ? -2.9 15.367 14.117 1 98.94 91 GLN B N 1
ATOM 2490 C CA . GLN B 1 91 ? -3.586 15.016 15.352 1 98.94 91 GLN B CA 1
ATOM 2491 C C . GLN B 1 91 ? -2.59 14.656 16.453 1 98.94 91 GLN B C 1
ATOM 2493 O O . GLN B 1 91 ? -2.787 15.016 17.609 1 98.94 91 GLN B O 1
ATOM 2498 N N . LEU B 1 92 ? -1.536 13.977 16.078 1 98.94 92 LEU B N 1
ATOM 2499 C CA . LEU B 1 92 ? -0.467 13.688 17.031 1 98.94 92 LEU B CA 1
ATOM 2500 C C . LEU B 1 92 ? 0.134 14.984 17.578 1 98.94 92 LEU B C 1
ATOM 2502 O O . LEU B 1 92 ? 0.36 15.109 18.781 1 98.94 92 LEU B O 1
ATOM 2506 N N . MET B 1 93 ? 0.335 15.938 16.688 1 98.94 93 MET B N 1
ATOM 2507 C CA . MET B 1 93 ? 0.881 17.234 17.094 1 98.94 93 MET B CA 1
ATOM 2508 C C . MET B 1 93 ? -0.076 17.938 18.047 1 98.94 93 MET B C 1
ATOM 2510 O O . MET B 1 93 ? 0.346 18.484 19.078 1 98.94 93 MET B O 1
ATOM 2514 N N . ALA B 1 94 ? -1.376 17.938 17.688 1 98.94 94 ALA B N 1
ATOM 2515 C CA . ALA B 1 94 ? -2.371 18.578 18.547 1 98.94 94 ALA B CA 1
ATOM 2516 C C . ALA B 1 94 ? -2.348 17.969 19.953 1 98.94 94 ALA B C 1
ATOM 2518 O O . ALA B 1 94 ? -2.252 18.703 20.953 1 98.94 94 ALA B O 1
ATOM 2519 N N . LYS B 1 95 ? -2.367 16.703 20 1 98.81 95 LYS B N 1
ATOM 2520 C CA . LYS B 1 95 ? -2.383 16.016 21.297 1 98.81 95 LYS B CA 1
ATOM 2521 C C . LYS B 1 95 ? -1.093 16.281 22.062 1 98.81 95 LYS B C 1
ATOM 2523 O O . LYS B 1 95 ? -1.127 16.547 23.266 1 98.81 95 LYS B O 1
ATOM 2528 N N . ALA B 1 96 ? 0.04 16.188 21.422 1 98.81 96 ALA B N 1
ATOM 2529 C CA . ALA B 1 96 ? 1.335 16.406 22.062 1 98.81 96 ALA B CA 1
ATOM 2530 C C . ALA B 1 96 ? 1.407 17.797 22.688 1 98.81 96 ALA B C 1
ATOM 2532 O O . ALA B 1 96 ? 2.082 18.016 23.688 1 98.81 96 ALA B O 1
ATOM 2533 N N . LEU B 1 97 ? 0.686 18.734 22.125 1 98.62 97 LEU B N 1
ATOM 2534 C CA . LEU B 1 97 ? 0.829 20.141 22.516 1 98.62 97 LEU B CA 1
ATOM 2535 C C . LEU B 1 97 ? -0.358 20.594 23.344 1 98.62 97 LEU B C 1
ATOM 2537 O O . LEU B 1 97 ? -0.577 21.797 23.516 1 98.62 97 LEU B O 1
ATOM 2541 N N . GLY B 1 98 ? -1.191 19.641 23.75 1 98.44 98 GLY B N 1
ATOM 2542 C CA . GLY B 1 98 ? -2.203 19.953 24.734 1 98.44 98 GLY B CA 1
ATOM 2543 C C . GLY B 1 98 ? -3.605 20.016 24.172 1 98.44 98 GLY B C 1
ATOM 2544 O O . GLY B 1 98 ? -4.574 20.234 24.906 1 98.44 98 GLY B O 1
ATOM 2545 N N . GLY B 1 99 ? -3.766 19.875 22.859 1 98.5 99 GLY B N 1
ATOM 2546 C CA . GLY B 1 99 ? -5.086 19.766 22.266 1 98.5 99 GLY B CA 1
ATOM 2547 C C . GLY B 1 99 ? -5.738 18.422 22.469 1 98.5 99 GLY B C 1
ATOM 2548 O O . GLY B 1 99 ? -5.188 17.562 23.156 1 98.5 99 GLY B O 1
ATOM 2549 N N . THR B 1 100 ? -6.914 18.297 21.906 1 98.56 100 THR B N 1
ATOM 2550 C CA . THR B 1 100 ? -7.652 17.031 21.969 1 98.56 100 THR B CA 1
ATOM 2551 C C . THR B 1 100 ? -8.078 16.578 20.578 1 98.56 100 THR B C 1
ATOM 2553 O O . THR B 1 100 ? -8.102 17.375 19.641 1 98.56 100 THR B O 1
ATOM 2556 N N . VAL B 1 101 ? -8.273 15.328 20.422 1 98.75 101 VAL B N 1
ATOM 2557 C CA . VAL B 1 101 ? -8.766 14.719 19.188 1 98.75 101 VAL B CA 1
ATOM 2558 C C . VAL B 1 101 ? -10.031 13.922 19.484 1 98.75 101 VAL B C 1
ATOM 2560 O O . VAL B 1 101 ? -10.094 13.172 20.453 1 98.75 101 VAL B O 1
ATOM 2563 N N . SER B 1 102 ? -11.039 14.133 18.719 1 98.44 102 SER B N 1
ATOM 2564 C CA . SER B 1 102 ? -12.32 13.453 18.875 1 98.44 102 SER B CA 1
ATOM 2565 C C . SER B 1 102 ? -13.023 13.266 17.531 1 98.44 102 SER B C 1
ATOM 2567 O O . SER B 1 102 ? -12.57 13.797 16.516 1 98.44 102 SER B O 1
ATOM 2569 N N . ASN B 1 103 ? -14.086 12.484 17.516 1 97.56 103 ASN B N 1
ATOM 2570 C CA . ASN B 1 103 ? -14.875 12.336 16.297 1 97.56 103 ASN B CA 1
ATOM 2571 C C . ASN B 1 103 ? -15.461 13.672 15.844 1 97.56 103 ASN B C 1
ATOM 2573 O O . ASN B 1 103 ? -15.984 14.438 16.656 1 97.56 103 ASN B O 1
ATOM 2577 N N . GLY B 1 104 ? -15.242 13.992 14.602 1 95 104 GLY B N 1
ATOM 2578 C CA . GLY B 1 104 ? -15.922 15.141 14.023 1 95 104 GLY B CA 1
ATOM 2579 C C . GLY B 1 104 ? -17.406 14.891 13.773 1 95 104 GLY B C 1
ATOM 2580 O O . GLY B 1 104 ? -17.891 13.766 13.953 1 95 104 GLY B O 1
ATOM 2581 N N . PRO B 1 105 ? -18.109 15.891 13.398 1 92.44 105 PRO B N 1
ATOM 2582 C CA . PRO B 1 105 ? -19.531 15.734 13.125 1 92.44 105 PRO B CA 1
ATOM 2583 C C . PRO B 1 105 ? -19.812 14.852 11.914 1 92.44 105 PRO B C 1
ATOM 2585 O O . PRO B 1 105 ? -20.828 14.148 11.867 1 92.44 105 PRO B O 1
ATOM 2588 N N . VAL B 1 106 ? -18.922 14.938 10.938 1 94.81 106 VAL B N 1
ATOM 2589 C CA . VAL B 1 106 ? -19.047 14.133 9.727 1 94.81 106 VAL B CA 1
ATOM 2590 C C . VAL B 1 106 ? -17.672 13.719 9.227 1 94.81 106 VAL B C 1
ATOM 2592 O O . VAL B 1 106 ? -16.656 14.328 9.602 1 94.81 106 VAL B O 1
ATOM 2595 N N . ARG B 1 107 ? -17.703 12.641 8.422 1 96.56 107 ARG B N 1
ATOM 2596 C CA . ARG B 1 107 ? -16.484 12.281 7.699 1 96.56 107 ARG B CA 1
ATOM 2597 C C . ARG B 1 107 ? -16.297 13.164 6.473 1 96.56 107 ARG B C 1
ATOM 2599 O O . ARG B 1 107 ? -17.266 13.57 5.836 1 96.56 107 ARG B O 1
ATOM 2606 N N . GLU B 1 108 ? -15.109 13.523 6.211 1 98.56 108 GLU B N 1
ATOM 2607 C CA . GLU B 1 108 ? -14.758 14.156 4.941 1 98.56 108 GLU B CA 1
ATOM 2608 C C . GLU B 1 108 ? -13.883 13.234 4.098 1 98.56 108 GLU B C 1
ATOM 2610 O O . GLU B 1 108 ? -12.773 12.875 4.504 1 98.56 108 GLU B O 1
ATOM 2615 N N . ILE B 1 109 ? -14.422 12.789 2.941 1 98.81 109 ILE B N 1
ATOM 2616 C CA . ILE B 1 109 ? -13.688 11.906 2.045 1 98.81 109 ILE B CA 1
ATOM 2617 C C . ILE B 1 109 ? -13.766 12.438 0.616 1 98.81 109 ILE B C 1
ATOM 2619 O O . ILE B 1 109 ? -14.859 12.617 0.074 1 98.81 109 ILE B O 1
ATOM 2623 N N . GLY B 1 110 ? -12.617 12.688 0.031 1 98.81 110 GLY B N 1
ATOM 2624 C CA . GLY B 1 110 ? -12.547 13.234 -1.318 1 98.81 110 GLY B CA 1
ATOM 2625 C C . GLY B 1 110 ? -12.039 14.664 -1.363 1 98.81 110 GLY B C 1
ATOM 2626 O O . GLY B 1 110 ? -11.266 15.078 -0.5 1 98.81 110 GLY B O 1
ATOM 2627 N N . TRP B 1 111 ? -12.336 15.344 -2.402 1 98.81 111 TRP B N 1
ATOM 2628 C CA . TRP B 1 111 ? -11.922 16.734 -2.613 1 98.81 111 TRP B CA 1
ATOM 2629 C C . TRP B 1 111 ? -12.906 17.703 -1.977 1 98.81 111 TRP B C 1
ATOM 2631 O O . TRP B 1 111 ? -14.125 17.5 -2.051 1 98.81 111 TRP B O 1
ATOM 2641 N N . GLY B 1 112 ? -12.367 18.734 -1.317 1 98.44 112 GLY B N 1
ATOM 2642 C CA . GLY B 1 112 ? -13.219 19.75 -0.721 1 98.44 112 GLY B CA 1
ATOM 2643 C C . GLY B 1 112 ? -12.516 21.078 -0.542 1 98.44 112 GLY B C 1
ATOM 2644 O O . GLY B 1 112 ? -11.336 21.125 -0.203 1 98.44 112 GLY B O 1
ATOM 2645 N N . GLU B 1 113 ? -13.305 22.109 -0.664 1 98.31 113 GLU B N 1
ATOM 2646 C CA . GLU B 1 113 ? -12.742 23.453 -0.543 1 98.31 113 GLU B CA 1
ATOM 2647 C C . GLU B 1 113 ? -12.391 23.781 0.906 1 98.31 113 GLU B C 1
ATOM 2649 O O . GLU B 1 113 ? -13.148 23.453 1.821 1 98.31 113 GLU B O 1
ATOM 2654 N N . VAL B 1 114 ? -11.227 24.359 1.079 1 98.88 114 VAL B N 1
ATOM 2655 C CA . VAL B 1 114 ? -10.797 24.891 2.369 1 98.88 114 VAL B CA 1
ATOM 2656 C C . VAL B 1 114 ? -10.516 26.375 2.248 1 98.88 114 VAL B C 1
ATOM 2658 O O . VAL B 1 114 ? -10.195 26.875 1.165 1 98.88 114 VAL B O 1
ATOM 2661 N N . SER B 1 115 ? -10.68 27.047 3.342 1 98.81 115 SER B N 1
ATOM 2662 C CA . SER B 1 115 ? -10.469 28.484 3.398 1 98.81 115 SER B CA 1
ATOM 2663 C C . SER B 1 115 ? -9.305 28.844 4.312 1 98.81 115 SER B C 1
ATOM 2665 O O . SER B 1 115 ? -9.25 28.406 5.461 1 98.81 115 SER B O 1
ATOM 2667 N N . VAL B 1 116 ? -8.438 29.672 3.812 1 98.81 116 VAL B N 1
ATOM 2668 C CA . VAL B 1 116 ? -7.289 30.125 4.59 1 98.81 116 VAL B CA 1
ATOM 2669 C C . VAL B 1 116 ? -7.723 31.219 5.555 1 98.81 116 VAL B C 1
ATOM 2671 O O . VAL B 1 116 ? -8.461 32.125 5.172 1 98.81 116 VAL B O 1
ATOM 2674 N N . ALA B 1 117 ? -7.301 31.109 6.773 1 98.56 117 ALA B N 1
ATOM 2675 C CA . ALA B 1 117 ? -7.668 32.094 7.793 1 98.56 117 ALA B CA 1
ATOM 2676 C C . ALA B 1 117 ? -7.105 33.469 7.453 1 98.56 117 ALA B C 1
ATOM 2678 O O . ALA B 1 117 ? -6.039 33.594 6.844 1 98.56 117 ALA B O 1
ATOM 2679 N N . GLY B 1 118 ? -7.828 34.531 7.895 1 97.06 118 GLY B N 1
ATOM 2680 C CA . GLY B 1 118 ? -7.434 35.906 7.609 1 97.06 118 GLY B CA 1
ATOM 2681 C C . GLY B 1 118 ? -6.461 36.469 8.625 1 97.06 118 GLY B C 1
ATOM 2682 O O . GLY B 1 118 ? -6.613 37.625 9.078 1 97.06 118 GLY B O 1
ATOM 2683 N N . ASN B 1 119 ? -5.496 35.75 9.07 1 97.31 119 ASN B N 1
ATOM 2684 C CA . ASN B 1 119 ? -4.488 36.219 10 1 97.31 119 ASN B CA 1
ATOM 2685 C C . ASN B 1 119 ? -3.092 36.188 9.383 1 97.31 119 ASN B C 1
ATOM 2687 O O . ASN B 1 119 ? -2.861 35.5 8.391 1 97.31 119 ASN B O 1
ATOM 2691 N N . PRO B 1 120 ? -2.168 36.938 9.945 1 97.44 120 PRO B N 1
ATOM 2692 C CA . PRO B 1 120 ? -0.841 37.094 9.352 1 97.44 120 PRO B CA 1
ATOM 2693 C C . PRO B 1 120 ? -0.068 35.781 9.281 1 97.44 120 PRO B C 1
ATOM 2695 O O . PRO B 1 120 ? 0.695 35.562 8.336 1 97.44 120 PRO B O 1
ATOM 2698 N N . ILE B 1 121 ? -0.244 34.938 10.234 1 98.25 121 ILE B N 1
ATOM 2699 C CA . ILE B 1 121 ? 0.497 33.688 10.258 1 98.25 121 ILE B CA 1
ATOM 2700 C C . ILE B 1 121 ? 0.023 32.781 9.117 1 98.25 121 ILE B C 1
ATOM 2702 O O . ILE B 1 121 ? 0.836 32.156 8.438 1 98.25 121 ILE B O 1
ATOM 2706 N N . ALA B 1 122 ? -1.264 32.719 8.875 1 98.62 122 ALA B N 1
ATOM 2707 C CA . ALA B 1 122 ? -1.792 31.953 7.754 1 98.62 122 ALA B CA 1
ATOM 2708 C C . ALA B 1 122 ? -1.217 32.438 6.426 1 98.62 122 ALA B C 1
ATOM 2710 O O . ALA B 1 122 ? -0.916 31.641 5.543 1 98.62 122 ALA B O 1
ATOM 2711 N N . ARG B 1 123 ? -1.048 33.719 6.336 1 97.69 123 ARG B N 1
ATOM 2712 C CA . ARG B 1 123 ? -0.513 34.312 5.109 1 97.69 123 ARG B CA 1
ATOM 2713 C C . ARG B 1 123 ? 0.941 33.906 4.898 1 97.69 123 ARG B C 1
ATOM 2715 O O . ARG B 1 123 ? 1.385 33.719 3.764 1 97.69 123 ARG B O 1
ATOM 2722 N N . THR B 1 124 ? 1.666 33.812 5.934 1 98.06 124 THR B N 1
ATOM 2723 C CA . THR B 1 124 ? 3.066 33.406 5.809 1 98.06 124 THR B CA 1
ATOM 2724 C C . THR B 1 124 ? 3.186 31.969 5.305 1 98.06 124 THR B C 1
ATOM 2726 O O . THR B 1 124 ? 4.145 31.625 4.613 1 98.06 124 THR B O 1
ATOM 2729 N N . TRP B 1 125 ? 2.201 31.141 5.59 1 98.69 125 TRP B N 1
ATOM 2730 C CA . TRP B 1 125 ? 2.248 29.734 5.211 1 98.69 125 TRP B CA 1
ATOM 2731 C C . TRP B 1 125 ? 1.636 29.516 3.83 1 98.69 125 TRP B C 1
ATOM 2733 O O . TRP B 1 125 ? 2.18 28.781 3.01 1 98.69 125 TRP B O 1
ATOM 2743 N N . PHE B 1 126 ? 0.546 30.234 3.529 1 98.62 126 PHE B N 1
ATOM 2744 C CA . PHE B 1 126 ? -0.222 29.906 2.332 1 98.62 126 PHE B CA 1
ATOM 2745 C C . PHE B 1 126 ? 0.006 30.953 1.244 1 98.62 126 PHE B C 1
ATOM 2747 O O . PHE B 1 126 ? -0.392 30.75 0.094 1 98.62 126 PHE B O 1
ATOM 2754 N N . GLY B 1 127 ? 0.677 32.031 1.557 1 96.94 127 GLY B N 1
ATOM 2755 C CA . GLY B 1 127 ? 0.931 33.094 0.573 1 96.94 127 GLY B CA 1
ATOM 2756 C C . GLY B 1 127 ? -0.338 33.688 0.014 1 96.94 127 GLY B C 1
ATOM 2757 O O . GLY B 1 127 ? -1.202 34.156 0.77 1 96.94 127 GLY B O 1
ATOM 2758 N N . GLU B 1 128 ? -0.522 33.562 -1.301 1 95.56 128 GLU B N 1
ATOM 2759 C CA . GLU B 1 128 ? -1.614 34.25 -2 1 95.56 128 GLU B CA 1
ATOM 2760 C C . GLU B 1 128 ? -2.877 33.375 -2.004 1 95.56 128 GLU B C 1
ATOM 2762 O O . GLU B 1 128 ? -3.945 33.844 -2.406 1 95.56 128 GLU B O 1
ATOM 2767 N N . PHE B 1 129 ? -2.666 32.188 -1.513 1 98 129 PHE B N 1
ATOM 2768 C CA . PHE B 1 129 ? -3.832 31.297 -1.533 1 98 129 PHE B CA 1
ATOM 2769 C C . PHE B 1 129 ? -4.852 31.734 -0.485 1 98 129 PHE B C 1
ATOM 2771 O O . PHE B 1 129 ? -4.512 31.891 0.689 1 98 129 PHE B O 1
ATOM 2778 N N . LEU B 1 130 ? -6.086 31.953 -0.894 1 98.06 130 LEU B N 1
ATOM 2779 C CA . LEU B 1 130 ? -7.172 32.281 0.022 1 98.06 130 LEU B CA 1
ATOM 2780 C C . LEU B 1 130 ? -8.078 31.078 0.248 1 98.06 130 LEU B C 1
ATOM 2782 O O . LEU B 1 130 ? -8.734 30.969 1.285 1 98.06 130 LEU B O 1
ATOM 2786 N N . ASN B 1 131 ? -8.172 30.297 -0.802 1 98.62 131 ASN B N 1
ATOM 2787 C CA . ASN B 1 131 ? -8.898 29.031 -0.788 1 98.62 131 ASN B CA 1
ATOM 2788 C C . ASN B 1 131 ? -8.32 28.047 -1.802 1 98.62 131 ASN B C 1
ATOM 2790 O O . ASN B 1 131 ? -7.539 28.422 -2.672 1 98.62 131 ASN B O 1
ATOM 2794 N N . PHE B 1 132 ? -8.586 26.844 -1.634 1 98.69 132 PHE B N 1
ATOM 2795 C CA . PHE B 1 132 ? -8.211 25.812 -2.584 1 98.69 132 PHE B CA 1
ATOM 2796 C C . PHE B 1 132 ? -8.953 24.516 -2.289 1 98.69 132 PHE B C 1
ATOM 2798 O O . PHE B 1 132 ? -9.609 24.391 -1.255 1 98.69 132 PHE B O 1
ATOM 2805 N N . ASN B 1 133 ? -8.898 23.594 -3.203 1 98.69 133 ASN B N 1
ATOM 2806 C CA . ASN B 1 133 ? -9.445 22.25 -2.979 1 98.69 133 ASN B CA 1
ATOM 2807 C C . ASN B 1 133 ? -8.406 21.312 -2.383 1 98.69 133 ASN B C 1
ATOM 2809 O O . ASN B 1 133 ? -7.426 20.969 -3.043 1 98.69 133 ASN B O 1
ATOM 2813 N N . ALA B 1 134 ? -8.641 20.922 -1.15 1 98.88 134 ALA B N 1
ATOM 2814 C CA . ALA B 1 134 ? -7.766 19.969 -0.483 1 98.88 134 ALA B CA 1
ATOM 2815 C C . ALA B 1 134 ? -8.312 18.547 -0.603 1 98.88 134 ALA B C 1
ATOM 2817 O O . ALA B 1 134 ? -9.461 18.359 -1.028 1 98.88 134 ALA B O 1
ATOM 2818 N N . PHE B 1 135 ? -7.48 17.594 -0.355 1 98.94 135 PHE B N 1
ATOM 2819 C CA . PHE B 1 135 ? -7.926 16.203 -0.294 1 98.94 135 PHE B CA 1
ATOM 2820 C C . PHE B 1 135 ? -8.164 15.773 1.148 1 98.94 135 PHE B C 1
ATOM 2822 O O . PHE B 1 135 ? -7.344 16.047 2.027 1 98.94 135 PHE B O 1
ATOM 2829 N N . HIS B 1 136 ? -9.32 15.219 1.356 1 98.88 136 HIS B N 1
ATOM 2830 C CA . HIS B 1 136 ? -9.719 14.844 2.711 1 98.88 136 HIS B CA 1
ATOM 2831 C C . HIS B 1 136 ? -9.945 13.344 2.826 1 98.88 136 HIS B C 1
ATOM 2833 O O . HIS B 1 136 ? -10.445 12.711 1.891 1 98.88 136 HIS B O 1
ATOM 2839 N N . TRP B 1 137 ? -9.594 12.773 3.943 1 98.75 137 TRP B N 1
ATOM 2840 C CA . TRP B 1 137 ? -9.953 11.422 4.352 1 98.75 137 TRP B CA 1
ATOM 2841 C C . TRP B 1 137 ? -9.828 11.258 5.863 1 98.75 137 TRP B C 1
ATOM 2843 O O . TRP B 1 137 ? -8.844 10.703 6.355 1 98.75 137 TRP B O 1
ATOM 2853 N N . HIS B 1 138 ? -10.836 11.734 6.562 1 98.31 138 HIS B N 1
ATOM 2854 C CA . HIS B 1 138 ? -10.773 11.695 8.016 1 98.31 138 HIS B CA 1
ATOM 2855 C C . HIS B 1 138 ? -12.164 11.75 8.633 1 98.31 138 HIS B C 1
ATOM 2857 O O . HIS B 1 138 ? -13.109 12.234 7.996 1 98.31 138 HIS B O 1
ATOM 2863 N N . GLY B 1 139 ? -12.234 11.266 9.805 1 97.88 139 GLY B N 1
ATOM 2864 C CA . GLY B 1 139 ? -13.438 11.367 10.617 1 97.88 139 GLY B CA 1
ATOM 2865 C C . GLY B 1 139 ? -13.203 12.07 11.938 1 97.88 139 GLY B C 1
ATOM 2866 O O . GLY B 1 139 ? -14.125 12.695 12.484 1 97.88 139 GLY B O 1
ATOM 2867 N N . GLU B 1 140 ? -12 11.961 12.477 1 98.44 140 GLU B N 1
ATOM 2868 C CA . GLU B 1 140 ? -11.641 12.664 13.703 1 98.44 140 GLU B CA 1
ATOM 2869 C C . GLU B 1 140 ? -11.07 14.047 13.398 1 98.44 140 GLU B C 1
ATOM 2871 O O . GLU B 1 140 ? -10.648 14.32 12.273 1 98.44 140 GLU B O 1
ATOM 2876 N N . VAL B 1 141 ? -11.156 14.914 14.383 1 98.38 141 VAL B N 1
ATOM 2877 C CA . VAL B 1 141 ? -10.703 16.297 14.266 1 98.38 141 VAL B CA 1
ATOM 2878 C C . VAL B 1 141 ? -9.922 16.688 15.516 1 98.38 141 VAL B C 1
ATOM 2880 O O . VAL B 1 141 ? -10.039 16.031 16.562 1 98.38 141 VAL B O 1
ATOM 2883 N N . PHE B 1 142 ? -9.102 17.688 15.414 1 98.81 142 PHE B N 1
ATOM 2884 C CA . PHE B 1 142 ? -8.336 18.141 16.578 1 98.81 142 PHE B CA 1
ATOM 2885 C C . PHE B 1 142 ? -8.766 19.547 17 1 98.81 142 PHE B C 1
ATOM 2887 O O . PHE B 1 142 ? -9.336 20.281 16.188 1 98.81 142 PHE B O 1
ATOM 2894 N N . THR B 1 143 ? -8.516 19.859 18.281 1 98.62 143 THR B N 1
ATOM 2895 C CA . THR B 1 143 ? -8.578 21.25 18.75 1 98.62 143 THR B CA 1
ATOM 2896 C C . THR B 1 143 ? -7.223 21.922 18.594 1 98.62 143 THR B C 1
ATOM 2898 O O . THR B 1 143 ? -6.184 21.266 18.547 1 98.62 143 THR B O 1
ATOM 2901 N N . ILE B 1 144 ? -7.262 23.203 18.484 1 98.44 144 ILE B N 1
ATOM 2902 C CA . ILE B 1 144 ? -6.035 23.969 18.344 1 98.44 144 ILE B CA 1
ATOM 2903 C C . ILE B 1 144 ? -5.348 24.125 19.688 1 98.44 144 ILE B C 1
ATOM 2905 O O . ILE B 1 144 ? -5.945 24.625 20.641 1 98.44 144 ILE B O 1
ATOM 2909 N N . PRO B 1 145 ? -4.121 23.766 19.781 1 98.06 145 PRO B N 1
ATOM 2910 C CA . PRO B 1 145 ? -3.396 24 21.031 1 98.06 145 PRO B CA 1
ATOM 2911 C C . PRO B 1 145 ? -3.312 25.484 21.406 1 98.06 145 PRO B C 1
ATOM 2913 O O . PRO B 1 145 ? -3.354 26.344 20.531 1 98.06 145 PRO B O 1
ATOM 2916 N N . GLU B 1 146 ? -3.232 25.844 22.688 1 94.44 146 GLU B N 1
ATOM 2917 C CA . GLU B 1 146 ? -3.309 27.188 23.234 1 94.44 146 GLU B CA 1
ATOM 2918 C C . GLU B 1 146 ? -2.32 28.125 22.531 1 94.44 146 GLU B C 1
ATOM 2920 O O . GLU B 1 146 ? -2.66 29.266 22.203 1 94.44 146 GLU B O 1
ATOM 2925 N N . ASP B 1 147 ? -1.132 27.797 22.219 1 94.75 147 ASP B N 1
ATOM 2926 C CA . ASP B 1 147 ? -0.103 28.688 21.688 1 94.75 147 ASP B CA 1
ATOM 2927 C C . ASP B 1 147 ? -0.008 28.547 20.172 1 94.75 147 ASP B C 1
ATOM 2929 O O . ASP B 1 147 ? 0.784 29.25 19.531 1 94.75 147 ASP B O 1
ATOM 2933 N N . ALA B 1 148 ? -0.96 27.844 19.547 1 98.56 148 ALA B N 1
ATOM 2934 C CA . ALA B 1 148 ? -0.921 27.641 18.094 1 98.56 148 ALA B CA 1
ATOM 2935 C C . ALA B 1 148 ? -1.91 28.562 17.391 1 98.56 148 ALA B C 1
ATOM 2937 O O . ALA B 1 148 ? -2.826 29.109 18.016 1 98.56 148 ALA B O 1
ATOM 2938 N N . THR B 1 149 ? -1.701 28.828 16.125 1 98.81 149 THR B N 1
ATOM 2939 C CA . THR B 1 149 ? -2.545 29.688 15.305 1 98.81 149 THR B CA 1
ATOM 2940 C C . THR B 1 149 ? -3.371 28.875 14.32 1 98.81 149 THR B C 1
ATOM 2942 O O . THR B 1 149 ? -2.832 28.031 13.602 1 98.81 149 THR B O 1
ATOM 2945 N N . HIS B 1 150 ? -4.637 29.094 14.312 1 98.69 150 HIS B N 1
ATOM 2946 C CA . HIS B 1 150 ? -5.539 28.469 13.344 1 98.69 150 HIS B CA 1
ATOM 2947 C C . HIS B 1 150 ? -5.238 28.938 11.93 1 98.69 150 HIS B C 1
ATOM 2949 O O . HIS B 1 150 ? -5.078 30.141 11.688 1 98.69 150 HIS B O 1
ATOM 2955 N N . LEU B 1 151 ? -5.199 28.016 10.922 1 98.88 151 LEU B N 1
ATOM 2956 C CA . LEU B 1 151 ? -4.754 28.406 9.586 1 98.88 151 LEU B CA 1
ATOM 2957 C C . LEU B 1 151 ? -5.836 28.109 8.547 1 98.88 151 LEU B C 1
ATOM 2959 O O . LEU B 1 151 ? -5.895 28.766 7.512 1 98.88 151 LEU B O 1
ATOM 2963 N N . LEU B 1 152 ? -6.605 27.109 8.719 1 98.75 152 LEU B N 1
ATOM 2964 C CA . LEU B 1 152 ? -7.395 26.562 7.621 1 98.75 152 LEU B CA 1
ATOM 2965 C C . LEU B 1 152 ? -8.695 25.953 8.141 1 98.75 152 LEU B C 1
ATOM 2967 O O . LEU B 1 152 ? -8.719 25.328 9.203 1 98.75 152 LEU B O 1
ATOM 2971 N N . SER B 1 153 ? -9.773 26.125 7.426 1 98.69 153 SER B N 1
ATOM 2972 C CA . SER B 1 153 ? -11.055 25.531 7.773 1 98.69 153 SER B CA 1
ATOM 2973 C C . SER B 1 153 ? -11.797 25.047 6.527 1 98.69 153 SER B C 1
ATOM 2975 O O . SER B 1 153 ? -11.477 25.469 5.41 1 98.69 153 SER B O 1
ATOM 2977 N N . SER B 1 154 ? -12.711 24.156 6.703 1 98.38 154 SER B N 1
ATOM 2978 C CA . SER B 1 154 ? -13.68 23.75 5.691 1 98.38 154 SER B CA 1
ATOM 2979 C C . SER B 1 154 ? -15.102 23.797 6.234 1 98.38 154 SER B C 1
ATOM 2981 O O . SER B 1 154 ? -15.305 23.984 7.434 1 98.38 154 SER B O 1
ATOM 2983 N N . PRO B 1 155 ? -16.109 23.672 5.367 1 97.69 155 PRO B N 1
ATOM 2984 C CA . PRO B 1 155 ? -17.5 23.672 5.836 1 97.69 155 PRO B CA 1
ATOM 2985 C C . PRO B 1 155 ? -17.781 22.547 6.828 1 97.69 155 PRO B C 1
ATOM 2987 O O . PRO B 1 155 ? -18.688 22.656 7.652 1 97.69 155 PRO B O 1
ATOM 2990 N N . TYR B 1 156 ? -16.938 21.516 6.879 1 97.56 156 TYR B N 1
ATOM 2991 C CA . TYR B 1 156 ? -17.266 20.328 7.66 1 97.56 156 TYR B CA 1
ATOM 2992 C C . TYR B 1 156 ? -16.25 20.109 8.773 1 97.56 156 TYR B C 1
ATOM 2994 O O . TYR B 1 156 ? -16.422 19.203 9.602 1 97.56 156 TYR B O 1
ATOM 3002 N N . CYS B 1 157 ? -15.219 20.891 8.805 1 98 157 CYS B N 1
ATOM 3003 C CA . CYS B 1 157 ? -14.164 20.797 9.805 1 98 157 CYS B CA 1
ATOM 3004 C C . CYS B 1 157 ? -13.555 22.156 10.094 1 98 157 CYS B C 1
ATOM 3006 O O . CYS B 1 157 ? -12.828 22.703 9.266 1 98 157 CYS B O 1
ATOM 3008 N N . LYS B 1 158 ? -13.797 22.641 11.273 1 97.56 158 LYS B N 1
ATOM 3009 C CA . LYS B 1 158 ? -13.367 23.984 11.664 1 97.56 158 LYS B CA 1
ATOM 3010 C C . LYS B 1 158 ? -11.844 24.078 11.695 1 97.56 158 LYS B C 1
ATOM 3012 O O . LYS B 1 158 ? -11.273 25.109 11.328 1 97.56 158 LYS B O 1
ATOM 3017 N N . ASN B 1 159 ? -11.227 23.047 12.188 1 98.56 159 ASN B N 1
ATOM 3018 C CA . ASN B 1 159 ? -9.773 23.078 12.375 1 98.56 159 ASN B CA 1
ATOM 3019 C C . ASN B 1 159 ? -9.07 22.156 11.391 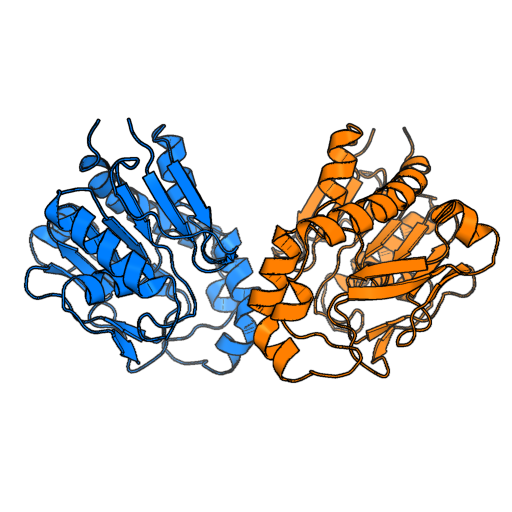1 98.56 159 ASN B C 1
ATOM 3021 O O . ASN B 1 159 ? -8.773 21 11.727 1 98.56 159 ASN B O 1
ATOM 3025 N N . GLN B 1 160 ? -8.695 22.719 10.234 1 98.69 160 GLN B N 1
ATOM 3026 C CA . GLN B 1 160 ? -8.047 21.922 9.188 1 98.69 160 GLN B CA 1
ATOM 3027 C C . GLN B 1 160 ? -6.531 22.047 9.258 1 98.69 160 GLN B C 1
ATOM 3029 O O . GLN B 1 160 ? -5.809 21.25 8.648 1 98.69 160 GLN B O 1
ATOM 3034 N N . ALA B 1 161 ? -6.039 23.094 9.977 1 98.94 161 ALA B N 1
ATOM 3035 C CA . ALA B 1 161 ? -4.598 23.266 10.125 1 98.94 161 ALA B CA 1
ATOM 3036 C C . ALA B 1 161 ? -4.273 24.266 11.234 1 98.94 161 ALA B C 1
ATOM 3038 O O . ALA B 1 161 ? -5.062 25.172 11.516 1 98.94 161 ALA B O 1
ATOM 3039 N N . PHE B 1 162 ? -3.154 24.094 11.836 1 98.94 162 PHE B N 1
ATOM 3040 C CA . PHE B 1 162 ? -2.605 25.094 12.742 1 98.94 162 PHE B CA 1
ATOM 3041 C C . PHE B 1 162 ? -1.087 25.156 12.625 1 98.94 162 PHE B C 1
ATOM 3043 O O . PHE B 1 162 ? -0.46 24.219 12.125 1 98.94 162 PHE B O 1
ATOM 3050 N N . ALA B 1 163 ? -0.548 26.25 13.047 1 98.88 163 ALA B N 1
ATOM 3051 C CA . ALA B 1 163 ? 0.9 26.422 13.117 1 98.88 163 ALA B CA 1
ATOM 3052 C C . ALA B 1 163 ? 1.334 26.859 14.516 1 98.88 163 ALA B C 1
ATOM 3054 O O . ALA B 1 163 ? 0.59 27.562 15.211 1 98.88 163 ALA B O 1
ATOM 3055 N N . LEU B 1 164 ? 2.418 26.422 14.945 1 98.5 164 LEU B N 1
ATOM 3056 C CA . LEU B 1 164 ? 3.164 26.891 16.109 1 98.5 164 LEU B CA 1
ATOM 3057 C C . LEU B 1 164 ? 4.613 27.188 15.734 1 98.5 164 LEU B C 1
ATOM 3059 O O . LEU B 1 164 ? 5.449 26.281 15.703 1 98.5 164 LEU B O 1
ATOM 3063 N N . ASP B 1 165 ? 4.902 28.469 15.398 1 96.88 165 ASP B N 1
ATOM 3064 C CA . ASP B 1 165 ? 6.219 28.875 14.914 1 96.88 165 ASP B CA 1
ATOM 3065 C C . ASP B 1 165 ? 6.574 28.156 13.617 1 96.88 165 ASP B C 1
ATOM 3067 O O . ASP B 1 165 ? 5.891 28.297 12.609 1 96.88 165 ASP B O 1
ATOM 3071 N N . ILE B 1 166 ? 7.613 27.266 13.695 1 97.94 166 ILE B N 1
ATOM 3072 C CA . ILE B 1 166 ? 8.133 26.625 12.492 1 97.94 166 ILE B CA 1
ATOM 3073 C C . ILE B 1 166 ? 7.461 25.281 12.289 1 97.94 166 ILE B C 1
ATOM 3075 O O . ILE B 1 166 ? 7.848 24.5 11.414 1 97.94 166 ILE B O 1
ATOM 3079 N N . HIS B 1 167 ? 6.445 24.922 13.117 1 98.75 167 HIS B N 1
ATOM 3080 C CA . HIS B 1 167 ? 5.746 23.641 13.086 1 98.75 167 HIS B CA 1
ATOM 3081 C C . HIS B 1 167 ? 4.383 23.766 12.414 1 98.75 167 HIS B C 1
ATOM 3083 O O . HIS B 1 167 ? 3.68 24.766 12.617 1 98.75 167 HIS B O 1
ATOM 3089 N N . LEU B 1 168 ? 4.016 22.828 11.531 1 98.94 168 LEU B N 1
ATOM 3090 C CA . LEU B 1 168 ? 2.775 22.875 10.766 1 98.94 168 LEU B CA 1
ATOM 3091 C C . LEU B 1 168 ? 1.987 21.578 10.922 1 98.94 168 LEU B C 1
ATOM 3093 O O . LEU B 1 168 ? 2.539 20.484 10.758 1 98.94 168 LEU B O 1
ATOM 3097 N N . ALA B 1 169 ? 0.77 21.641 11.297 1 98.94 169 ALA B N 1
ATOM 3098 C CA . ALA B 1 169 ? -0.143 20.5 11.391 1 98.94 169 ALA B CA 1
ATOM 3099 C C . ALA B 1 169 ? -1.321 20.656 10.438 1 98.94 169 ALA B C 1
ATOM 3101 O O . ALA B 1 169 ? -1.962 21.719 10.406 1 98.94 169 ALA B O 1
ATOM 3102 N N . LEU B 1 170 ? -1.584 19.656 9.656 1 98.94 170 LEU B N 1
ATOM 3103 C CA . LEU B 1 170 ? -2.705 19.609 8.727 1 98.94 170 LEU B CA 1
ATOM 3104 C C . LEU B 1 170 ? -3.645 18.453 9.07 1 98.94 170 LEU B C 1
ATOM 3106 O O . LEU B 1 170 ? -3.195 17.375 9.461 1 98.94 170 LEU B O 1
ATOM 3110 N N . GLN B 1 171 ? -4.941 18.703 8.953 1 98.81 171 GLN B N 1
ATOM 3111 C CA . GLN B 1 171 ? -5.918 17.609 8.969 1 98.81 171 GLN B CA 1
ATOM 3112 C C . GLN B 1 171 ? -6.137 17.047 7.57 1 98.81 171 GLN B C 1
ATOM 3114 O O . GLN B 1 171 ? -6.281 15.836 7.402 1 98.81 171 GLN B O 1
ATOM 3119 N N . CYS B 1 172 ? -6.191 17.969 6.574 1 98.88 172 CYS B N 1
ATOM 3120 C CA . CYS B 1 172 ? -6.348 17.562 5.18 1 98.88 172 CYS B CA 1
ATOM 3121 C C . CYS B 1 172 ? -5.031 17.047 4.609 1 98.88 172 CYS B C 1
ATOM 3123 O O . CYS B 1 172 ? -4.004 17.062 5.293 1 98.88 172 CYS B O 1
ATOM 3125 N N . HIS B 1 173 ? -5.098 16.469 3.482 1 98.94 173 HIS B N 1
ATOM 3126 C CA . HIS B 1 173 ? -3.934 15.953 2.771 1 98.94 173 HIS B CA 1
ATOM 3127 C C . HIS B 1 173 ? -3.562 16.844 1.597 1 98.94 173 HIS B C 1
ATOM 3129 O O . HIS B 1 173 ? -4.398 17.125 0.735 1 98.94 173 HIS B O 1
ATOM 3135 N N . VAL B 1 174 ? -2.293 17.281 1.553 1 98.94 174 VAL B N 1
ATOM 3136 C CA . VAL B 1 174 ? -1.819 18.062 0.417 1 98.94 174 VAL B CA 1
ATOM 3137 C C . VAL B 1 174 ? -0.708 17.312 -0.306 1 98.94 174 VAL B C 1
ATOM 3139 O O . VAL B 1 174 ? -0.261 17.719 -1.378 1 98.94 174 VAL B O 1
ATOM 3142 N N . GLU B 1 175 ? -0.302 16.109 0.264 1 98.88 175 GLU B N 1
ATOM 3143 C CA . GLU B 1 175 ? 0.847 15.367 -0.246 1 98.88 175 GLU B CA 1
ATOM 3144 C C . GLU B 1 175 ? 0.424 14.359 -1.316 1 98.88 175 GLU B C 1
ATOM 3146 O O . GLU B 1 175 ? 1.239 13.562 -1.783 1 98.88 175 GLU B O 1
ATOM 3151 N N . MET B 1 176 ? -0.81 14.391 -1.762 1 98.81 176 MET B N 1
ATOM 3152 C CA . MET B 1 176 ? -1.406 13.336 -2.572 1 98.81 176 MET B CA 1
ATOM 3153 C C . MET B 1 176 ? -0.771 13.289 -3.959 1 98.81 176 MET B C 1
ATOM 3155 O O . MET B 1 176 ? -0.459 14.328 -4.539 1 98.81 176 MET B O 1
ATOM 3159 N N . THR B 1 177 ? -0.573 12.117 -4.453 1 98.38 177 THR B N 1
ATOM 3160 C CA . THR B 1 177 ? -0.278 11.836 -5.855 1 98.38 177 THR B CA 1
ATOM 3161 C C . THR B 1 177 ? -1.444 11.109 -6.516 1 98.38 177 THR B C 1
ATOM 3163 O O . THR B 1 177 ? -2.34 10.609 -5.832 1 98.38 177 THR B O 1
ATOM 3166 N N . ASP B 1 178 ? -1.384 11.078 -7.859 1 97.06 178 ASP B N 1
ATOM 3167 C CA . ASP B 1 178 ? -2.404 10.328 -8.586 1 97.06 178 ASP B CA 1
ATOM 3168 C C . ASP B 1 178 ? -2.486 8.891 -8.078 1 97.06 178 ASP B C 1
ATOM 3170 O O . ASP B 1 178 ? -3.578 8.367 -7.848 1 97.06 178 ASP B O 1
ATOM 3174 N N . GLU B 1 179 ? -1.388 8.32 -7.902 1 95.44 179 GLU B N 1
ATOM 3175 C CA . GLU B 1 179 ? -1.31 6.93 -7.473 1 95.44 179 GLU B CA 1
ATOM 3176 C C . GLU B 1 179 ? -1.895 6.75 -6.074 1 95.44 179 GLU B C 1
ATOM 3178 O O . GLU B 1 179 ? -2.605 5.777 -5.812 1 95.44 179 GLU B O 1
ATOM 3183 N N . MET B 1 180 ? -1.624 7.637 -5.195 1 97.94 180 MET B N 1
ATOM 3184 C CA . MET B 1 180 ? -2.146 7.555 -3.834 1 97.94 180 MET B CA 1
ATOM 3185 C C . MET B 1 180 ? -3.668 7.664 -3.83 1 97.94 180 MET B C 1
ATOM 3187 O O . MET B 1 180 ? -4.348 6.914 -3.127 1 97.94 180 MET B O 1
ATOM 3191 N N . VAL B 1 181 ? -4.207 8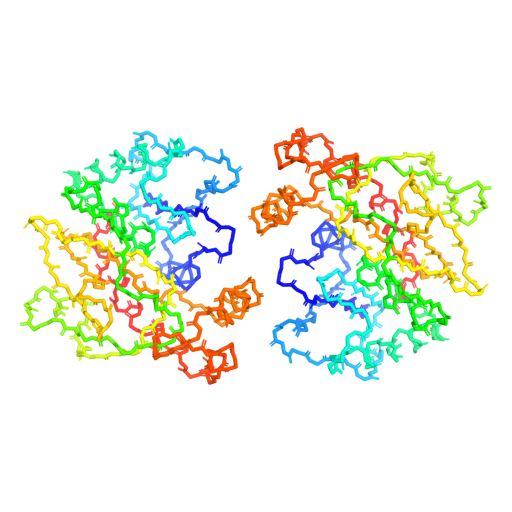.617 -4.637 1 98.56 181 VAL B N 1
ATOM 3192 C CA . VAL B 1 181 ? -5.652 8.805 -4.688 1 98.56 181 VAL B CA 1
ATOM 3193 C C . VAL B 1 181 ? -6.328 7.52 -5.168 1 98.56 181 VAL B C 1
ATOM 3195 O O . VAL B 1 181 ? -7.297 7.055 -4.562 1 98.56 181 VAL B O 1
ATOM 3198 N N . ARG B 1 182 ? -5.816 6.945 -6.203 1 97.19 182 ARG B N 1
ATOM 3199 C CA . ARG B 1 182 ? -6.398 5.73 -6.766 1 97.19 182 ARG B CA 1
ATOM 3200 C C . ARG B 1 182 ? -6.301 4.57 -5.781 1 97.19 182 ARG B C 1
ATOM 3202 O O . ARG B 1 182 ? -7.25 3.799 -5.629 1 97.19 182 ARG B O 1
ATOM 3209 N N . THR B 1 183 ? -5.168 4.43 -5.109 1 97.5 183 THR B N 1
ATOM 3210 C CA . THR B 1 183 ? -4.949 3.371 -4.129 1 97.5 183 THR B CA 1
ATOM 3211 C C . THR B 1 183 ? -5.922 3.506 -2.961 1 97.5 183 THR B C 1
ATOM 3213 O O . THR B 1 183 ? -6.535 2.523 -2.541 1 97.5 183 THR B O 1
ATOM 3216 N N . TRP B 1 184 ? -6.035 4.723 -2.467 1 98.38 184 TRP B N 1
ATOM 3217 C CA . TRP B 1 184 ? -6.926 4.949 -1.336 1 98.38 184 TRP B CA 1
ATOM 3218 C C . TRP B 1 184 ? -8.375 4.648 -1.714 1 98.38 184 TRP B C 1
ATOM 3220 O O . TRP B 1 184 ? -9.125 4.094 -0.912 1 98.38 184 TRP B O 1
ATOM 3230 N N . CYS B 1 185 ? -8.781 5.031 -2.957 1 97.81 185 CYS B N 1
ATOM 3231 C CA . CYS B 1 185 ? -10.133 4.758 -3.426 1 97.81 185 CYS B CA 1
ATOM 3232 C C . CYS B 1 185 ? -10.375 3.256 -3.527 1 97.81 185 CYS B C 1
ATOM 3234 O O . CYS B 1 185 ? -11.453 2.771 -3.162 1 97.81 185 CYS B O 1
ATOM 3236 N N . ALA B 1 186 ? -9.359 2.561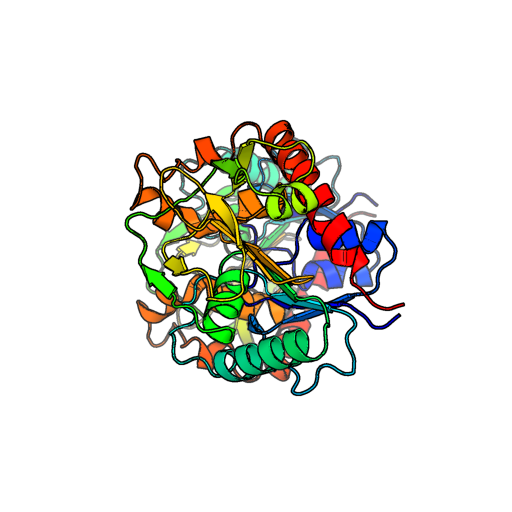 -4.031 1 95.94 186 ALA B N 1
ATOM 3237 C CA . ALA B 1 186 ? -9.5 1.115 -4.188 1 95.94 186 ALA B CA 1
ATOM 3238 C C . ALA B 1 186 ? -9.656 0.432 -2.83 1 95.94 186 ALA B C 1
ATOM 3240 O O . ALA B 1 186 ? -10.539 -0.417 -2.654 1 95.94 186 ALA B O 1
ATOM 3241 N N . ILE B 1 187 ? -8.883 0.786 -1.884 1 96.12 187 ILE B N 1
ATOM 3242 C CA . ILE B 1 187 ? -8.836 0.145 -0.574 1 96.12 187 ILE B CA 1
ATOM 3243 C C . ILE B 1 187 ? -10.008 0.625 0.28 1 96.12 187 ILE B C 1
ATOM 3245 O O . ILE B 1 187 ? -10.578 -0.145 1.057 1 96.12 187 ILE B O 1
ATOM 3249 N N . GLY B 1 188 ? -10.375 1.868 0.075 1 96.69 188 GLY B N 1
ATOM 3250 C CA . GLY B 1 188 ? -11.406 2.477 0.904 1 96.69 188 GLY B CA 1
ATOM 3251 C C . GLY B 1 188 ? -12.781 2.463 0.258 1 96.69 188 GLY B C 1
ATOM 3252 O O . GLY B 1 188 ? -13.68 3.191 0.682 1 96.69 188 GLY B O 1
ATOM 3253 N N . ALA B 1 189 ? -13.047 1.671 -0.763 1 94.94 189 ALA B N 1
ATOM 3254 C CA . ALA B 1 189 ? -14.273 1.685 -1.545 1 94.94 189 ALA B CA 1
ATOM 3255 C C . ALA B 1 189 ? -15.492 1.407 -0.661 1 94.94 189 ALA B C 1
ATOM 3257 O O . ALA B 1 189 ? -16.531 2.049 -0.808 1 94.94 189 ALA B O 1
ATOM 3258 N N . GLU B 1 190 ? -15.414 0.439 0.235 1 94.25 190 GLU B N 1
ATOM 3259 C CA . GLU B 1 190 ? -16.531 0.104 1.112 1 94.25 190 GLU B CA 1
ATOM 3260 C C . GLU B 1 190 ? -16.828 1.24 2.086 1 94.25 190 GLU B C 1
ATOM 3262 O O . GLU B 1 190 ? -17.984 1.546 2.354 1 94.25 190 GLU B O 1
ATOM 3267 N N . GLU B 1 191 ? -15.688 1.759 2.629 1 95.81 191 GLU B N 1
ATOM 3268 C CA . GLU B 1 191 ? -15.867 2.896 3.525 1 95.81 191 GLU B CA 1
ATOM 3269 C C . GLU B 1 191 ? -16.594 4.039 2.826 1 95.81 191 GLU B C 1
ATOM 3271 O O . GLU B 1 191 ? -17.484 4.664 3.408 1 95.81 191 GLU B O 1
ATOM 3276 N N . ILE B 1 192 ? -16.25 4.344 1.588 1 97.94 192 ILE B N 1
ATOM 3277 C CA . ILE B 1 192 ? -16.875 5.398 0.804 1 97.94 192 ILE B CA 1
ATOM 3278 C C . ILE B 1 192 ? -18.359 5.07 0.604 1 97.94 192 ILE B C 1
ATOM 3280 O O . ILE B 1 192 ? -19.234 5.898 0.884 1 97.94 192 ILE B O 1
ATOM 3284 N N . ALA B 1 193 ? -18.656 3.877 0.213 1 96.19 193 ALA B N 1
ATOM 3285 C CA . ALA B 1 193 ? -20 3.461 -0.137 1 96.19 193 ALA B CA 1
ATOM 3286 C C . ALA B 1 193 ? -20.938 3.559 1.066 1 96.19 193 ALA B C 1
ATOM 3288 O O . ALA B 1 193 ? -22.125 3.879 0.92 1 96.19 193 ALA B O 1
ATOM 3289 N N . THR B 1 194 ? -20.438 3.328 2.242 1 96.25 194 THR B N 1
ATOM 3290 C CA . THR B 1 194 ? -21.266 3.268 3.436 1 96.25 194 THR B CA 1
ATOM 3291 C C . THR B 1 194 ? -21.391 4.645 4.078 1 96.25 194 THR B C 1
ATOM 3293 O O . THR B 1 194 ? -22.094 4.805 5.082 1 96.25 194 THR B O 1
ATOM 3296 N N . ASN B 1 195 ? -20.703 5.68 3.473 1 96.44 195 ASN B N 1
ATOM 3297 C CA . ASN B 1 195 ? -20.703 6.996 4.105 1 96.44 195 ASN B CA 1
ATOM 3298 C C . ASN B 1 195 ? -21.078 8.094 3.113 1 96.44 195 ASN B C 1
ATOM 3300 O O . ASN B 1 195 ? -20.875 9.281 3.393 1 96.44 195 ASN B O 1
ATOM 3304 N N . LEU B 1 196 ? -21.625 7.715 1.998 1 94.81 196 LEU B N 1
ATOM 3305 C CA . LEU B 1 196 ? -21.922 8.703 0.961 1 94.81 196 LEU B CA 1
ATOM 3306 C C . LEU B 1 196 ? -22.781 9.836 1.509 1 94.81 196 LEU B C 1
ATOM 3308 O O . LEU B 1 196 ? -23.719 9.594 2.275 1 94.81 196 LEU B O 1
ATOM 3312 N N . GLY B 1 197 ? -22.453 11.062 1.149 1 95.5 197 GLY B N 1
ATOM 3313 C CA . GLY B 1 197 ? -23.141 12.266 1.592 1 95.5 197 GLY B CA 1
ATOM 3314 C C . GLY B 1 197 ? -22.484 13.539 1.112 1 95.5 197 GLY B C 1
ATOM 3315 O O . GLY B 1 197 ? -21.594 13.508 0.255 1 95.5 197 GLY B O 1
ATOM 3316 N N . PRO B 1 198 ? -22.828 14.648 1.597 1 96.25 198 PRO B N 1
ATOM 3317 C CA . PRO B 1 198 ? -22.312 15.945 1.148 1 96.25 198 PRO B CA 1
ATOM 3318 C C . PRO B 1 198 ? -20.812 16.094 1.385 1 96.25 198 PRO B C 1
ATOM 3320 O O . PRO B 1 198 ? -20.141 16.812 0.645 1 96.25 198 PRO B O 1
ATOM 3323 N N . SER B 1 199 ? -20.297 15.406 2.377 1 97.88 199 SER B N 1
ATOM 3324 C CA . SER B 1 199 ? -18.891 15.539 2.727 1 97.88 199 SER B CA 1
ATOM 3325 C C . SER B 1 199 ? -18.078 14.328 2.266 1 97.88 199 SER B C 1
ATOM 3327 O O . SER B 1 199 ? -16.891 14.234 2.531 1 97.88 199 SER B O 1
ATOM 3329 N N . VAL B 1 200 ? -18.734 13.359 1.603 1 98.62 200 VAL B N 1
ATOM 3330 C CA . VAL B 1 200 ? -18.094 12.141 1.126 1 98.62 200 VAL B CA 1
ATOM 3331 C C . VAL B 1 200 ? -18.438 11.914 -0.344 1 98.62 200 VAL B C 1
ATOM 3333 O O . VAL B 1 200 ? -19.594 11.664 -0.685 1 98.62 200 VAL B O 1
ATOM 3336 N N . GLN B 1 201 ? -17.469 12 -1.181 1 98.56 201 GLN B N 1
ATOM 3337 C CA . GLN B 1 201 ? -17.656 11.836 -2.619 1 98.56 201 GLN B CA 1
ATOM 3338 C C . GLN B 1 201 ? -17.609 10.359 -3.016 1 98.56 201 GLN B C 1
ATOM 3340 O O . GLN B 1 201 ? -17.031 9.539 -2.303 1 98.56 201 GLN B O 1
ATOM 3345 N N . SER B 1 202 ? -18.266 10.062 -4.129 1 98.31 202 SER B N 1
ATOM 3346 C CA . SER B 1 202 ? -18.156 8.719 -4.695 1 98.31 202 SER B CA 1
ATOM 3347 C C . SER B 1 202 ? -16.734 8.453 -5.203 1 98.31 202 SER B C 1
ATOM 3349 O O . SER B 1 202 ? -15.977 9.391 -5.449 1 98.31 202 SER B O 1
ATOM 3351 N N . VAL B 1 203 ? -16.406 7.184 -5.352 1 97.69 203 VAL B N 1
ATOM 3352 C CA . VAL B 1 203 ? -15.109 6.785 -5.887 1 97.69 203 VAL B CA 1
ATOM 3353 C C . VAL B 1 203 ? -14.891 7.449 -7.242 1 97.69 203 VAL B C 1
ATOM 3355 O O . VAL B 1 203 ? -13.805 7.969 -7.516 1 97.69 203 VAL B O 1
ATOM 3358 N N . GLU B 1 204 ? -15.898 7.426 -8.094 1 96.5 204 GLU B N 1
ATOM 3359 C CA . GLU B 1 204 ? -15.805 8.008 -9.422 1 96.5 204 GLU B CA 1
ATOM 3360 C C . GLU B 1 204 ? -15.531 9.508 -9.344 1 96.5 204 GLU B C 1
ATOM 3362 O O . GLU B 1 204 ? -14.695 10.031 -10.086 1 96.5 204 GLU B O 1
ATOM 3367 N N . ALA B 1 205 ? -16.219 10.18 -8.453 1 98.38 205 ALA B N 1
ATOM 3368 C CA . ALA B 1 205 ? -16.062 11.625 -8.305 1 98.38 205 ALA B CA 1
ATOM 3369 C C . ALA B 1 205 ? -14.664 11.969 -7.797 1 98.38 205 ALA B C 1
ATOM 3371 O O . ALA B 1 205 ? -14.07 12.961 -8.227 1 98.38 205 ALA B O 1
ATOM 3372 N N . ILE B 1 206 ? -14.156 11.141 -6.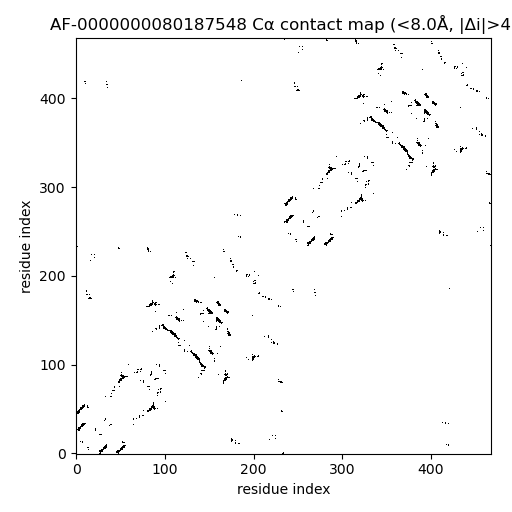891 1 98.62 206 ILE B N 1
ATOM 3373 C CA . ILE B 1 206 ? -12.836 11.383 -6.312 1 98.62 206 ILE B CA 1
ATOM 3374 C C . ILE B 1 206 ? -11.766 11.234 -7.395 1 98.62 206 ILE B C 1
ATOM 3376 O O . ILE B 1 206 ? -10.789 11.992 -7.414 1 98.62 206 ILE B O 1
ATOM 3380 N N . GLN B 1 207 ? -11.945 10.336 -8.297 1 97.69 207 GLN B N 1
ATOM 3381 C CA . GLN B 1 207 ? -10.914 10.008 -9.273 1 97.69 207 GLN B CA 1
ATOM 3382 C C . GLN B 1 207 ? -11.07 10.844 -10.539 1 97.69 207 GLN B C 1
ATOM 3384 O O . GLN B 1 207 ? -10.25 10.742 -11.453 1 97.69 207 GLN B O 1
ATOM 3389 N N . ALA B 1 208 ? -12.07 11.672 -10.562 1 97.44 208 ALA B N 1
ATOM 3390 C CA . ALA B 1 208 ? -12.305 12.508 -11.734 1 97.44 208 ALA B CA 1
ATOM 3391 C C . ALA B 1 208 ? -11.289 13.641 -11.82 1 97.44 208 ALA B C 1
ATOM 3393 O O . ALA B 1 208 ? -10.93 14.234 -10.797 1 97.44 208 ALA B O 1
ATOM 3394 N N . ASN B 1 209 ? -10.703 13.922 -12.984 1 97.38 209 ASN B N 1
ATOM 3395 C CA . ASN B 1 209 ? -9.867 15.07 -13.312 1 97.38 209 ASN B CA 1
ATOM 3396 C C . ASN B 1 209 ? -8.609 15.125 -12.445 1 97.38 209 ASN B C 1
ATOM 3398 O O . ASN B 1 209 ? -8.195 16.203 -12.016 1 97.38 209 ASN B O 1
ATOM 3402 N N . LEU B 1 210 ? -8.078 13.961 -12.141 1 97.75 210 LEU B N 1
ATOM 3403 C CA . LEU B 1 210 ? -6.898 13.898 -11.289 1 97.75 210 LEU B CA 1
ATOM 3404 C C . LEU B 1 210 ? -5.73 14.648 -11.922 1 97.75 210 LEU B C 1
ATOM 3406 O O . LEU B 1 210 ? -4.941 15.289 -11.227 1 97.75 210 LEU B O 1
ATOM 3410 N N . ALA B 1 211 ? -5.602 14.625 -13.234 1 96.38 211 ALA B N 1
ATOM 3411 C CA . ALA B 1 211 ? -4.5 15.25 -13.961 1 96.38 211 ALA B CA 1
ATOM 3412 C C . ALA B 1 211 ? -4.477 16.75 -13.734 1 96.38 211 ALA B C 1
ATOM 3414 O O . ALA B 1 211 ? -3.432 17.391 -13.875 1 96.38 211 ALA B O 1
ATOM 3415 N N . GLU B 1 212 ? -5.617 17.312 -13.383 1 98.19 212 GLU B N 1
ATOM 3416 C CA . GLU B 1 212 ? -5.711 18.734 -13.086 1 98.19 212 GLU B CA 1
ATOM 3417 C C . GLU B 1 212 ? -5.68 18.984 -11.586 1 98.19 212 GLU B C 1
ATOM 3419 O O . GLU B 1 212 ? -5.004 19.906 -11.117 1 98.19 212 GLU B O 1
ATOM 3424 N N . ARG B 1 213 ? -6.398 18.188 -10.789 1 98.69 213 ARG B N 1
ATOM 3425 C CA . ARG B 1 213 ? -6.609 18.438 -9.367 1 98.69 213 ARG B CA 1
ATOM 3426 C C . ARG B 1 213 ? -5.328 18.219 -8.578 1 98.69 213 ARG B C 1
ATOM 3428 O O . ARG B 1 213 ? -5.012 18.984 -7.664 1 98.69 213 ARG B O 1
ATOM 3435 N N . VAL B 1 214 ? -4.578 17.156 -8.938 1 98.75 214 VAL B N 1
ATOM 3436 C CA . VAL B 1 214 ? -3.408 16.781 -8.148 1 98.75 214 VAL B CA 1
ATOM 3437 C C . VAL B 1 214 ? -2.316 17.828 -8.312 1 98.75 214 VAL B C 1
ATOM 3439 O O . VAL B 1 214 ? -1.767 18.328 -7.32 1 98.75 214 VAL B O 1
ATOM 3442 N N . PRO B 1 215 ? -2.006 18.281 -9.555 1 98.69 215 PRO B N 1
ATOM 3443 C CA . PRO B 1 215 ? -1.006 19.344 -9.68 1 98.69 215 PRO B CA 1
ATOM 3444 C C . PRO B 1 215 ? -1.425 20.625 -8.977 1 98.69 215 PRO B C 1
ATOM 3446 O O . PRO B 1 215 ? -0.583 21.328 -8.406 1 98.69 215 PRO B O 1
ATOM 3449 N N . ALA B 1 216 ? -2.691 20.984 -9.031 1 98.75 216 ALA B N 1
ATOM 3450 C CA . ALA B 1 216 ? -3.168 22.172 -8.32 1 98.75 216 ALA B CA 1
ATOM 3451 C C . ALA B 1 216 ? -2.928 22.047 -6.82 1 98.75 216 ALA B C 1
ATOM 3453 O O . ALA B 1 216 ? -2.498 23 -6.176 1 98.75 216 ALA B O 1
ATOM 3454 N N . LEU B 1 217 ? -3.193 20.891 -6.297 1 98.88 217 LEU B N 1
ATOM 3455 C CA . LEU B 1 217 ? -2.967 20.641 -4.879 1 98.88 217 LEU B CA 1
ATOM 3456 C C . LEU B 1 217 ? -1.479 20.688 -4.551 1 98.88 217 LEU B C 1
ATOM 3458 O O . LEU B 1 217 ? -1.086 21.203 -3.504 1 98.88 217 LEU B O 1
ATOM 3462 N N . ASN B 1 218 ? -0.639 20.094 -5.441 1 98.75 218 ASN B N 1
ATOM 3463 C CA . ASN B 1 218 ? 0.802 20.031 -5.215 1 98.75 218 ASN B CA 1
ATOM 3464 C C . ASN B 1 218 ? 1.429 21.422 -5.234 1 98.75 218 ASN B C 1
ATOM 3466 O O . ASN B 1 218 ? 2.465 21.656 -4.605 1 98.75 218 ASN B O 1
ATOM 3470 N N . LYS B 1 219 ? 0.8 22.359 -5.945 1 98.62 219 LYS B N 1
ATOM 3471 C CA . LYS B 1 219 ? 1.262 23.75 -5.891 1 98.62 219 LYS B CA 1
ATOM 3472 C C . LYS B 1 219 ? 1.117 24.312 -4.484 1 98.62 219 LYS B C 1
ATOM 3474 O O . LYS B 1 219 ? 2.023 24.984 -3.984 1 98.62 219 LYS B O 1
ATOM 3479 N N . VAL B 1 220 ? -0.015 24.078 -3.863 1 98.88 220 VAL B N 1
ATOM 3480 C CA . VAL B 1 220 ? -0.245 24.531 -2.492 1 98.88 220 VAL B CA 1
ATOM 3481 C C . VAL B 1 220 ? 0.735 23.828 -1.551 1 98.88 220 VAL B C 1
ATOM 3483 O O . VAL B 1 220 ? 1.341 24.469 -0.69 1 98.88 220 VAL B O 1
ATOM 3486 N N . ALA B 1 221 ? 0.877 22.516 -1.764 1 98.88 221 ALA B N 1
ATOM 3487 C CA . ALA B 1 221 ? 1.821 21.75 -0.958 1 98.88 221 ALA B CA 1
ATOM 3488 C C . ALA B 1 221 ? 3.23 22.328 -1.066 1 98.88 221 ALA B C 1
ATOM 3490 O O . ALA B 1 221 ? 3.938 22.453 -0.063 1 98.88 221 ALA B O 1
ATOM 3491 N N . GLY B 1 222 ? 3.607 22.594 -2.303 1 98.69 222 GLY B N 1
ATOM 3492 C CA . GLY B 1 222 ? 4.918 23.188 -2.521 1 98.69 222 GLY B CA 1
ATOM 3493 C C . GLY B 1 222 ? 5.145 24.453 -1.721 1 98.69 222 GLY B C 1
ATOM 3494 O O . GLY B 1 222 ? 6.211 24.641 -1.132 1 98.69 222 GLY B O 1
ATOM 3495 N N . ARG B 1 223 ? 4.176 25.344 -1.696 1 98.62 223 ARG B N 1
ATOM 3496 C CA . ARG B 1 223 ? 4.254 26.578 -0.927 1 98.62 223 ARG B CA 1
ATOM 3497 C C . ARG B 1 223 ? 4.43 26.281 0.56 1 98.62 223 ARG B C 1
ATOM 3499 O O . ARG B 1 223 ? 5.277 26.891 1.22 1 98.62 223 ARG B O 1
ATOM 3506 N N . LEU B 1 224 ? 3.637 25.375 1.102 1 98.88 224 LEU B N 1
ATOM 3507 C CA . LEU B 1 224 ? 3.697 25 2.514 1 98.88 224 LEU B CA 1
ATOM 3508 C C . LEU B 1 224 ? 5.047 24.391 2.855 1 98.88 224 LEU B C 1
ATOM 3510 O O . LEU B 1 224 ? 5.656 24.734 3.867 1 98.88 224 LEU B O 1
ATOM 3514 N N . TYR B 1 225 ? 5.473 23.438 2.014 1 98.88 225 TYR B N 1
ATOM 3515 C CA . TYR B 1 225 ? 6.699 22.703 2.283 1 98.88 225 TYR B CA 1
ATOM 3516 C C . TYR B 1 225 ? 7.922 23.609 2.166 1 98.88 225 TYR B C 1
ATOM 3518 O O . TYR B 1 225 ? 8.906 23.438 2.893 1 98.88 225 TYR B O 1
ATOM 3526 N N . GLU B 1 226 ? 7.867 24.594 1.223 1 98.5 226 GLU B N 1
ATOM 3527 C CA . GLU B 1 226 ? 8.945 25.562 1.118 1 98.5 226 GLU B CA 1
ATOM 3528 C C . GLU B 1 226 ? 9.102 26.359 2.414 1 98.5 226 GLU B C 1
ATOM 3530 O O . GLU B 1 226 ? 10.219 26.578 2.885 1 98.5 226 GLU B O 1
ATOM 3535 N N . LYS B 1 227 ? 7.984 26.781 2.9 1 98.5 227 LYS B N 1
ATOM 3536 C CA . LYS B 1 227 ? 8.023 27.5 4.172 1 98.5 227 LYS B CA 1
ATOM 3537 C C . LYS B 1 227 ? 8.555 26.609 5.289 1 98.5 227 LYS B C 1
ATOM 3539 O O . LYS B 1 227 ? 9.375 27.047 6.102 1 98.5 227 LYS B O 1
ATOM 3544 N N . TRP B 1 228 ? 8.164 25.344 5.348 1 98.69 228 TRP B N 1
ATOM 3545 C CA . TRP B 1 228 ? 8.547 24.406 6.402 1 98.69 228 TRP B CA 1
ATOM 3546 C C . TRP B 1 228 ? 10.047 24.125 6.363 1 98.69 228 TRP B C 1
ATOM 3548 O O . TRP B 1 228 ? 10.711 24.172 7.398 1 98.69 228 TRP B O 1
ATOM 3558 N N . ILE B 1 229 ? 10.617 23.922 5.168 1 98.25 229 ILE B N 1
ATOM 3559 C CA . ILE B 1 229 ? 12.016 23.5 5.082 1 98.25 229 ILE B CA 1
ATOM 3560 C C . ILE B 1 229 ? 12.93 24.688 5.395 1 98.25 229 ILE B C 1
ATOM 3562 O O . ILE B 1 229 ? 14.125 24.516 5.609 1 98.25 229 ILE B O 1
ATOM 3566 N N . SER B 1 230 ? 12.383 25.906 5.336 1 97.12 230 SER B N 1
ATOM 3567 C CA . SER B 1 230 ? 13.18 27.062 5.723 1 97.12 230 SER B CA 1
ATOM 3568 C C . SER B 1 230 ? 13.57 27 7.195 1 97.12 230 SER B C 1
ATOM 3570 O O . SER B 1 230 ? 14.484 27.703 7.629 1 97.12 230 SER B O 1
ATOM 3572 N N . GLY B 1 231 ? 12.875 26.109 7.973 1 96.56 231 GLY B N 1
ATOM 3573 C CA . GLY B 1 231 ? 13.172 25.953 9.391 1 96.56 231 GLY B CA 1
ATOM 3574 C C . GLY B 1 231 ? 14.219 24.891 9.664 1 96.56 231 GLY B C 1
ATOM 3575 O O . GLY B 1 231 ? 14.688 24.766 10.797 1 96.56 231 GLY B O 1
ATOM 3576 N N . LEU B 1 232 ? 14.578 24.141 8.633 1 96.44 232 LEU B N 1
ATOM 3577 C CA . LEU B 1 232 ? 15.555 23.078 8.812 1 96.44 232 LEU B CA 1
ATOM 3578 C C . LEU B 1 232 ? 16.953 23.656 9.055 1 96.44 232 LEU B C 1
ATOM 3580 O O . LEU B 1 232 ? 17.344 24.625 8.406 1 96.44 232 LEU B O 1
ATOM 3584 N N . GLU B 1 233 ? 17.578 23.266 10.047 1 83.19 233 GLU B N 1
ATOM 3585 C CA . GLU B 1 233 ? 18.938 23.719 10.312 1 83.19 233 GLU B CA 1
ATOM 3586 C C . GLU B 1 233 ? 19.953 23.047 9.398 1 83.19 233 GLU B C 1
ATOM 3588 O O . GLU B 1 233 ? 19.828 21.844 9.102 1 83.19 233 GLU B O 1
ATOM 3593 N N . SER B 1 234 ? 20.812 23.844 8.672 1 64.44 234 SER B N 1
ATOM 3594 C CA . SER B 1 234 ? 21.891 23.344 7.84 1 64.44 234 SER B CA 1
ATOM 3595 C C . SER B 1 234 ? 22.922 22.594 8.68 1 64.44 234 SER B C 1
ATOM 3597 O O . SER B 1 234 ? 23.141 22.922 9.844 1 64.44 234 SER B O 1
#

Secondary structure (DSSP, 8-state):
-PPEEEEESSTT---THHHHHHHHTT--EEEEEGGGTPPPPS-STT-SEEEE---SS-TTS--TTHHHHHHHHHHHHHTT--EEEETHHHHHHHHHTT--EEEEEEEEEEEEEEEE-SSHHHHHHHTT-SEEEEEEEEEEEEPPPTT-EEEEEETTEEEEEEEETTEEEESSB----HHHHHHHHHHTHHHHHTT-BTTB--HHHHHTTHHHHHHHHHHHHHHHHHHHHTTS--/-PPEEEEESSTT---THHHHHHHHTT--EEEEEGGGTPPPPS-STT-SEEEE---SS-TTS--TTHHHHHHHHHHHHHTT--EEEETHHHHHHHHHTT--EEEEEEEEEEEEEEEE-SSHHHHHHHTT-SEEEEEEEEEEEEPPPTT-EEEEEETTEEEEEEEETTEEEESSB----HHHHHHHHHHTHHHHHTT-BTTB--HHHHHTTHHHHHHHHHHHHHHHHHHHHTTS--

Nearest PDB structures (foldseek):
  3m3p-assembly1_A  TM=9.764E-01  e=1.166E-33  Methylobacillus flagellatus KT
  1o1y-assembly1_A  TM=9.148E-01  e=6.213E-23  Thermotoga maritima
  8khs-assembly1_A  TM=8.808E-01  e=4.412E-22  Alcaligenes ammonioxydans
  3l7n-assembly1_A  TM=9.076E-01  e=5.837E-19  Streptococcus mutans UA159
  2a9v-assembly1_A  TM=7.000E-01  e=4.978E-13  Thermoplasma acidophilum

Sequence (468 aa):
MKPVAIFRHFPIEGPGYFATFLDLHSIPWQLVKIDAGEEVPSTLDPFSGLVFMGGPMSVNDDLPWIAPALELIRQAVVNNVPVLGHCLGGQLMAKALGGTVSNGPVREIGWGEVSVAGNPIARTWFGEFLNFNAFHWHGEVFTIPEDATHLLSSPYCKNQAFALDIHLALQCHVEMTDEMVRTWCAIGAEEIATNLGPSVQSVEAIQANLAERVPALNKVAGRLYEKWISGLESMKPVAIFRHFPIEGPGYFATFLDLHSIPWQLVKIDAGEEVPSTLDPFSGLVFMGGPMSVNDDLPWIAPALELIRQAVVNNVPVLGHCLGGQLMAKALGGTVSNGPVREIGWGEVSVAGNPIARTWFGEFLNFNAFHWHGEVFTIPEDATHLLSSPYCKNQAFALDIHLALQCHVEMTDEMVRTWCAIGAEEIATNLGPSVQSVEAIQANLAERVPALNKVAGRLYEKWISGLES